Protein 8U1A (pdb70)

Structure (mmCIF, N/CA/C/O backbone):
data_8U1A
#
_entry.id   8U1A
#
_cell.length_a   54.192
_cell.length_b   80.443
_cell.length_c   72.631
_cell.angle_alpha   90.000
_cell.angle_beta   94.261
_cell.angle_gamma   90.000
#
_symmetry.space_group_name_H-M   'P 1 21 1'
#
loop_
_atom_site.group_PDB
_atom_site.id
_atom_site.type_symbol
_atom_site.label_atom_id
_atom_site.label_alt_id
_atom_site.label_comp_id
_atom_site.label_asym_id
_atom_site.label_entity_id
_atom_site.label_seq_id
_atom_site.pdbx_PDB_ins_code
_atom_site.Cartn_x
_atom_site.Cartn_y
_atom_site.Cartn_z
_atom_site.occupancy
_atom_site.B_iso_or_equiv
_atom_site.auth_seq_id
_atom_site.auth_comp_id
_atom_site.auth_asym_id
_atom_site.auth_atom_id
_atom_site.pdbx_PDB_model_num
ATOM 1 N N . ARG A 1 3 ? 14.24517 1.16590 18.37569 1.000 191.75342 3 ARG A N 1
ATOM 2 C CA . ARG A 1 3 ? 13.45843 0.80210 17.20114 1.000 187.38757 3 ARG A CA 1
ATOM 3 C C . ARG A 1 3 ? 12.13309 0.15770 17.58468 1.000 196.11695 3 ARG A C 1
ATOM 4 O O . ARG A 1 3 ? 11.06756 0.63755 17.19398 1.000 212.20362 3 ARG A O 1
ATOM 12 N N . GLU A 1 4 ? 12.20876 -0.93893 18.34445 1.000 189.22618 4 GLU A N 1
ATOM 13 C CA . GLU A 1 4 ? 11.00863 -1.70955 18.65523 1.000 204.36813 4 GLU A CA 1
ATOM 14 C C . GLU A 1 4 ? 9.93689 -0.86314 19.33058 1.000 213.99362 4 GLU A C 1
ATOM 15 O O . GLU A 1 4 ? 8.74516 -1.10091 19.11083 1.000 232.37121 4 GLU A O 1
ATOM 21 N N . GLU A 1 5 ? 10.33368 0.12529 20.14331 1.000 212.19651 5 GLU A N 1
ATOM 22 C CA . GLU A 1 5 ? 9.35866 1.00490 20.78767 1.000 212.46784 5 GLU A CA 1
ATOM 23 C C . GLU A 1 5 ? 8.37416 1.55206 19.76772 1.000 199.46114 5 GLU A C 1
ATOM 24 O O . GLU A 1 5 ? 7.15958 1.55927 19.99553 1.000 199.62121 5 GLU A O 1
ATOM 30 N N . GLU A 1 6 ? 8.89045 2.02988 18.63652 1.000 193.76838 6 GLU A N 1
ATOM 31 C CA . GLU A 1 6 ? 8.02330 2.45584 17.54751 1.000 198.13831 6 GLU A CA 1
ATOM 32 C C . GLU A 1 6 ? 7.22418 1.27712 17.00928 1.000 193.33904 6 GLU A C 1
ATOM 33 O O . GLU A 1 6 ? 5.99517 1.33940 16.90574 1.000 197.18899 6 GLU A O 1
ATOM 39 N N . LEU A 1 7 ? 7.90390 0.17452 16.68951 1.000 186.06585 7 LEU A N 1
ATOM 40 C CA . LEU A 1 7 ? 7.21954 -0.94596 16.05620 1.000 172.95017 7 LEU A CA 1
ATOM 41 C C . LEU A 1 7 ? 6.45266 -1.82319 17.04725 1.000 178.73517 7 LEU A C 1
ATOM 42 O O . LEU A 1 7 ? 5.71397 -2.71341 16.61215 1.000 188.70160 7 LEU A O 1
ATOM 47 N N . LYS A 1 8 ? 6.60289 -1.60215 18.35649 1.000 197.66645 8 LYS A N 1
ATOM 48 C CA . LYS A 1 8 ? 5.76184 -2.26509 19.35008 1.000 183.95870 8 LYS A CA 1
ATOM 49 C C . LYS A 1 8 ? 4.45268 -1.51760 19.56544 1.000 191.07148 8 LYS A C 1
ATOM 50 O O . LYS A 1 8 ? 3.38227 -2.13148 19.57705 1.000 183.02654 8 LYS A O 1
ATOM 56 N N . ARG A 1 9 ? 4.52285 -0.19498 19.74291 1.000 192.65418 9 ARG A N 1
ATOM 57 C CA . ARG A 1 9 ? 3.31386 0.61397 19.85273 1.000 185.20119 9 ARG A CA 1
ATOM 58 C C . ARG A 1 9 ? 2.53121 0.66969 18.54413 1.000 178.34604 9 ARG A C 1
ATOM 59 O O . ARG A 1 9 ? 1.39203 1.15418 18.54002 1.000 179.20552 9 ARG A O 1
ATOM 67 N N . LEU A 1 10 ? 3.10742 0.18055 17.44464 1.000 168.34879 10 LEU A N 1
ATOM 68 C CA . LEU A 1 10 ? 2.34369 -0.10848 16.23538 1.000 164.26961 10 LEU A CA 1
ATOM 69 C C . LEU A 1 10 ? 1.77680 -1.52887 16.28868 1.000 166.99350 10 LEU A C 1
ATOM 70 O O . LEU A 1 10 ? 0.56244 -1.72712 16.15984 1.000 163.18575 10 LEU A O 1
ATOM 75 N N . LYS A 1 11 ? 2.64081 -2.52301 16.52009 1.000 166.27655 11 LYS A N 1
ATOM 76 C CA . LYS A 1 11 ? 2.19671 -3.91103 16.58696 1.000 147.12342 11 LYS A CA 1
ATOM 77 C C . LYS A 1 11 ? 1.51672 -4.22207 17.91517 1.000 146.18457 11 LYS A C 1
ATOM 78 O O . LYS A 1 11 ? 1.45802 -5.38379 18.33470 1.000 151.12930 11 LYS A O 1
ATOM 84 N N . LYS A 1 12 ? 1.03500 -3.18552 18.59651 1.000 147.15049 12 LYS A N 1
ATOM 85 C CA . LYS A 1 12 ? 0.03419 -3.33052 19.64401 1.000 143.13116 12 LYS A CA 1
ATOM 86 C C . LYS A 1 12 ? -1.33938 -2.87567 19.18992 1.000 155.89231 12 LYS A C 1
ATOM 87 O O . LYS A 1 12 ? -2.34106 -3.49275 19.55733 1.000 158.02024 12 LYS A O 1
ATOM 93 N N . GLU A 1 13 ? -1.40379 -1.81203 18.38370 1.000 158.74640 13 GLU A N 1
ATOM 94 C CA . GLU A 1 13 ? -2.67547 -1.40813 17.79542 1.000 151.95287 13 GLU A CA 1
ATOM 95 C C . GLU A 1 13 ? -3.23407 -2.49573 16.88942 1.000 150.82455 13 GLU A C 1
ATOM 96 O O . GLU A 1 13 ? -4.45536 -2.59567 16.71778 1.000 144.51409 13 GLU A O 1
ATOM 102 N N . GLN A 1 14 ? -2.35665 -3.31116 16.29716 1.000 141.09616 14 GLN A N 1
ATOM 103 C CA . GLN A 1 14 ? -2.80868 -4.44431 15.49706 1.000 140.26116 14 GLN A CA 1
ATOM 104 C C . GLN A 1 14 ? -3.69492 -5.36485 16.32278 1.000 146.67475 14 GLN A C 1
ATOM 105 O O . GLN A 1 14 ? -4.76984 -5.78375 15.87780 1.000 151.55062 14 GLN A O 1
ATOM 111 N N . GLU A 1 15 ? -3.25374 -5.68620 17.53962 1.000 151.12431 15 GLU A N 1
ATOM 112 C CA . GLU A 1 15 ? -4.08452 -6.46439 18.45003 1.000 156.49246 15 GLU A CA 1
ATOM 113 C C . GLU A 1 15 ? -5.35207 -5.69671 18.79867 1.000 163.84424 15 GLU A C 1
ATOM 114 O O . GLU A 1 15 ? -6.46409 -6.20682 18.63320 1.000 168.75410 15 GLU A O 1
ATOM 120 N N . LYS A 1 16 ? -5.20116 -4.44082 19.23322 1.000 158.91477 16 LYS A N 1
ATOM 121 C CA . LYS A 1 16 ? -6.31771 -3.58625 19.63500 1.000 145.64274 16 LYS A CA 1
ATOM 122 C C . LYS A 1 16 ? -7.43344 -3.54860 18.59590 1.000 145.02376 16 LYS A C 1
ATOM 123 O O . LYS A 1 16 ? -8.57225 -3.19029 18.91148 1.000 128.42801 16 LYS A O 1
ATOM 129 N N . ILE A 1 17 ? -7.11365 -3.90683 17.35697 1.000 153.77059 17 ILE A N 1
ATOM 130 C CA . ILE A 1 17 ? -8.11192 -4.02180 16.30081 1.000 141.46986 17 ILE A CA 1
ATOM 131 C C . ILE A 1 17 ? -8.64903 -5.44120 16.20074 1.000 140.63182 17 ILE A C 1
ATOM 132 O O . ILE A 1 17 ? -9.85332 -5.64361 16.01917 1.000 143.09580 17 ILE A O 1
ATOM 137 N N . ARG A 1 18 ? -7.76003 -6.43386 16.32494 1.000 147.04278 18 ARG A N 1
ATOM 138 C CA . ARG A 1 18 ? -8.07403 -7.82741 16.01782 1.000 143.13333 18 ARG A CA 1
ATOM 139 C C . ARG A 1 18 ? -9.28461 -8.33298 16.79423 1.000 156.09922 18 ARG A C 1
ATOM 140 O O . ARG A 1 18 ? -10.10481 -9.08202 16.25226 1.000 148.40687 18 ARG A O 1
ATOM 148 N N . GLU A 1 19 ? -9.40884 -7.93296 18.06149 1.000 154.65268 19 GLU A N 1
ATOM 149 C CA . GLU A 1 19 ? -10.55598 -8.36493 18.85328 1.000 163.32850 19 GLU A CA 1
ATOM 150 C C . GLU A 1 19 ? -11.82084 -7.61040 18.46682 1.000 158.90442 19 GLU A C 1
ATOM 151 O O . GLU A 1 19 ? -12.91325 -8.18726 18.46866 1.000 165.14857 19 GLU A O 1
ATOM 157 N N . GLU A 1 20 ? -11.70082 -6.32268 18.13572 1.000 146.60247 20 GLU A N 1
ATOM 158 C CA . GLU A 1 20 ? -12.86007 -5.60002 17.62482 1.000 148.23186 20 GLU A CA 1
ATOM 159 C C . GLU A 1 20 ? -13.38107 -6.24479 16.34646 1.000 158.81080 20 GLU A C 1
ATOM 160 O O . GLU A 1 20 ? -14.56247 -6.10179 16.01684 1.000 164.10903 20 GLU A O 1
ATOM 166 N N . ILE A 1 21 ? -12.51616 -6.96097 15.62135 1.000 157.08771 21 ILE A N 1
ATOM 167 C CA . ILE A 1 21 ? -12.95646 -7.75299 14.47239 1.000 134.48158 21 ILE A CA 1
ATOM 168 C C . ILE A 1 21 ? -13.64706 -9.02697 14.94524 1.000 132.61339 21 ILE A C 1
ATOM 169 O O . ILE A 1 21 ? -14.79880 -9.30747 14.58249 1.000 137.19597 21 ILE A O 1
ATOM 174 N N . GLU A 1 22 ? -12.94118 -9.81727 15.76594 1.000 138.72818 22 GLU A N 1
ATOM 175 C CA . GLU A 1 22 ? -13.44550 -11.10364 16.23156 1.000 154.41531 22 GLU A CA 1
ATOM 176 C C . GLU A 1 22 ? -14.67488 -10.96104 17.11790 1.000 157.38272 22 GLU A C 1
ATOM 177 O O . GLU A 1 22 ? -15.37004 -11.95516 17.35091 1.000 155.56313 22 GLU A O 1
ATOM 183 N N . GLU A 1 23 ? -14.95056 -9.76489 17.63639 1.000 160.93971 23 GLU A N 1
ATOM 184 C CA . GLU A 1 23 ? -16.21566 -9.54482 18.32624 1.000 164.71467 23 GLU A CA 1
ATOM 185 C C . GLU A 1 23 ? -17.32841 -9.25602 17.33044 1.000 164.01572 23 GLU A C 1
ATOM 186 O O . GLU A 1 23 ? -18.44186 -9.77503 17.46367 1.000 172.99209 23 GLU A O 1
ATOM 192 N N . VAL A 1 24 ? -17.04428 -8.41499 16.33261 1.000 152.86069 24 VAL A N 1
ATOM 193 C CA . VAL A 1 24 ? -17.95369 -8.26773 15.20238 1.000 148.12435 24 VAL A CA 1
ATOM 194 C C . VAL A 1 24 ? -18.15252 -9.61726 14.54534 1.000 152.69936 24 VAL A C 1
ATOM 195 O O . VAL A 1 24 ? -19.24034 -9.92249 14.03913 1.000 156.91110 24 VAL A O 1
ATOM 199 N N . LYS A 1 25 ? -17.11750 -10.45817 14.57518 1.000 156.99280 25 LYS A N 1
ATOM 200 C CA . LYS A 1 25 ? -17.17619 -11.79239 14.00307 1.000 164.83924 25 LYS A CA 1
ATOM 201 C C . LYS A 1 25 ? -18.09854 -12.69599 14.80878 1.000 152.91886 25 LYS A C 1
ATOM 202 O O . LYS A 1 25 ? -19.08236 -13.20350 14.28002 1.000 143.49850 25 LYS A O 1
ATOM 208 N N . LYS A 1 26 ? -17.79708 -12.90357 16.08937 1.000 145.76314 26 LYS A N 1
ATOM 209 C CA . LYS A 1 26 ? -18.64851 -13.73311 16.93349 1.000 159.30152 26 LYS A CA 1
ATOM 210 C C . LYS A 1 26 ? -20.08112 -13.23555 16.91611 1.000 164.15199 26 LYS A C 1
ATOM 211 O O . LYS A 1 26 ? -21.01271 -14.03325 17.05227 1.000 161.68431 26 LYS A O 1
ATOM 217 N N . GLU A 1 27 ? -20.27856 -11.92020 16.75716 1.000 159.59919 27 GLU A N 1
ATOM 218 C CA . GLU A 1 27 ? -21.63104 -11.39664 16.63362 1.000 160.54697 27 GLU A CA 1
ATOM 219 C C . GLU A 1 27 ? -22.23143 -11.70336 15.26545 1.000 166.82740 27 GLU A C 1
ATOM 220 O O . GLU A 1 27 ? -23.45135 -11.85773 15.15406 1.000 177.76219 27 GLU A O 1
ATOM 226 N N . ILE A 1 28 ? -21.40374 -11.80813 14.22152 1.000 171.67692 28 ILE A N 1
ATOM 227 C CA . ILE A 1 28 ? -21.93427 -12.05713 12.87959 1.000 176.55609 28 ILE A CA 1
ATOM 228 C C . ILE A 1 28 ? -22.66550 -13.39188 12.83330 1.000 178.36227 28 ILE A C 1
ATOM 229 O O . ILE A 1 28 ? -23.83836 -13.46256 12.44149 1.000 180.03099 28 ILE A O 1
ATOM 234 N N . GLU A 1 29 ? -21.98984 -14.47742 13.22966 1.000 164.06264 29 GLU A N 1
ATOM 235 C CA . GLU A 1 29 ? -22.65606 -15.77319 13.21562 1.000 161.32249 29 GLU A CA 1
ATOM 236 C C . GLU A 1 29 ? -23.70350 -15.86941 14.31531 1.000 164.85489 29 GLU A C 1
ATOM 237 O O . GLU A 1 29 ? -24.62735 -16.67932 14.21294 1.000 166.68298 29 GLU A O 1
ATOM 243 N N . GLU A 1 30 ? -23.57253 -15.05540 15.36279 1.000 164.44743 30 GLU A N 1
ATOM 244 C CA . GLU A 1 30 ? -24.62789 -14.92497 16.36049 1.000 186.17502 30 GLU A CA 1
ATOM 245 C C . GLU A 1 30 ? -25.90510 -14.39362 15.72735 1.000 187.73053 30 GLU A C 1
ATOM 246 O O . GLU A 1 30 ? -26.98041 -14.97967 15.88981 1.000 186.08927 30 GLU A O 1
ATOM 252 N N . SER A 1 31 ? -25.80709 -13.27746 14.99904 1.000 199.64503 31 SER A N 1
ATOM 253 C CA . SER A 1 31 ? -26.96728 -12.76177 14.28005 1.000 205.70205 31 SER A CA 1
ATOM 254 C C . SER A 1 31 ? -27.42986 -13.74536 13.21338 1.000 199.24955 31 SER A C 1
ATOM 255 O O . SER A 1 31 ? -28.63173 -13.86554 12.94546 1.000 230.60121 31 SER A O 1
ATOM 258 N N . LYS A 1 32 ? -26.49097 -14.46848 12.60915 1.000 183.27757 32 LYS A N 1
ATOM 259 C CA . LYS A 1 32 ? -26.80439 -15.42727 11.55703 1.000 178.56316 32 LYS A CA 1
ATOM 260 C C . LYS A 1 32 ? -27.36302 -16.72111 12.14602 1.000 180.38768 32 LYS A C 1
ATOM 261 O O . LYS A 1 32 ? -28.56917 -16.83466 12.39570 1.000 170.96611 32 LYS A O 1
ATOM 267 N N . SER A 1 37 ? -34.31856 -13.19090 6.93162 1.000 195.83847 37 SER A N 1
ATOM 268 C CA . SER A 1 37 ? -34.57423 -13.20682 5.49334 1.000 202.96457 37 SER A CA 1
ATOM 269 C C . SER A 1 37 ? -33.28649 -13.36269 4.69033 1.000 193.66281 37 SER A C 1
ATOM 270 O O . SER A 1 37 ? -32.21573 -13.59589 5.25765 1.000 182.11045 37 SER A O 1
ATOM 273 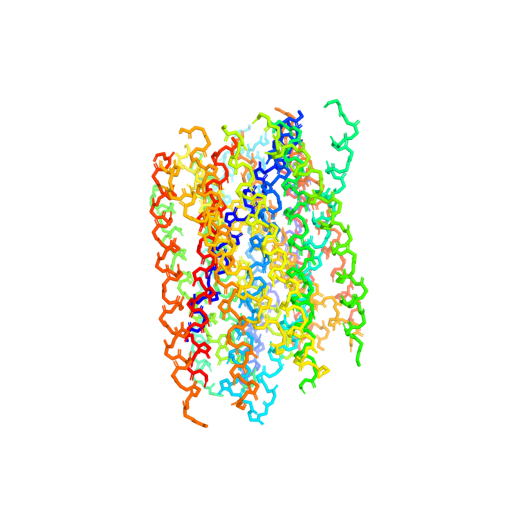N N . GLU A 1 38 ? -33.39877 -13.23134 3.36529 1.000 208.96886 38 GLU A N 1
ATOM 274 C CA . GLU A 1 38 ? -32.22779 -13.37017 2.50417 1.000 198.14454 38 GLU A CA 1
ATOM 275 C C . GLU A 1 38 ? -31.33543 -12.13714 2.58663 1.000 176.91699 38 GLU A C 1
ATOM 276 O O . GLU A 1 38 ? -30.11047 -12.25020 2.71983 1.000 167.96790 38 GLU A O 1
ATOM 282 N N . SER A 1 39 ? -31.93458 -10.94355 2.50523 1.000 178.65015 39 SER A N 1
ATOM 283 C CA . SER A 1 39 ? -31.14914 -9.71282 2.52300 1.000 164.05502 39 SER A CA 1
ATOM 284 C C . SER A 1 39 ? -30.30923 -9.61401 3.78524 1.000 145.20144 39 SER A C 1
ATOM 285 O O . SER A 1 39 ? -29.13268 -9.23411 3.73506 1.000 137.50439 39 SER A O 1
ATOM 288 N N . GLN A 1 40 ? -30.90361 -9.96105 4.92844 1.000 152.63208 40 GLN A N 1
ATOM 289 C CA . GLN A 1 40 ? -30.16421 -9.93978 6.18393 1.000 154.34372 40 GLN A CA 1
ATOM 290 C C . GLN A 1 40 ? -28.94765 -10.85811 6.10755 1.000 152.43471 40 GLN A C 1
ATOM 291 O O . GLN A 1 40 ? -27.80984 -10.43377 6.34477 1.000 145.56405 40 GLN A O 1
ATOM 297 N N . LYS A 1 41 ? -29.17502 -12.12385 5.74018 1.000 153.16301 41 LYS A N 1
ATOM 298 C CA . LYS A 1 41 ? -28.07792 -13.07416 5.59767 1.000 145.64366 41 LYS A CA 1
ATOM 299 C C . LYS A 1 41 ? -27.15215 -12.71796 4.43643 1.000 141.24613 41 LYS A C 1
ATOM 300 O O . LYS A 1 41 ? -26.05383 -13.27978 4.34567 1.000 140.96437 41 LYS A O 1
ATOM 306 N N . ASN A 1 42 ? -27.56840 -11.81093 3.54438 1.000 139.22630 42 ASN A N 1
ATOM 307 C CA . ASN A 1 42 ? -26.66471 -11.28694 2.52509 1.000 120.97389 42 ASN A CA 1
ATOM 308 C C . ASN A 1 42 ? -25.81453 -10.14359 3.06262 1.000 121.33118 42 ASN A C 1
ATOM 309 O O . ASN A 1 42 ? -24.60506 -10.10275 2.81494 1.000 112.19624 42 ASN A O 1
ATOM 314 N N . PHE A 1 43 ? -26.43416 -9.20864 3.78679 1.000 121.15353 43 PHE A N 1
ATOM 315 C CA . PHE A 1 43 ? -25.67300 -8.16244 4.45899 1.000 126.45067 43 PHE A CA 1
ATOM 316 C C . PHE A 1 43 ? -24.67837 -8.75898 5.43790 1.000 136.11970 43 PHE A C 1
ATOM 317 O O . PHE A 1 43 ? -23.57619 -8.22478 5.60963 1.000 118.97236 43 PHE A O 1
ATOM 325 N N . ILE A 1 44 ? -25.04239 -9.86473 6.09295 1.000 128.72661 44 ILE A N 1
ATOM 326 C CA . ILE A 1 44 ? -24.12293 -10.52750 7.00642 1.000 117.85162 44 ILE A CA 1
ATOM 327 C C . ILE A 1 44 ? -22.85487 -10.94490 6.26518 1.000 107.83464 44 ILE A C 1
ATOM 328 O O . ILE A 1 44 ? -21.74610 -10.79676 6.77649 1.000 113.09453 44 ILE A O 1
ATOM 333 N N . LEU A 1 45 ? -23.02254 -11.43038 5.03227 1.000 110.89715 45 LEU A N 1
ATOM 334 C CA . LEU A 1 45 ? -21.87066 -11.84638 4.23099 1.000 93.68877 45 LEU A CA 1
ATOM 335 C C . LEU A 1 45 ? -20.89974 -10.69360 4.02589 1.000 104.42435 45 LEU A C 1
ATOM 336 O O . LEU A 1 45 ? -19.68356 -10.84348 4.21198 1.000 90.93572 45 LEU A O 1
ATOM 341 N N . SER A 1 46 ? -21.42633 -9.52757 3.64210 1.000 130.61709 46 SER A N 1
ATOM 342 C CA . SER A 1 46 ? -20.58254 -8.36563 3.40485 1.000 92.53294 46 SER A CA 1
ATOM 343 C C . SER A 1 46 ? -19.84682 -7.94040 4.66412 1.000 98.01362 46 SER A C 1
ATOM 344 O O . SER A 1 46 ? -18.74061 -7.40084 4.57686 1.000 92.39096 46 SER A O 1
ATOM 347 N N . LEU A 1 47 ? -20.44395 -8.15689 5.83675 1.000 94.70357 47 LEU A N 1
ATOM 348 C CA . LEU A 1 47 ? -19.74033 -7.86748 7.08028 1.000 82.66324 47 LEU A CA 1
ATOM 349 C C . LEU A 1 47 ? -18.54640 -8.79989 7.24966 1.000 84.49900 47 LEU A C 1
ATOM 350 O O . LEU A 1 47 ? -17.44198 -8.35784 7.58564 1.000 85.78559 47 LEU A O 1
ATOM 355 N N . GLN A 1 48 ? -18.74706 -10.09699 6.99759 1.000 104.58679 48 GLN A N 1
ATOM 356 C CA . GLN A 1 48 ? -17.64192 -11.04773 7.07492 1.000 107.48131 48 GLN A CA 1
ATOM 357 C C . GLN A 1 48 ? -16.58065 -10.73000 6.03093 1.000 96.33306 48 GLN A C 1
ATOM 358 O O . GLN A 1 48 ? -15.37995 -10.75805 6.32190 1.000 85.07117 48 GLN A O 1
ATOM 364 N N . LEU A 1 49 ? -17.00850 -10.44435 4.79823 1.000 78.34199 49 LEU A N 1
ATOM 365 C CA . LEU A 1 49 ? -16.05877 -10.04681 3.76302 1.000 76.91139 49 LEU A CA 1
ATOM 366 C C . LEU A 1 49 ? -15.28372 -8.81253 4.19211 1.000 111.83928 49 LEU A C 1
ATOM 367 O O . LEU A 1 49 ? -14.06069 -8.73556 4.01699 1.000 101.93548 49 LEU A O 1
ATOM 372 N N . PHE A 1 50 ? -15.98346 -7.83400 4.76840 1.000 95.74815 50 PHE A N 1
ATOM 373 C CA . PHE A 1 50 ? -15.30911 -6.66002 5.30146 1.000 75.18759 50 PHE A CA 1
ATOM 374 C C . PHE A 1 50 ? -14.41133 -7.04057 6.46896 1.000 91.15783 50 PHE A C 1
ATOM 375 O O . PHE A 1 50 ? -13.30736 -6.50276 6.62440 1.000 91.64643 50 PHE A O 1
ATOM 383 N N . ILE A 1 51 ? -14.88322 -7.96370 7.30763 1.000 87.59543 51 ILE A N 1
ATOM 384 C CA . ILE A 1 51 ? -14.07727 -8.46619 8.41583 1.000 85.32017 51 ILE A CA 1
ATOM 385 C C . ILE A 1 51 ? -12.79397 -9.09938 7.88901 1.000 95.02146 51 ILE A C 1
ATOM 386 O O . ILE A 1 51 ? -11.69034 -8.76982 8.33597 1.000 86.08334 51 ILE A O 1
ATOM 391 N N . SER A 1 52 ? -12.92260 -9.97924 6.89493 1.000 90.95540 52 SER A N 1
ATOM 392 C CA . SER A 1 52 ? -11.74021 -10.60578 6.31390 1.000 77.75982 52 SER A CA 1
ATOM 393 C C . SER A 1 52 ? -10.81891 -9.56730 5.69796 1.000 107.99498 52 SER A C 1
ATOM 394 O O . SER A 1 52 ? -9.58960 -9.68512 5.77892 1.000 89.00904 52 SER A O 1
ATOM 397 N N . MET A 1 53 ? -11.39983 -8.54544 5.07312 1.000 107.71223 53 MET A N 1
ATOM 398 C CA . MET A 1 53 ? -10.61101 -7.44747 4.53647 1.000 80.10654 53 MET A CA 1
ATOM 399 C C . MET A 1 53 ? -9.77384 -6.79401 5.62737 1.000 90.53167 53 MET A C 1
ATOM 400 O O . MET A 1 53 ? -8.58913 -6.50479 5.42525 1.000 71.66991 53 MET A O 1
ATOM 405 N N . LEU A 1 54 ? -10.37378 -6.56866 6.80103 1.000 76.97294 54 LEU A N 1
ATOM 406 C CA . LEU A 1 54 ? -9.62635 -5.97723 7.90753 1.000 80.22167 54 LEU A CA 1
ATOM 407 C C . LEU A 1 54 ? -8.48605 -6.88868 8.34451 1.000 109.92298 54 LEU A C 1
ATOM 408 O O . LEU A 1 54 ? -7.33838 -6.44503 8.48622 1.000 103.04144 54 LEU A O 1
ATOM 413 N N . ARG A 1 55 ? -8.78286 -8.17506 8.55587 1.000 97.03047 55 ARG A N 1
ATOM 414 C CA . ARG A 1 55 ? -7.75534 -9.10744 9.00597 1.00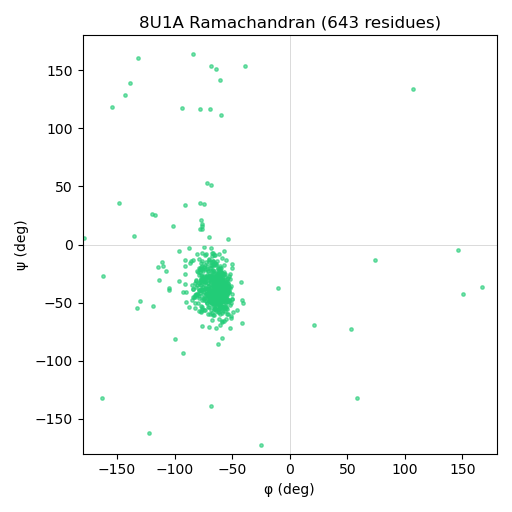0 92.61174 55 ARG A CA 1
ATOM 415 C C . ARG A 1 55 ? -6.64803 -9.24770 7.97381 1.000 77.70519 55 ARG A C 1
ATOM 416 O O . ARG A 1 55 ? -5.50389 -9.56707 8.31804 1.000 77.75500 55 ARG A O 1
ATOM 424 N N . LEU A 1 56 ? -6.96845 -9.00106 6.70683 1.000 76.58791 56 LEU A N 1
ATOM 425 C CA . LEU A 1 56 ? -5.94064 -8.98523 5.67774 1.000 79.97109 56 LEU A CA 1
ATOM 426 C C . LEU A 1 56 ? -5.05254 -7.76003 5.82246 1.000 114.99471 56 LEU A C 1
ATOM 427 O O . LEU A 1 56 ? -3.85539 -7.81278 5.52415 1.000 114.20027 56 LEU A O 1
ATOM 432 N N . LYS A 1 57 ? -5.62411 -6.64566 6.27878 1.000 115.40480 57 LYS A N 1
ATOM 433 C CA . LYS A 1 57 ? -4.84278 -5.42875 6.45452 1.000 92.10905 57 LYS A CA 1
ATOM 434 C C . LYS A 1 57 ? -3.86085 -5.57564 7.60763 1.000 109.99572 57 LYS A C 1
ATOM 435 O O . LYS A 1 57 ? -2.68256 -5.23377 7.47443 1.000 92.89157 57 LYS A O 1
ATOM 441 N N . LEU A 1 58 ? -4.33421 -6.09052 8.74664 1.000 110.80571 58 LEU A N 1
ATOM 442 C CA . LEU A 1 58 ? -3.46670 -6.24935 9.91245 1.000 115.95822 58 LEU A CA 1
ATOM 443 C C . LEU A 1 58 ? -2.29972 -7.16772 9.59242 1.000 127.70072 58 LEU A C 1
ATOM 444 O O . LEU A 1 58 ? -1.14948 -6.88903 9.95601 1.000 139.60348 58 LEU A O 1
ATOM 449 N N . LEU A 1 59 ? -2.58457 -8.28070 8.91741 1.000 104.14242 59 LEU A N 1
ATOM 450 C CA . LEU A 1 59 ? -1.52785 -9.15381 8.42616 1.000 103.83888 59 LEU A CA 1
ATOM 451 C C . LEU A 1 59 ? -0.60685 -8.40039 7.47920 1.000 105.29542 59 LEU A C 1
ATOM 452 O O . LEU A 1 59 ? 0.62415 -8.50221 7.56510 1.000 95.27177 59 LEU A O 1
ATOM 457 N N . TRP A 1 60 ? -1.19964 -7.64301 6.55542 1.000 107.78828 60 TRP A N 1
ATOM 458 C CA . TRP A 1 60 ? -0.41775 -6.85950 5.60865 1.000 92.27349 60 TRP A CA 1
ATOM 459 C C . TRP A 1 60 ? 0.48911 -5.87927 6.34222 1.000 92.44149 60 TRP A C 1
ATOM 460 O O . TRP A 1 60 ? 1.66189 -5.71318 5.98537 1.000 104.16641 60 TRP A O 1
ATOM 471 N N . SER A 1 61 ? -0.02903 -5.24820 7.40054 1.000 103.15665 61 SER A N 1
ATOM 472 C CA . SER A 1 61 ? 0.81319 -4.37191 8.20889 1.000 111.49533 61 SER A CA 1
ATOM 473 C C . SER A 1 61 ? 1.83369 -5.17076 9.01281 1.000 97.86982 61 SER A C 1
ATOM 474 O O . SER A 1 61 ? 2.98960 -4.75106 9.14862 1.000 90.04233 61 SER A O 1
ATOM 477 N N . ARG A 1 62 ? 1.42725 -6.32691 9.54405 1.000 131.42554 62 ARG A N 1
ATOM 478 C CA . ARG A 1 62 ? 2.35004 -7.17568 10.29377 1.000 125.39202 62 ARG A CA 1
ATOM 479 C C . ARG A 1 62 ? 3.49403 -7.65202 9.40941 1.000 107.79133 62 ARG A C 1
ATOM 480 O O . ARG A 1 62 ? 4.66277 -7.63728 9.81734 1.000 100.16475 62 ARG A O 1
ATOM 488 N N . ALA A 1 63 ? 3.17079 -8.07345 8.18426 1.000 99.55808 63 ALA A N 1
ATOM 489 C CA . ALA A 1 63 ? 4.20549 -8.49944 7.25129 1.000 109.83033 63 ALA A CA 1
ATOM 490 C C . ALA A 1 63 ? 5.12620 -7.34725 6.87593 1.000 117.40639 63 ALA A C 1
ATOM 491 O O . ALA A 1 63 ? 6.28094 -7.57275 6.49763 1.000 123.24706 63 ALA A O 1
ATOM 493 N N . LEU A 1 64 ? 4.64171 -6.11094 6.97470 1.000 95.73738 64 LEU A N 1
ATOM 494 C CA . LEU A 1 64 ? 5.48056 -4.95704 6.68531 1.000 94.52877 64 LEU A CA 1
ATOM 495 C C . LEU A 1 64 ? 6.52468 -4.75670 7.76865 1.000 109.73007 64 LEU A C 1
ATOM 496 O O . LEU A 1 64 ? 7.72476 -4.78723 7.48383 1.000 125.71819 64 LEU A O 1
ATOM 501 N N . ALA A 1 65 ? 6.07564 -4.55514 9.00828 1.000 104.69939 65 ALA A N 1
ATOM 502 C CA . ALA A 1 65 ? 6.97785 -4.26345 10.11565 1.000 105.08569 65 ALA A CA 1
ATOM 503 C C . ALA A 1 65 ? 8.09954 -5.29294 10.18294 1.000 118.18968 65 ALA A C 1
ATOM 504 O O . ALA A 1 65 ? 9.23566 -4.95880 10.52726 1.000 130.47866 65 ALA A O 1
ATOM 506 N N . LEU A 1 66 ? 7.78654 -6.54695 9.85695 1.000 134.19875 66 LEU A N 1
ATOM 507 C CA . LEU A 1 66 ? 8.82093 -7.55588 9.66355 1.000 128.12801 66 LEU A CA 1
ATOM 508 C C . LEU A 1 66 ? 9.89502 -7.05864 8.71389 1.000 132.32849 66 LEU A C 1
ATOM 509 O O . LEU A 1 66 ? 11.07037 -6.94217 9.08423 1.000 151.18973 66 LEU A O 1
ATOM 514 N N . GLN A 1 67 ? 9.49286 -6.76296 7.47231 1.000 140.47536 67 GLN A N 1
ATOM 515 C CA . GLN A 1 67 ? 10.41561 -6.26976 6.46108 1.000 133.51181 67 GLN A CA 1
ATOM 516 C C . GLN A 1 67 ? 11.22770 -5.07835 6.95484 1.000 143.55989 67 GLN A C 1
ATOM 517 O O . GLN A 1 67 ? 12.34381 -4.85821 6.47296 1.000 153.79666 67 GLN A O 1
ATOM 523 N N . LEU A 1 68 ? 10.71180 -4.32100 7.92567 1.000 129.69541 68 LEU A N 1
ATOM 524 C CA . LEU A 1 68 ? 11.45063 -3.16854 8.43130 1.000 140.15369 68 LEU A CA 1
ATOM 525 C C . LEU A 1 68 ? 12.57986 -3.58792 9.37087 1.000 134.14390 68 LEU A C 1
ATOM 526 O O . LEU A 1 68 ? 13.75046 -3.26995 9.12274 1.000 147.35395 68 LEU A O 1
ATOM 531 N N . GLN A 1 69 ? 12.24760 -4.30190 10.45793 1.000 132.44149 69 GLN A N 1
ATOM 532 C CA . GLN A 1 69 ? 13.28031 -4.75357 11.39061 1.000 136.87208 69 GLN A CA 1
ATOM 533 C C . GLN A 1 69 ? 14.35986 -5.53943 10.65954 1.000 155.83589 69 GLN A C 1
ATOM 534 O O . GLN A 1 69 ? 15.54497 -5.46143 11.00327 1.000 157.83816 69 GLN A O 1
ATOM 540 N N . ARG A 1 70 ? 13.95389 -6.30741 9.64521 1.000 177.45625 70 ARG A N 1
ATOM 541 C CA . ARG A 1 70 ? 14.86584 -6.98027 8.72905 1.000 179.46359 70 ARG A CA 1
ATOM 542 C C . ARG A 1 70 ? 15.96841 -6.04571 8.24893 1.000 190.89186 70 ARG A C 1
ATOM 543 O O . ARG A 1 70 ? 17.15948 -6.34149 8.39279 1.000 177.29449 70 ARG A O 1
ATOM 551 N N . GLU A 1 71 ? 15.58091 -4.91063 7.66018 1.000 193.87244 71 GLU A N 1
ATOM 552 C CA . GLU A 1 71 ? 16.56527 -3.90625 7.28270 1.000 179.99644 71 GLU A CA 1
ATOM 553 C C . GLU A 1 71 ? 17.17880 -3.23262 8.50477 1.000 172.67916 71 GLU A C 1
ATOM 554 O O . GLU A 1 71 ? 18.31015 -2.74278 8.42398 1.000 176.12312 71 GLU A O 1
ATOM 560 N N . ARG A 1 72 ? 16.46394 -3.19872 9.62835 1.000 180.23639 72 ARG A N 1
ATOM 561 C CA . ARG A 1 72 ? 16.97945 -2.59590 10.85773 1.000 176.44236 72 ARG A CA 1
ATOM 562 C C . ARG A 1 72 ? 17.97129 -3.52479 11.55174 1.000 171.95061 72 ARG A C 1
ATOM 563 O O . ARG A 1 72 ? 19.17788 -3.27275 11.56230 1.000 163.04118 72 ARG A O 1
ATOM 571 N N . THR A 1 76 ? 21.81900 -8.34857 14.20699 1.000 219.64110 76 THR A N 1
ATOM 572 C CA . THR A 1 76 ? 21.29321 -9.11160 15.33780 1.000 223.99600 76 THR A CA 1
ATOM 573 C C . THR A 1 76 ? 20.92085 -10.51650 14.88506 1.000 247.35692 76 THR A C 1
ATOM 574 O O . THR A 1 76 ? 20.29051 -10.68642 13.84375 1.000 253.02328 76 THR A O 1
ATOM 578 N N . ASP A 1 77 ? 21.32338 -11.52792 15.65921 1.000 250.17503 77 ASP A N 1
ATOM 579 C CA . ASP A 1 77 ? 20.90938 -12.88874 15.33600 1.000 245.18758 77 ASP A CA 1
ATOM 580 C C . ASP A 1 77 ? 19.39699 -13.02366 15.40988 1.000 251.10086 77 ASP A C 1
ATOM 581 O O . ASP A 1 77 ? 18.78751 -13.73319 14.60065 1.000 265.28121 77 ASP A O 1
ATOM 586 N N . GLU A 1 78 ? 18.77083 -12.32322 16.35563 1.000 248.49195 78 GLU A N 1
ATOM 587 C CA . GLU A 1 78 ? 17.34662 -12.48283 16.59347 1.000 239.33775 78 GLU A CA 1
ATOM 588 C C . GLU A 1 78 ? 16.48464 -11.79757 15.54364 1.000 239.95911 78 GLU A C 1
ATOM 589 O O . GLU A 1 78 ? 15.28724 -12.07272 15.49212 1.000 231.12045 78 GLU A O 1
ATOM 595 N N . VAL A 1 79 ? 17.04863 -10.90958 14.71499 1.000 251.57604 79 VAL A N 1
ATOM 596 C CA . VAL A 1 79 ? 16.31964 -10.38954 13.55845 1.000 251.27245 79 VAL A CA 1
ATOM 597 C C . VAL A 1 79 ? 16.25105 -11.44346 12.47097 1.000 269.80121 79 VAL A C 1
ATOM 598 O O . VAL A 1 79 ? 15.61512 -11.22821 11.42568 1.000 315.56121 79 VAL A O 1
ATOM 602 N N . ASP A 1 80 ? 16.87461 -12.60751 12.69424 1.000 256.00402 80 ASP A N 1
ATOM 603 C CA . ASP A 1 80 ? 16.69869 -13.75568 11.80901 1.000 241.47361 80 ASP A CA 1
ATOM 604 C C . ASP A 1 80 ? 15.97423 -14.92827 12.46121 1.000 227.33233 80 ASP A C 1
ATOM 605 O O . ASP A 1 80 ? 15.29531 -15.68708 11.77014 1.000 224.29498 80 ASP A O 1
ATOM 610 N N . ARG A 1 81 ? 16.11383 -15.10751 13.77164 1.000 238.70819 81 ARG A N 1
ATOM 611 C CA . ARG A 1 81 ? 15.31152 -16.10783 14.47023 1.000 206.58250 81 ARG A CA 1
ATOM 612 C C . ARG A 1 81 ? 13.85754 -15.67785 14.53373 1.000 188.79872 81 ARG A C 1
ATOM 613 O O . ARG A 1 81 ? 12.95178 -16.51391 14.43487 1.000 174.04082 81 ARG A O 1
ATOM 621 N N . ARG A 1 82 ? 13.61865 -14.37292 14.68336 1.000 198.86981 82 ARG A N 1
ATOM 622 C CA . ARG A 1 82 ? 12.25712 -13.86593 14.69359 1.000 195.17965 82 ARG A CA 1
ATOM 623 C C . ARG A 1 82 ? 11.59325 -14.02156 13.33097 1.000 179.30106 82 ARG A C 1
ATOM 624 O O . ARG A 1 82 ? 10.36348 -13.97007 13.24425 1.000 176.44663 82 ARG A O 1
ATOM 632 N N . ARG A 1 83 ? 12.37712 -14.22782 12.26888 1.000 185.87206 83 ARG A N 1
ATOM 633 C CA . ARG A 1 83 ? 11.84774 -14.39322 10.91840 1.000 193.32342 83 ARG A CA 1
ATOM 634 C C . ARG A 1 83 ? 10.91926 -15.59640 10.85050 1.000 184.91035 83 ARG A C 1
ATOM 635 O O . ARG A 1 83 ? 9.70587 -15.43996 10.67709 1.000 184.31755 83 ARG A O 1
ATOM 643 N N . GLU A 1 84 ? 11.50064 -16.79661 10.97674 1.000 166.90733 84 GLU A N 1
ATOM 644 C CA . GLU A 1 84 ? 10.73821 -18.04199 11.02190 1.000 157.67170 84 GLU A CA 1
ATOM 645 C C . GLU A 1 84 ? 9.47286 -17.90025 11.85114 1.000 148.23400 84 GLU A C 1
ATOM 646 O O . GLU A 1 84 ? 8.37525 -18.24957 11.39995 1.000 145.69648 84 GLU A O 1
ATOM 652 N N . GLN A 1 85 ? 9.61821 -17.36524 13.06406 1.000 147.23677 85 GLN A N 1
ATOM 653 C CA . GLN A 1 85 ? 8.51918 -17.24631 14.00857 1.000 161.46170 85 GLN A CA 1
ATOM 654 C C . GLN A 1 85 ? 7.28801 -16.59110 13.3900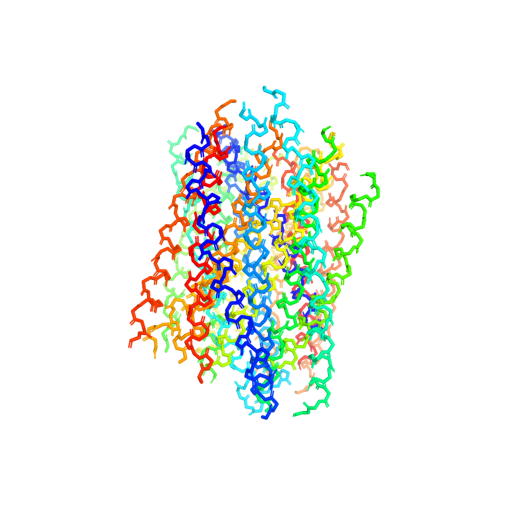6 1.000 167.56578 85 GLN A C 1
ATOM 655 O O . GLN A 1 85 ? 6.23929 -17.23294 13.26719 1.000 156.16669 85 GLN A O 1
ATOM 661 N N . GLU A 1 86 ? 7.40285 -15.32888 12.97053 1.000 164.17098 86 GLU A N 1
ATOM 662 C CA . GLU A 1 86 ? 6.21554 -14.61165 12.51505 1.000 153.35997 86 GLU A CA 1
ATOM 663 C C . GLU A 1 86 ? 5.73969 -15.09960 11.14917 1.000 137.78760 86 GLU A C 1
ATOM 664 O O . GLU A 1 86 ? 4.52885 -15.19289 10.91294 1.000 147.68074 86 GLU A O 1
ATOM 670 N N . LEU A 1 87 ? 6.67042 -15.40903 10.23868 1.000 131.88715 87 LEU A N 1
ATOM 671 C CA . LEU A 1 87 ? 6.29305 -15.80869 8.88402 1.000 126.26738 87 LEU A CA 1
ATOM 672 C C . LEU A 1 87 ? 5.34467 -16.99460 8.90498 1.000 140.05665 87 LEU A C 1
ATOM 673 O O . LEU A 1 87 ? 4.36572 -17.03611 8.15275 1.000 129.31301 87 LEU A O 1
ATOM 678 N N . LYS A 1 88 ? 5.62513 -17.97905 9.75723 1.000 147.53336 88 LYS A N 1
ATOM 679 C CA . LYS A 1 88 ? 4.67292 -19.06572 9.93839 1.000 137.11933 88 LYS A CA 1
ATOM 680 C C . LYS A 1 88 ? 3.36410 -18.54658 10.52334 1.000 138.13692 88 LYS A C 1
ATOM 681 O O . LYS A 1 88 ? 2.28388 -18.83957 9.99902 1.000 149.04838 88 LYS A O 1
ATOM 687 N N . ARG A 1 89 ? 3.44613 -17.73624 11.58863 1.000 151.05070 89 ARG A N 1
ATOM 688 C CA . ARG A 1 89 ? 2.24041 -17.19570 12.22007 1.000 151.36696 89 ARG A CA 1
ATOM 689 C C . ARG A 1 89 ? 1.37736 -16.43742 11.21581 1.000 141.51988 89 ARG A C 1
ATOM 690 O O . ARG A 1 89 ? 0.14215 -16.45422 11.30547 1.000 132.60945 89 ARG A O 1
ATOM 698 N N . LEU A 1 90 ? 2.01230 -15.75495 10.25935 1.000 134.94098 90 LEU A N 1
ATOM 699 C CA . LEU A 1 90 ? 1.26629 -15.08196 9.20395 1.000 119.32666 90 LEU A CA 1
ATOM 700 C C . LEU A 1 90 ? 0.70266 -16.08613 8.20939 1.000 112.89853 90 LEU A C 1
ATOM 701 O O . LEU A 1 90 ? -0.46159 -15.99996 7.81749 1.000 113.83406 90 LEU A O 1
ATOM 706 N N . LYS A 1 91 ? 1.52136 -17.04600 7.78466 1.000 121.36185 91 LYS A N 1
ATOM 707 C CA . LYS A 1 91 ? 1.07844 -18.02028 6.79443 1.000 123.23341 91 LYS A CA 1
ATOM 708 C C . LYS A 1 91 ? -0.10014 -18.82312 7.31308 1.000 130.68398 91 LYS A C 1
ATOM 709 O O . LYS A 1 91 ? -1.00559 -19.16407 6.54702 1.000 121.11311 91 LYS A O 1
ATOM 715 N N . LYS A 1 92 ? -0.11992 -19.11584 8.61556 1.000 151.08876 92 LYS A N 1
ATOM 716 C CA . LYS A 1 92 ? -1.29748 -19.73553 9.20907 1.000 146.04437 92 LYS A CA 1
ATOM 717 C C . LYS A 1 92 ? -2.51690 -18.84766 9.00064 1.000 137.47276 92 LYS A C 1
ATOM 718 O O . LYS A 1 92 ? -3.50544 -19.24956 8.37421 1.000 127.25269 92 LYS A O 1
ATOM 724 N N . GLU A 1 93 ? -2.43897 -17.61206 9.50320 1.000 140.69957 93 GLU A N 1
ATOM 725 C CA . GLU A 1 93 ? -3.55472 -16.68278 9.38090 1.000 135.18395 93 GLU A CA 1
ATOM 726 C C . GLU A 1 93 ? -3.87964 -16.39950 7.92212 1.000 120.95462 93 GLU A C 1
ATOM 727 O O . GLU A 1 93 ? -5.03816 -16.13970 7.57555 1.000 127.87499 93 GLU A O 1
ATOM 733 N N . LEU A 1 94 ? -2.86910 -16.45539 7.05243 1.000 113.84280 94 LEU A N 1
ATOM 734 C CA . LEU A 1 94 ? -3.10177 -16.22575 5.63142 1.000 114.66618 94 LEU A CA 1
ATOM 735 C C . LEU A 1 94 ? -4.07163 -17.25239 5.06550 1.000 144.00754 94 LEU A C 1
ATOM 736 O O . LEU A 1 94 ? -5.00990 -16.90336 4.33873 1.000 157.24577 94 LEU A O 1
ATOM 741 N N . GLU A 1 95 ? -3.87685 -18.52681 5.40429 1.000 138.99081 95 GLU A N 1
ATOM 742 C CA . GLU A 1 95 ? -4.69304 -19.55448 4.77253 1.000 120.03729 95 GLU A CA 1
ATOM 743 C C . GLU A 1 95 ? -6.04628 -19.67988 5.45809 1.000 124.86709 95 GLU A C 1
ATOM 744 O O . GLU A 1 95 ? -7.05440 -19.96891 4.80990 1.000 132.26374 95 GLU A O 1
ATOM 750 N N . LYS A 1 96 ? -6.09095 -19.45904 6.76914 1.000 128.41050 96 LYS A N 1
ATOM 751 C CA . LYS A 1 96 ? -7.36937 -19.36378 7.46248 1.000 130.38642 96 LYS A CA 1
ATOM 752 C C . LYS A 1 96 ? -8.26562 -18.33391 6.80759 1.000 145.78167 96 LYS A C 1
ATOM 753 O O . LYS A 1 96 ? -9.48827 -18.50482 6.77047 1.000 147.33261 96 LYS A O 1
ATOM 759 N N . LEU A 1 97 ? -7.67164 -17.26890 6.27325 1.000 156.10474 97 LEU A N 1
ATOM 760 C CA . LEU A 1 97 ? -8.44457 -16.26642 5.55614 1.000 159.50432 97 LEU A CA 1
ATOM 761 C C . LEU A 1 97 ? -9.05421 -16.85611 4.29105 1.000 171.79895 97 LEU A C 1
ATOM 762 O O . LEU A 1 97 ? -10.27501 -16.80577 4.09367 1.000 179.66341 97 LEU A O 1
ATOM 767 N N . ARG A 1 98 ? -8.21037 -17.43233 3.42520 1.000 178.14664 98 ARG A N 1
ATOM 768 C CA . ARG A 1 98 ? -8.67888 -17.97643 2.15453 1.000 182.92899 98 ARG A CA 1
ATOM 769 C C . ARG A 1 98 ? -9.70119 -19.08558 2.34774 1.000 159.76572 98 ARG A C 1
ATOM 770 O O . ARG A 1 98 ? -10.48306 -19.35834 1.43034 1.000 160.66727 98 ARG A O 1
ATOM 778 N N . GLU A 1 99 ? -9.71707 -19.72408 3.51662 1.000 153.67477 99 GLU A N 1
ATOM 779 C CA . GLU A 1 99 ? -10.77531 -20.66358 3.85684 1.000 156.99763 99 GLU A CA 1
ATOM 780 C C . GLU A 1 99 ? -12.12319 -19.95359 3.81696 1.000 150.88763 99 GLU A C 1
ATOM 781 O O . GLU A 1 99 ? -12.84169 -20.04541 2.81592 1.000 150.54119 99 GLU A O 1
ATOM 787 N N . GLU A 1 100 ? -12.44450 -19.21545 4.88694 1.000 151.30945 100 GLU A N 1
ATOM 788 C CA . GLU A 1 100 ? -13.72973 -18.54720 5.08481 1.000 149.68774 100 GLU A CA 1
ATOM 789 C C . GLU A 1 100 ? -14.25158 -17.87846 3.81855 1.000 149.84013 100 GLU A C 1
ATOM 790 O O . GLU A 1 100 ? -15.46596 -17.82365 3.59813 1.000 155.85559 100 GLU A O 1
ATOM 796 N N . THR A 1 101 ? -13.34518 -17.38161 2.97451 1.000 159.50883 101 THR A N 1
ATOM 797 C CA . THR A 1 101 ? -13.76865 -16.70696 1.75238 1.000 167.78067 101 THR A CA 1
ATOM 798 C C . THR A 1 101 ? -14.49291 -17.66647 0.81700 1.000 149.21411 101 THR A C 1
ATOM 799 O O . THR A 1 101 ? -15.55262 -17.33625 0.27023 1.000 137.13568 101 THR A O 1
ATOM 803 N N . GLU A 1 102 ? -13.94432 -18.87012 0.63230 1.000 137.93772 102 GLU A N 1
ATOM 804 C CA . GLU A 1 102 ? -14.58028 -19.82335 -0.26938 1.000 136.54607 102 GLU A CA 1
ATOM 805 C C . GLU A 1 102 ? -15.97911 -20.19227 0.20124 1.000 135.04677 102 GLU A C 1
ATOM 806 O O . GLU A 1 102 ? -16.86439 -20.44340 -0.62473 1.000 133.97198 102 GLU A O 1
ATOM 812 N N . GLU A 1 103 ? -16.20109 -20.22118 1.51595 1.000 137.66959 103 GLU A N 1
ATOM 813 C CA . GLU A 1 103 ? -17.53523 -20.51276 2.02762 1.000 132.79609 103 GLU A CA 1
ATOM 814 C C . GLU A 1 103 ? -18.50166 -19.38186 1.70622 1.000 135.10963 103 GLU A C 1
ATOM 815 O O . GLU A 1 103 ? -19.61173 -19.62464 1.21798 1.000 131.12550 103 GLU A O 1
ATOM 821 N N . VAL A 1 104 ? -18.09116 -18.13565 1.95597 1.000 152.32099 104 VAL A N 1
ATOM 822 C CA . VAL A 1 104 ? -18.92810 -16.98979 1.61595 1.000 134.27168 104 VAL A CA 1
ATOM 823 C C . VAL A 1 104 ? -19.17902 -16.94886 0.11243 1.000 126.55996 104 VAL A C 1
ATOM 824 O O . VAL A 1 104 ? -20.28897 -16.63727 -0.34029 1.000 123.81752 104 VAL A O 1
ATOM 828 N N . LYS A 1 105 ? -18.14229 -17.25916 -0.67856 1.000 122.20456 105 LYS A N 1
ATOM 829 C CA . LYS A 1 105 ? -18.25519 -17.29804 -2.13177 1.000 119.75997 105 LYS A CA 1
ATOM 830 C C . LYS A 1 105 ? -19.38678 -18.22882 -2.55124 1.000 127.81348 105 LYS A C 1
ATOM 831 O O . LYS A 1 105 ? -20.17461 -17.90227 -3.44444 1.000 126.18577 105 LYS A O 1
ATOM 837 N N . LYS A 1 106 ? -19.47986 -19.38690 -1.89393 1.000 143.53667 106 LYS A N 1
ATOM 838 C CA . LYS A 1 106 ? -20.55198 -20.33465 -2.18213 1.000 136.67245 106 LYS A CA 1
ATOM 839 C C . LYS A 1 106 ? -21.90601 -19.79235 -1.73202 1.000 132.33502 106 LYS A C 1
ATOM 840 O O . LYS A 1 106 ? -22.86604 -19.78979 -2.50813 1.000 129.30406 106 LYS A O 1
ATOM 846 N N . GLU A 1 107 ? -21.99990 -19.31516 -0.48379 1.000 128.89406 107 GLU A N 1
ATOM 847 C CA . GLU A 1 107 ? -23.27664 -18.83876 0.05001 1.000 138.62698 107 GLU A CA 1
ATOM 848 C C . GLU A 1 107 ? -23.87894 -17.73752 -0.81594 1.000 132.81788 107 GLU A C 1
ATOM 849 O O . GLU A 1 107 ? -25.10415 -17.56857 -0.84464 1.000 120.08920 107 GLU A O 1
ATOM 855 N N . ILE A 1 108 ? -23.02686 -16.98156 -1.51501 1.000 134.85188 108 ILE A N 1
ATOM 856 C CA . ILE A 1 108 ? -23.45469 -15.98330 -2.49253 1.000 145.38155 108 ILE A CA 1
ATOM 857 C C . ILE A 1 108 ? -23.86527 -16.65467 -3.79539 1.000 142.71723 108 ILE A C 1
ATOM 858 O O . ILE A 1 108 ? -24.85218 -16.26809 -4.43151 1.000 132.87850 108 ILE A O 1
ATOM 863 N N . GLU A 1 109 ? -23.09274 -17.66033 -4.22187 1.000 140.40517 109 GLU A N 1
ATOM 864 C CA . GLU A 1 109 ? -23.45393 -18.44914 -5.39533 1.000 126.44276 109 GLU A CA 1
ATOM 865 C C . GLU A 1 109 ? -24.79556 -19.13570 -5.19743 1.000 123.64282 109 GLU A C 1
ATOM 866 O O . GLU A 1 109 ? -25.50160 -19.41601 -6.17041 1.000 126.90043 109 GLU A O 1
ATOM 872 N N . GLU A 1 110 ? -25.16842 -19.40197 -3.94541 1.000 122.73912 110 GLU A N 1
ATOM 873 C CA . GLU A 1 110 ? -26.49661 -19.93015 -3.66618 1.000 139.24347 110 GLU A CA 1
ATOM 874 C C . GLU A 1 110 ? -27.54403 -18.82761 -3.72237 1.000 147.29520 110 GLU A C 1
ATOM 875 O O . GLU A 1 110 ? -28.64955 -19.03792 -4.23268 1.000 137.81126 110 GLU A O 1
ATOM 881 N N . SER A 1 111 ? -27.20810 -17.63795 -3.22366 1.000 154.58433 111 SER A N 1
ATOM 882 C CA . SER A 1 111 ? -28.19922 -16.57326 -3.15349 1.000 144.14400 111 SER A CA 1
ATOM 883 C C . SER A 1 111 ? -28.46270 -15.96179 -4.52336 1.000 136.65691 111 SER A C 1
ATOM 884 O O . SER A 1 111 ? -29.56426 -15.47820 -4.77953 1.000 136.38472 111 SER A O 1
ATOM 887 N N . LYS A 1 112 ? -27.46974 -15.96204 -5.41354 1.000 139.89401 112 LYS A N 1
ATOM 888 C CA . LYS A 1 112 ? -27.67516 -15.43032 -6.75833 1.000 136.77384 112 LYS A CA 1
ATOM 889 C C . LYS A 1 112 ? -28.79051 -16.17060 -7.46576 1.000 141.84471 112 LYS A C 1
ATOM 890 O O . LYS A 1 112 ? -29.54493 -15.57216 -8.24575 1.000 135.18914 112 LYS A O 1
ATOM 896 N N . LYS A 1 113 ? -28.90531 -17.47956 -7.20631 1.000 145.96185 113 LYS A N 1
ATOM 897 C CA . LYS A 1 113 ? -29.91158 -18.27780 -7.88104 1.000 153.77169 113 LYS A CA 1
ATOM 898 C C . LYS A 1 113 ? -31.31703 -18.00115 -7.36446 1.000 143.61334 113 LYS A C 1
ATOM 899 O O . LYS A 1 113 ? -32.29008 -18.36539 -8.03159 1.000 165.88480 113 LYS A O 1
ATOM 905 N N . ARG A 1 114 ? -31.44750 -17.38554 -6.19235 1.000 149.01577 114 ARG A N 1
ATOM 906 C CA . ARG A 1 114 ? -32.75617 -16.94234 -5.71797 1.000 156.89750 114 ARG A CA 1
ATOM 907 C C . ARG A 1 114 ? -32.96716 -15.50189 -6.11655 1.000 175.12952 114 ARG A C 1
ATOM 908 O O . ARG A 1 114 ? -32.20909 -14.61754 -5.68711 1.000 172.14788 114 ARG A O 1
ATOM 916 N N . PRO A 1 115 ? -33.97986 -15.18468 -6.95931 1.000 175.23287 115 PRO A N 1
ATOM 917 C CA . PRO A 1 115 ? -34.28009 -13.79781 -7.32728 1.000 172.27741 115 PRO A CA 1
ATOM 918 C C . PRO A 1 115 ? -34.73119 -12.94246 -6.14379 1.000 163.92020 115 PRO A C 1
ATOM 919 O O . PRO A 1 115 ? -34.84491 -13.44759 -5.02583 1.000 182.77796 115 PRO A O 1
ATOM 923 N N . GLU A 1 118 ? -34.85364 -8.05747 -4.21308 1.000 136.24661 118 GLU A N 1
ATOM 924 C CA . GLU A 1 118 ? -34.15402 -8.35990 -5.46161 1.000 145.28648 118 GLU A CA 1
ATOM 925 C C . GLU A 1 118 ? -33.49015 -7.11506 -6.04824 1.000 155.94099 118 GLU A C 1
ATOM 926 O O . GLU A 1 118 ? -32.95237 -7.14445 -7.15439 1.000 156.58122 118 GLU A O 1
ATOM 932 N N . SER A 1 119 ? -33.54356 -6.01390 -5.29756 1.000 163.91185 119 SER A N 1
ATOM 933 C CA . SER A 1 119 ? -32.53531 -4.98054 -5.47293 1.000 143.48025 119 SER A CA 1
ATOM 934 C C . SER A 1 119 ? -31.20336 -5.43708 -4.90638 1.000 144.67864 119 SER A C 1
ATOM 935 O O . SER A 1 119 ? -30.18712 -4.75430 -5.09227 1.000 126.87503 119 SER A O 1
ATOM 938 N N . LEU A 1 120 ? -31.20535 -6.58337 -4.22019 1.000 122.16652 120 LEU A N 1
ATOM 939 C CA . LEU A 1 120 ? -30.03152 -7.12371 -3.56122 1.000 106.94217 120 LEU A CA 1
ATOM 940 C C . LEU A 1 120 ? -28.99104 -7.62052 -4.54748 1.000 112.22404 120 LEU A C 1
ATOM 941 O O . LEU A 1 120 ? -27.84938 -7.86186 -4.14043 1.000 129.32857 120 LEU A O 1
ATOM 946 N N . LYS A 1 121 ? -29.36343 -7.80018 -5.81878 1.000 107.94808 121 LYS A N 1
ATOM 947 C CA . LYS A 1 121 ? -28.38342 -8.14490 -6.83715 1.000 111.32451 121 LYS A CA 1
ATOM 948 C C . LYS A 1 121 ? -27.32804 -7.06277 -6.96914 1.000 130.48632 121 LYS A C 1
ATOM 949 O O . LYS A 1 121 ? -26.23019 -7.33820 -7.45746 1.000 132.11032 121 LYS A O 1
ATOM 955 N N . ASN A 1 122 ? -27.64195 -5.83396 -6.55863 1.000 141.92739 122 ASN A N 1
ATOM 956 C CA . ASN A 1 122 ? -26.61517 -4.83506 -6.29700 1.000 124.72735 122 ASN A CA 1
ATOM 957 C C . ASN A 1 122 ? -25.70384 -5.35281 -5.19779 1.000 103.61372 122 ASN A C 1
ATOM 958 O O . ASN A 1 122 ? -24.49889 -5.52371 -5.40418 1.000 93.63972 122 ASN A O 1
ATOM 963 N N . ILE A 1 123 ? -26.29472 -5.61654 -4.02662 1.000 99.39675 123 ILE A N 1
ATOM 964 C CA . ILE A 1 123 ? -25.52488 -5.98757 -2.83812 1.000 102.69634 123 ILE A CA 1
ATOM 965 C C . ILE A 1 123 ? -24.77606 -7.28560 -3.08124 1.000 128.14427 123 ILE A C 1
ATOM 966 O O . ILE A 1 123 ? -23.69468 -7.52122 -2.52415 1.000 122.80886 123 ILE A O 1
ATOM 971 N N . ILE A 1 124 ? -25.34608 -8.15263 -3.91579 1.000 127.03173 124 ILE A N 1
ATOM 972 C CA . ILE A 1 124 ? -24.66368 -9.37509 -4.31316 1.000 104.86272 124 ILE A CA 1
ATOM 973 C C . ILE A 1 124 ? -23.46078 -9.05010 -5.18485 1.000 126.93379 124 ILE A C 1
ATOM 974 O O . ILE A 1 124 ? -22.35149 -9.54914 -4.95496 1.000 99.30800 124 ILE A O 1
ATOM 979 N N . LEU A 1 125 ? -23.66590 -8.20381 -6.19948 1.000 124.57677 125 LEU A N 1
ATOM 980 C CA . LEU A 1 125 ? -22.60689 -7.89957 -7.15395 1.000 110.84730 125 LEU A CA 1
ATOM 981 C C . LEU A 1 125 ? -21.39095 -7.30525 -6.46098 1.000 110.79552 125 LEU A C 1
ATOM 982 O O . LEU A 1 125 ? -20.24952 -7.62580 -6.81049 1.000 107.12986 125 LEU A O 1
ATOM 987 N N . ILE A 1 126 ? -21.61716 -6.44826 -5.46445 1.000 102.23830 126 ILE A N 1
ATOM 988 C CA . ILE A 1 126 ? -20.50433 -5.88186 -4.71407 1.000 109.10373 126 ILE A CA 1
ATOM 989 C C . ILE A 1 126 ? -19.77789 -6.97298 -3.93470 1.000 114.67162 126 ILE A C 1
ATOM 990 O O . ILE A 1 126 ? -18.54217 -6.97582 -3.85389 1.000 80.49150 126 ILE A O 1
ATOM 995 N N . ASN A 1 127 ? -20.52619 -7.92652 -3.36711 1.000 111.37112 127 ASN A N 1
ATOM 996 C CA . ASN A 1 127 ? -19.89126 -9.03587 -2.66103 1.000 99.13053 127 ASN A CA 1
ATOM 997 C C . ASN A 1 127 ? -19.01873 -9.85792 -3.60144 1.000 94.57657 127 ASN A C 1
ATOM 998 O O . ASN A 1 127 ? -17.93730 -10.32404 -3.21338 1.000 72.93474 127 ASN A O 1
ATOM 1003 N N . GLN A 1 128 ? -19.47501 -10.05039 -4.84337 1.000 56.03922 128 GLN A N 1
ATOM 1004 C CA . GLN A 1 128 ? -18.66478 -10.77376 -5.81628 1.000 94.29424 128 GLN A CA 1
ATOM 1005 C C . GLN A 1 128 ? -17.33611 -10.06305 -6.03714 1.000 79.06783 128 GLN A C 1
ATOM 1006 O O . GLN A 1 128 ? -16.28082 -10.70221 -6.12956 1.000 102.26767 128 GLN A O 1
ATOM 1012 N N . LEU A 1 129 ? -17.36995 -8.73087 -6.08768 1.000 83.13000 129 LEU A N 1
ATOM 1013 C CA . LEU A 1 129 ? -16.14736 -7.95735 -6.26540 1.000 121.89795 129 LEU A CA 1
ATOM 1014 C C . LEU A 1 129 ? -15.23406 -8.09381 -5.05319 1.000 115.78662 129 LEU A C 1
ATOM 1015 O O . LEU A 1 129 ? -14.04285 -8.39384 -5.19510 1.000 109.95630 129 LEU A O 1
ATOM 1020 N N . LEU A 1 130 ? -15.78625 -7.90212 -3.84883 1.000 96.63470 130 LEU A N 1
ATOM 1021 C CA . LEU A 1 130 ? -14.98558 -7.96593 -2.62770 1.000 114.94142 130 LEU A CA 1
ATOM 1022 C C . LEU A 1 130 ? -14.19064 -9.26148 -2.55501 1.000 120.07504 130 LEU A C 1
ATOM 1023 O O . LEU A 1 130 ? -13.02593 -9.26796 -2.14163 1.000 112.65393 130 LEU A O 1
ATOM 1028 N N . ILE A 1 131 ? -14.81278 -10.37518 -2.95121 1.000 138.70339 131 ILE A N 1
ATOM 1029 C CA . ILE A 1 131 ? -14.11003 -11.65739 -2.96966 1.000 91.90917 131 ILE A CA 1
ATOM 1030 C C . ILE A 1 131 ? -12.88666 -11.57060 -3.86905 1.000 89.24936 131 ILE A C 1
ATOM 1031 O O . ILE A 1 131 ? -11.76087 -11.86713 -3.45393 1.000 93.09608 131 ILE A O 1
ATOM 1036 N N . LEU A 1 132 ? -13.09435 -11.14811 -5.11701 1.000 117.48664 132 LEU A N 1
ATOM 1037 C CA . LEU A 1 132 ? -11.97610 -11.03173 -6.04574 1.000 93.16800 132 LEU A CA 1
ATOM 1038 C C . LEU A 1 132 ? -10.94300 -10.03703 -5.53821 1.000 90.00263 132 LEU A C 1
ATOM 1039 O O . LEU A 1 132 ? -9.74023 -10.20819 -5.77348 1.000 139.36879 132 LEU A O 1
ATOM 1044 N N . VAL A 1 133 ? -11.39075 -8.97839 -4.85422 1.000 96.96112 133 VAL A N 1
ATOM 1045 C CA . VAL A 1 133 ? -10.45505 -8.06392 -4.20024 1.000 115.28722 133 VAL A CA 1
ATOM 1046 C C . VAL A 1 133 ? -9.62002 -8.83068 -3.18258 1.000 96.22875 133 VAL A C 1
ATOM 1047 O O . VAL A 1 133 ? -8.38487 -8.78498 -3.19442 1.000 106.95329 133 VAL A O 1
ATOM 1051 N N . ILE A 1 134 ? -10.30111 -9.56276 -2.29837 1.000 115.75843 134 ILE A N 1
ATOM 1052 C CA . ILE A 1 134 ? -9.60514 -10.38433 -1.31302 1.000 95.90738 134 ILE A CA 1
ATOM 1053 C C . ILE A 1 134 ? -8.70496 -11.39746 -2.01127 1.000 114.81743 134 ILE A C 1
ATOM 1054 O O . ILE A 1 134 ? -7.54797 -11.59758 -1.62221 1.000 121.86222 134 ILE A O 1
ATOM 1059 N N . ARG A 1 135 ? -9.21319 -12.01683 -3.07845 1.000 91.50481 135 ARG A N 1
ATOM 1060 C CA . ARG A 1 135 ? -8.45333 -13.05547 -3.76509 1.000 94.79850 135 ARG A CA 1
ATOM 1061 C C . ARG A 1 135 ? -7.14017 -12.51692 -4.31243 1.000 85.00161 135 ARG A C 1
ATOM 1062 O O . ARG A 1 135 ? -6.09855 -13.18328 -4.23255 1.000 95.29920 135 ARG A O 1
ATOM 1070 N N . SER A 1 136 ? -7.17413 -11.30500 -4.86704 1.000 103.55166 136 SER A N 1
ATOM 1071 C CA . SER A 1 136 ? -5.98099 -10.68969 -5.42818 1.000 90.80475 136 SER A CA 1
ATOM 1072 C C . SER A 1 136 ? -5.03941 -10.19310 -4.34154 1.000 78.75349 136 SER A C 1
ATOM 1073 O O . SER A 1 136 ? -3.81599 -10.22726 -4.51941 1.000 79.22200 136 SER A O 1
ATOM 1076 N N . GLU A 1 137 ? -5.58786 -9.72252 -3.21702 1.000 79.52314 137 GLU A N 1
ATOM 1077 C CA . GLU A 1 137 ? -4.73351 -9.26802 -2.12440 1.000 83.81535 137 GLU A CA 1
ATOM 1078 C C . GLU A 1 137 ? -3.92327 -10.42268 -1.54476 1.000 100.92493 137 GLU A C 1
ATOM 1079 O O . GLU A 1 137 ? -2.78051 -10.23090 -1.11126 1.000 88.21429 137 GLU A O 1
ATOM 1085 N N . TYR A 1 138 ? -4.49733 -11.63054 -1.54227 1.000 134.22229 138 TYR A N 1
ATOM 1086 C CA . TYR A 1 138 ? -3.83959 -12.80022 -0.96359 1.000 123.45408 138 TYR A CA 1
ATOM 1087 C C . TYR A 1 138 ? -2.48733 -13.04676 -1.60893 1.000 100.28227 138 TYR A C 1
ATOM 1088 O O . TYR A 1 138 ? -1.45704 -13.15040 -0.92723 1.000 100.21774 138 TYR A O 1
ATOM 1097 N N . LEU A 1 139 ? -2.48827 -13.14192 -2.94156 1.000 106.76055 139 LEU A N 1
ATOM 1098 C CA . LEU A 1 139 ? -1.27887 -13.46038 -3.68166 1.000 85.13452 139 LEU A CA 1
ATOM 1099 C C . LEU A 1 139 ? -0.20250 -12.40534 -3.49173 1.000 91.96767 139 LEU A C 1
ATOM 1100 O O . LEU A 1 139 ? 0.97424 -12.68219 -3.73879 1.000 109.20516 139 LEU A O 1
ATOM 1105 N N . ILE A 1 140 ? -0.57664 -11.19545 -3.08391 1.000 108.75218 140 ILE A N 1
ATOM 1106 C CA . ILE A 1 140 ? 0.42206 -10.15896 -2.86758 1.000 110.50868 140 ILE A CA 1
ATOM 1107 C C . ILE A 1 140 ? 1.08061 -10.34063 -1.51020 1.000 83.83830 140 ILE A C 1
ATOM 1108 O O . ILE A 1 140 ? 2.30184 -10.20294 -1.37794 1.000 88.37193 140 ILE A O 1
ATOM 1113 N N . ILE A 1 141 ? 0.28777 -10.65118 -0.48238 1.000 89.31997 141 ILE A N 1
ATOM 1114 C CA . ILE A 1 141 ? 0.86120 -10.89639 0.83512 1.000 70.55857 141 ILE A CA 1
ATOM 1115 C C . ILE A 1 141 ? 1.82987 -12.07082 0.77093 1.000 108.60758 141 ILE A C 1
ATOM 1116 O O . ILE A 1 141 ? 2.92668 -12.02181 1.33968 1.000 83.84719 141 ILE A O 1
ATOM 1121 N N . ARG A 1 142 ? 1.44757 -13.13153 0.05553 1.000 113.56932 142 ARG A N 1
ATOM 1122 C CA . ARG A 1 142 ? 2.32909 -14.28622 -0.09006 1.000 78.17675 142 ARG A CA 1
ATOM 1123 C C . ARG A 1 142 ? 3.58877 -13.91092 -0.85912 1.000 99.83536 142 ARG A C 1
ATOM 1124 O O . ARG A 1 142 ? 4.69937 -14.31475 -0.49415 1.000 100.86456 142 ARG A O 1
ATOM 1132 N N . ASN A 1 143 ? 3.43247 -13.12442 -1.92758 1.000 122.30418 143 ASN A N 1
ATOM 1133 C CA . ASN A 1 143 ? 4.58814 -12.59088 -2.64000 1.000 114.05191 143 ASN A CA 1
ATOM 1134 C C . ASN A 1 143 ? 5.52826 -11.84202 -1.70572 1.000 116.99590 143 ASN A C 1
ATOM 1135 O O . ASN A 1 143 ? 6.73663 -11.80458 -1.94004 1.000 112.31923 143 ASN A O 1
ATOM 1140 N N . LEU A 1 144 ? 4.99891 -11.25137 -0.64135 1.000 100.41798 144 LEU A N 1
ATOM 1141 C CA . LEU A 1 144 ? 5.83976 -10.56293 0.32841 1.000 112.86940 144 LEU A CA 1
ATOM 1142 C C . LEU A 1 144 ? 6.43794 -11.54434 1.32948 1.000 108.93982 144 LEU A C 1
ATOM 1143 O O . LEU A 1 144 ? 7.65337 -11.55239 1.55299 1.000 113.14810 144 LEU A O 1
ATOM 1148 N N . ILE A 1 145 ? 5.59274 -12.38870 1.92557 1.000 117.39093 145 ILE A N 1
ATOM 1149 C CA . ILE A 1 145 ? 6.04979 -13.31653 2.95662 1.000 105.90774 145 ILE A CA 1
ATOM 1150 C C . ILE A 1 145 ? 7.02196 -14.32936 2.37075 1.000 106.40719 145 ILE A C 1
ATOM 1151 O O . ILE A 1 145 ? 8.05381 -14.65101 2.97400 1.000 115.68036 145 ILE A O 1
ATOM 1156 N N . SER A 1 146 ? 6.69928 -14.86246 1.19064 1.000 111.91168 146 SER A N 1
ATOM 1157 C CA . SER A 1 146 ? 7.60063 -15.80981 0.55141 1.000 124.54870 146 SER A CA 1
ATOM 1158 C C . SER A 1 146 ? 8.90837 -15.13994 0.16950 1.000 138.53690 146 SER A C 1
ATOM 1159 O O . SER A 1 146 ? 9.96548 -15.78230 0.19457 1.000 152.19787 146 SER A O 1
ATOM 1162 N N . GLN A 1 147 ? 8.85775 -13.84930 -0.17302 1.000 131.45659 147 GLN A N 1
ATOM 1163 C CA . GLN A 1 147 ? 10.08471 -13.09259 -0.36853 1.000 136.20947 147 GLN A CA 1
ATOM 1164 C C . GLN A 1 147 ? 10.85862 -12.91935 0.93048 1.000 139.32310 147 GLN A C 1
ATOM 1165 O O . GLN A 1 147 ? 12.06975 -12.68720 0.88931 1.000 160.61319 147 GLN A O 1
ATOM 1171 N N . LEU A 1 148 ? 10.19660 -13.02724 2.08143 1.000 133.09476 148 LEU A N 1
ATOM 1172 C CA . LEU A 1 148 ? 10.92628 -12.92514 3.33767 1.000 144.39781 148 LEU A CA 1
ATOM 1173 C C . LEU A 1 148 ? 11.54491 -14.26215 3.72895 1.000 156.90995 148 LEU A C 1
ATOM 1174 O O . LEU A 1 148 ? 12.67145 -14.29846 4.23588 1.000 166.14825 148 LEU A O 1
ATOM 1179 N N . GLN A 1 149 ? 10.83639 -15.37153 3.49296 1.000 157.92134 149 GLN A N 1
ATOM 1180 C CA . GLN A 1 149 ? 11.40864 -16.67387 3.82136 1.000 152.55224 149 GLN A CA 1
ATOM 1181 C C . GLN A 1 149 ? 12.44509 -17.10474 2.79161 1.000 164.90430 149 GLN A C 1
ATOM 1182 O O . GLN A 1 149 ? 13.27526 -17.97878 3.07839 1.000 180.58005 149 GLN A O 1
ATOM 1188 N N . ALA A 1 150 ? 12.42240 -16.49403 1.60277 1.000 165.31680 150 ALA A N 1
ATOM 1189 C CA . ALA A 1 150 ? 13.45471 -16.69940 0.59462 1.000 167.96722 150 ALA A CA 1
ATOM 1190 C C . ALA A 1 150 ? 14.71771 -15.93761 0.97641 1.000 177.32243 150 ALA A C 1
ATOM 1191 O O . ALA A 1 150 ? 15.62514 -15.76733 0.15595 1.000 188.93409 150 ALA A O 1
ATOM 1193 N N . GLN A 1 151 ? 14.77059 -15.46980 2.21964 1.000 178.47692 151 GLN A N 1
ATOM 1194 C CA . GLN A 1 151 ? 15.93856 -14.80730 2.77945 1.000 180.22662 151 GLN A CA 1
ATOM 1195 C C . GLN A 1 151 ? 16.43956 -15.59215 3.99190 1.000 189.82091 151 GLN A C 1
ATOM 1196 O O . GLN A 1 151 ? 17.17395 -16.57972 3.84862 1.000 208.53003 151 GLN A O 1
ATOM 1202 N N . LEU A 1 159 ? 9.76880 -22.11705 -5.31576 1.000 196.18566 159 LEU A N 1
ATOM 1203 C CA . LEU A 1 159 ? 10.24125 -20.73873 -5.25558 1.000 180.63769 159 LEU A CA 1
ATOM 1204 C C . LEU A 1 159 ? 10.14724 -20.08624 -6.62654 1.000 179.31121 159 LEU A C 1
ATOM 1205 O O . LEU A 1 159 ? 9.83076 -18.90198 -6.73534 1.000 155.75858 159 LEU A O 1
ATOM 1210 N N . LYS A 1 160 ? 10.42461 -20.86379 -7.67686 1.000 184.05712 160 LYS A N 1
ATOM 1211 C CA . LYS A 1 160 ? 10.08546 -20.40318 -9.01928 1.000 179.77225 160 LYS A CA 1
ATOM 1212 C C . LYS A 1 160 ? 8.59197 -20.56147 -9.28656 1.000 172.64224 160 LYS A C 1
ATOM 1213 O O . LYS A 1 160 ? 7.98384 -19.72909 -9.96811 1.000 166.48831 160 LYS A O 1
ATOM 1219 N N . GLN A 1 161 ? 7.98031 -21.61439 -8.74660 1.000 187.30052 161 GLN A N 1
ATOM 1220 C CA . GLN A 1 161 ? 6.54519 -21.81919 -8.90695 1.000 175.20338 161 GLN A CA 1
ATOM 1221 C C . GLN A 1 161 ? 5.71241 -20.92359 -8.00131 1.000 149.24058 161 GLN A C 1
ATOM 1222 O O . GLN A 1 161 ? 4.51846 -20.74100 -8.26669 1.000 133.64346 161 GLN A O 1
ATOM 1228 N N . GLU A 1 162 ? 6.29898 -20.37987 -6.93251 1.000 159.06060 162 GLU A N 1
ATOM 1229 C CA . GLU A 1 162 ? 5.54281 -19.48037 -6.06849 1.000 167.49011 162 GLU A CA 1
ATOM 1230 C C . GLU A 1 162 ? 5.21724 -18.18714 -6.79651 1.000 170.01568 162 GLU A C 1
ATOM 1231 O O . GLU A 1 162 ? 4.14890 -17.59394 -6.59283 1.000 171.01857 162 GLU A O 1
ATOM 1237 N N . GLN A 1 163 ? 6.14012 -17.73676 -7.64698 1.000 153.38198 163 GLN A N 1
ATOM 1238 C CA . GLN A 1 163 ? 5.82808 -16.69819 -8.61655 1.000 134.07808 163 GLN A CA 1
ATOM 1239 C C . GLN A 1 163 ? 4.66396 -17.11050 -9.50885 1.000 135.52208 163 GLN A C 1
ATOM 1240 O O . GLN A 1 163 ? 3.78361 -16.29778 -9.81195 1.000 132.99435 163 GLN A O 1
ATOM 1246 N N . LYS A 1 164 ? 4.62483 -18.37801 -9.92005 1.000 149.92444 164 LYS A N 1
ATOM 1247 C CA . LYS A 1 164 ? 3.70994 -18.74508 -10.99255 1.000 151.64973 164 LYS A CA 1
ATOM 1248 C C . LYS A 1 164 ? 2.28834 -18.96642 -10.48477 1.000 147.69190 164 LYS A C 1
ATOM 1249 O O . LYS A 1 164 ? 1.33488 -18.50160 -11.11847 1.000 164.88079 164 LYS A O 1
ATOM 1255 N N . ARG A 1 165 ? 2.11754 -19.64839 -9.34692 1.000 125.21049 165 ARG A N 1
ATOM 1256 C CA . ARG A 1 165 ? 0.77876 -19.77545 -8.77696 1.000 127.46325 165 ARG A CA 1
ATOM 1257 C C . ARG A 1 165 ? 0.16052 -18.40746 -8.52014 1.000 147.45198 165 ARG A C 1
ATOM 1258 O O . ARG A 1 165 ? -1.03456 -18.20216 -8.76058 1.000 140.57546 165 ARG A O 1
ATOM 1266 N N . SER A 1 166 ? 0.95910 -17.45946 -8.02743 1.000 144.83306 166 SER A N 1
ATOM 1267 C CA . SER A 1 166 ? 0.48788 -16.08330 -7.92503 1.000 135.76060 166 SER A CA 1
ATOM 1268 C C . SER 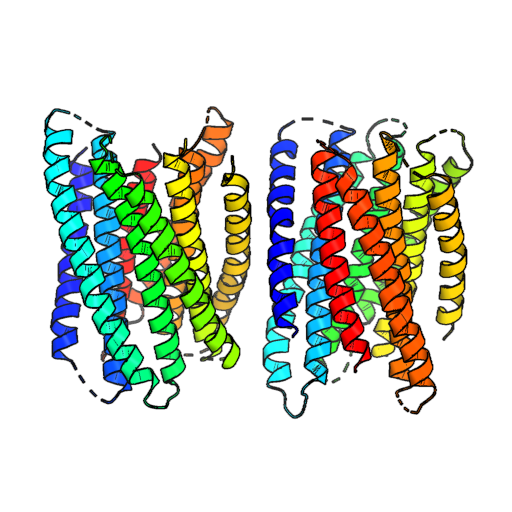A 1 166 ? 0.10561 -15.54613 -9.29906 1.000 136.02230 166 SER A C 1
ATOM 1269 O O . SER A 1 166 ? -0.93583 -14.89909 -9.46050 1.000 151.16807 166 SER A O 1
ATOM 1272 N N . LYS A 1 167 ? 0.93307 -15.82392 -10.31134 1.000 137.96149 167 LYS A N 1
ATOM 1273 C CA . LYS A 1 167 ? 0.58712 -15.42831 -11.67167 1.000 129.02451 167 LYS A CA 1
ATOM 1274 C C . LYS A 1 167 ? -0.53967 -16.28534 -12.22694 1.000 140.49402 167 LYS A C 1
ATOM 1275 O O . LYS A 1 167 ? -1.30071 -15.82970 -13.09108 1.000 147.39707 167 LYS A O 1
ATOM 1281 N N . LYS A 1 168 ? -0.66394 -17.52388 -11.74462 1.000 164.46861 168 LYS A N 1
ATOM 1282 C CA . LYS A 1 168 ? -1.74703 -18.38253 -12.20703 1.000 152.42087 168 LYS A CA 1
ATOM 1283 C C . LYS A 1 168 ? -3.07482 -18.00912 -11.56209 1.000 151.77535 168 LYS A C 1
ATOM 1284 O O . LYS A 1 168 ? -4.06594 -17.78852 -12.26312 1.000 147.00061 168 LYS A O 1
ATOM 1290 N N . GLU A 1 169 ? -3.11944 -17.92892 -10.23299 1.000 150.40911 169 GLU A N 1
ATOM 1291 C CA . GLU A 1 169 ? -4.35099 -17.51426 -9.56396 1.000 142.32578 169 GLU A CA 1
ATOM 1292 C C . GLU A 1 169 ? -4.70132 -16.06039 -9.85624 1.000 140.90048 169 GLU A C 1
ATOM 1293 O O . GLU A 1 169 ? -5.76336 -15.59420 -9.43230 1.000 151.18448 169 GLU A O 1
ATOM 1299 N N . GLN A 1 170 ? -3.81808 -15.32486 -10.53262 1.000 135.64903 170 GLN A N 1
ATOM 1300 C CA . GLN A 1 170 ? -4.11615 -13.95812 -10.93341 1.000 146.34777 170 GLN A CA 1
ATOM 1301 C C . GLN A 1 170 ? -5.09416 -13.95827 -12.09437 1.000 148.02897 170 GLN A C 1
ATOM 1302 O O . GLN A 1 170 ? -6.17792 -13.37754 -12.00425 1.000 148.97030 170 GLN A O 1
ATOM 1308 N N . GLU A 1 171 ? -4.73076 -14.63962 -13.18427 1.000 157.56044 171 GLU A N 1
ATOM 1309 C CA . GLU A 1 171 ? -5.59641 -14.73579 -14.35254 1.000 165.11547 171 GLU A CA 1
ATOM 1310 C C . GLU A 1 171 ? -6.90220 -15.45051 -14.02938 1.000 150.60362 171 GLU A C 1
ATOM 1311 O O . GLU A 1 171 ? -7.91302 -15.22835 -14.70388 1.000 148.80609 171 GLU A O 1
ATOM 1317 N N . LYS A 1 172 ? -6.90300 -16.30155 -13.00607 1.000 156.30912 172 LYS A N 1
ATOM 1318 C CA . LYS A 1 172 ? -8.15367 -16.87632 -12.52898 1.000 156.64214 172 LYS A CA 1
ATOM 1319 C C . LYS A 1 172 ? -9.07384 -15.79378 -11.97937 1.000 135.08308 172 LYS A C 1
ATOM 1320 O O . LYS A 1 172 ? -10.27876 -15.79750 -12.25364 1.000 141.55971 172 LYS A O 1
ATOM 1326 N N . ILE A 1 173 ? -8.52733 -14.85096 -11.20930 1.000 139.71146 173 ILE A N 1
ATOM 1327 C CA . ILE A 1 173 ? -9.34034 -13.72798 -10.75590 1.000 145.62249 173 ILE A CA 1
ATOM 1328 C C . ILE A 1 173 ? -9.70219 -12.83043 -11.93382 1.000 144.98422 173 ILE A C 1
ATOM 1329 O O . ILE A 1 173 ? -10.81288 -12.28872 -12.00191 1.000 139.61818 173 ILE A O 1
ATOM 1334 N N . ARG A 1 174 ? -8.77645 -12.67400 -12.88576 1.000 134.55935 174 ARG A N 1
ATOM 1335 C CA . ARG A 1 174 ? -8.95873 -11.75019 -14.00011 1.000 128.21467 174 ARG A CA 1
ATOM 1336 C C . ARG A 1 174 ? -10.24768 -12.03835 -14.75961 1.000 128.26485 174 ARG A C 1
ATOM 1337 O O . ARG A 1 174 ? -11.09652 -11.15552 -14.92526 1.000 126.24168 174 ARG A O 1
ATOM 1345 N N . GLU A 1 175 ? -10.42110 -13.28502 -15.19816 1.000 144.75294 175 GLU A N 1
ATOM 1346 C CA . GLU A 1 175 ? -11.63286 -13.64252 -15.92546 1.000 131.82659 175 GLU A CA 1
ATOM 1347 C C . GLU A 1 175 ? -12.88126 -13.44796 -15.07366 1.000 127.58781 175 GLU A C 1
ATOM 1348 O O . GLU A 1 175 ? -13.92116 -13.02028 -15.58466 1.000 138.93839 175 GLU A O 1
ATOM 1354 N N . GLU A 1 176 ? -12.79274 -13.72783 -13.77458 1.000 134.26269 176 GLU A N 1
ATOM 1355 C CA . GLU A 1 176 ? -13.94555 -13.54941 -12.90115 1.000 137.33641 176 GLU A CA 1
ATOM 1356 C C . GLU A 1 176 ? -14.23730 -12.07702 -12.67645 1.000 129.87484 176 GLU A C 1
ATOM 1357 O O . GLU A 1 176 ? -15.37667 -11.70730 -12.40476 1.000 139.62123 176 GLU A O 1
ATOM 1363 N N . LEU A 1 177 ? -13.23041 -11.21708 -12.78571 1.000 127.15826 177 LEU A N 1
ATOM 1364 C CA . LEU A 1 177 ? -13.48630 -9.78338 -12.78549 1.000 137.16510 177 LEU A CA 1
ATOM 1365 C C . LEU A 1 177 ? -14.35008 -9.39694 -13.97726 1.000 137.65263 177 LEU A C 1
ATOM 1366 O O . LEU A 1 177 ? -15.42363 -8.80981 -13.81511 1.000 134.51488 177 LEU A O 1
ATOM 1371 N N . GLU A 1 178 ? -13.88815 -9.72865 -15.18676 1.000 137.15936 178 GLU A N 1
ATOM 1372 C CA . GLU A 1 178 ? -14.67329 -9.38582 -16.36835 1.000 141.94062 178 GLU A CA 1
ATOM 1373 C C . GLU A 1 178 ? -16.02834 -10.07564 -16.33676 1.000 170.90792 178 GLU A C 1
ATOM 1374 O O . GLU A 1 178 ? -17.04083 -9.48230 -16.72564 1.000 192.34345 178 GLU A O 1
ATOM 1380 N N . GLU A 1 179 ? -16.07098 -11.32057 -15.85736 1.000 167.83260 179 GLU A N 1
ATOM 1381 C CA . GLU A 1 179 ? -17.32690 -12.02620 -15.63606 1.000 164.49563 179 GLU A CA 1
ATOM 1382 C C . GLU A 1 179 ? -18.31416 -11.17409 -14.84866 1.000 154.42269 179 GLU A C 1
ATOM 1383 O O . GLU A 1 179 ? -19.42683 -10.89558 -15.30989 1.000 165.72468 179 GLU A O 1
ATOM 1389 N N . VAL A 1 180 ? -17.90666 -10.76082 -13.64556 1.000 153.44447 180 VAL A N 1
ATOM 1390 C CA . VAL A 1 180 ? -18.72987 -9.88075 -12.82302 1.000 154.42075 180 VAL A CA 1
ATOM 1391 C C . VAL A 1 180 ? -18.85620 -8.50562 -13.46892 1.000 154.46063 180 VAL A C 1
ATOM 1392 O O . VAL A 1 180 ? -19.88276 -7.83250 -13.31420 1.000 145.35975 180 VAL A O 1
ATOM 1396 N N . LYS A 1 181 ? -17.83177 -8.06710 -14.20895 1.000 165.31202 181 LYS A N 1
ATOM 1397 C CA . LYS A 1 181 ? -17.90407 -6.76434 -14.86781 1.000 148.46603 181 LYS A CA 1
ATOM 1398 C C . LYS A 1 181 ? -18.97426 -6.75460 -15.95098 1.000 157.76085 181 LYS A C 1
ATOM 1399 O O . LYS A 1 181 ? -19.65498 -5.74098 -16.14728 1.000 156.04541 181 LYS A O 1
ATOM 1405 N N . LYS A 1 182 ? -19.13552 -7.87038 -16.66716 1.000 182.02798 182 LYS A N 1
ATOM 1406 C CA . LYS A 1 182 ? -20.24676 -8.00011 -17.60321 1.000 171.43230 182 LYS A CA 1
ATOM 1407 C C . LYS A 1 182 ? -21.57098 -7.72185 -16.90527 1.000 154.64947 182 LYS A C 1
ATOM 1408 O O . LYS A 1 182 ? -22.30635 -6.79608 -17.26830 1.000 151.30864 182 LYS A O 1
ATOM 1414 N N . GLU A 1 183 ? -21.87671 -8.51134 -15.87457 1.000 158.32032 183 GLU A N 1
ATOM 1415 C CA . GLU A 1 183 ? -23.17070 -8.40781 -15.21961 1.000 152.13084 183 GLU A CA 1
ATOM 1416 C C . GLU A 1 183 ? -23.36310 -7.06976 -14.51239 1.000 146.24289 183 GLU A C 1
ATOM 1417 O O . GLU A 1 183 ? -24.47977 -6.77386 -14.08204 1.000 148.05250 183 GLU A O 1
ATOM 1423 N N . ILE A 1 184 ? -22.32388 -6.24097 -14.39992 1.000 138.53546 184 ILE A N 1
ATOM 1424 C CA . ILE A 1 184 ? -22.50794 -4.86916 -13.93134 1.000 155.65759 184 ILE A CA 1
ATOM 1425 C C . ILE A 1 184 ? -23.16415 -4.02249 -15.01912 1.000 159.95711 184 ILE A C 1
ATOM 1426 O O . ILE A 1 184 ? -24.21540 -3.41651 -14.80881 1.000 160.01566 184 ILE A O 1
ATOM 1431 N N . GLU A 1 185 ? -22.53715 -3.97764 -16.19683 1.000 159.41510 185 GLU A N 1
ATOM 1432 C CA . GLU A 1 185 ? -23.10051 -3.19141 -17.29398 1.000 151.34237 185 GLU A CA 1
ATOM 1433 C C . GLU A 1 185 ? -24.43382 -3.76804 -17.76476 1.000 161.52977 185 GLU A C 1
ATOM 1434 O O . GLU A 1 185 ? -25.32390 -3.02408 -18.20579 1.000 154.85051 185 GLU A O 1
ATOM 1440 N N . GLU A 1 186 ? -24.60476 -5.08910 -17.64427 1.000 183.83077 186 GLU A N 1
ATOM 1441 C CA . GLU A 1 186 ? -25.82499 -5.76871 -18.07063 1.000 179.52876 186 GLU A CA 1
ATOM 1442 C C . GLU A 1 186 ? -26.95954 -5.53937 -17.07725 1.000 180.54258 186 GLU A C 1
ATOM 1443 O O . GLU A 1 186 ? -27.94691 -6.28246 -17.06483 1.000 178.15557 186 GLU A O 1
ATOM 1449 N N . SER A 1 187 ? -26.81293 -4.52049 -16.23219 1.000 178.30200 187 SER A N 1
ATOM 1450 C CA . SER A 1 187 ? -27.86975 -4.05817 -15.34338 1.000 188.38735 187 SER A CA 1
ATOM 1451 C C . SER A 1 187 ? -27.99052 -2.55216 -15.51138 1.000 166.18398 187 SER A C 1
ATOM 1452 O O . SER A 1 187 ? -29.09059 -2.01225 -15.67915 1.000 162.66121 187 SER A O 1
ATOM 1455 N N . LYS A 1 188 ? -26.84361 -1.88067 -15.45937 1.000 155.31018 188 LYS A N 1
ATOM 1456 C CA . LYS A 1 188 ? -26.73134 -0.45863 -15.73957 1.000 163.53034 188 LYS A CA 1
ATOM 1457 C C . LYS A 1 188 ? -27.16469 -0.14428 -17.16658 1.000 159.73756 188 LYS A C 1
ATOM 1458 O O . LYS A 1 188 ? -28.35583 -0.03299 -17.45420 1.000 161.24021 188 LYS A O 1
ATOM 1464 N N . SER A 1 195 ? -29.10444 6.67638 -5.99314 1.000 101.42618 195 SER A N 1
ATOM 1465 C CA . SER A 1 195 ? -28.89410 5.47865 -5.18192 1.000 121.16737 195 SER A CA 1
ATOM 1466 C C . SER A 1 195 ? -28.11536 4.43062 -5.96494 1.000 112.03621 195 SER A C 1
ATOM 1467 O O . SER A 1 195 ? -26.95219 4.14377 -5.64938 1.000 106.31902 195 SER A O 1
ATOM 1470 N N . ALA A 1 196 ? -28.75993 3.86399 -6.99141 1.000 98.42405 196 ALA A N 1
ATOM 1471 C CA . ALA A 1 196 ? -28.06740 2.92175 -7.86556 1.000 104.63253 196 ALA A CA 1
ATOM 1472 C C . ALA A 1 196 ? -26.83255 3.55179 -8.49023 1.000 95.12045 196 ALA A C 1
ATOM 1473 O O . ALA A 1 196 ? -25.87950 2.84335 -8.85025 1.000 80.47845 196 ALA A O 1
ATOM 1475 N N . LYS A 1 197 ? -26.83655 4.88192 -8.61934 1.000 101.58533 197 LYS A N 1
ATOM 1476 C CA . LYS A 1 197 ? -25.68690 5.59523 -9.15134 1.000 96.25052 197 LYS A CA 1
ATOM 1477 C C . LYS A 1 197 ? -24.45643 5.37136 -8.28112 1.000 97.18093 197 LYS A C 1
ATOM 1478 O O . LYS A 1 197 ? -23.32595 5.34277 -8.78762 1.000 87.16139 197 LYS A O 1
ATOM 1484 N N . ASN A 1 198 ? -24.66215 5.18215 -6.97231 1.000 106.70876 198 ASN A N 1
ATOM 1485 C CA . ASN A 1 198 ? -23.58525 5.02676 -6.00131 1.000 131.70686 198 ASN A CA 1
ATOM 1486 C C . ASN A 1 198 ? -23.03741 3.60826 -5.97141 1.000 135.44228 198 ASN A C 1
ATOM 1487 O O . ASN A 1 198 ? -21.83489 3.41191 -5.77056 1.000 113.49120 198 ASN A O 1
ATOM 1492 N N . PHE A 1 199 ? -23.90728 2.60745 -6.14595 1.000 113.35409 199 PHE A N 1
ATOM 1493 C CA . PHE A 1 199 ? -23.43777 1.22759 -6.23932 1.000 104.53402 199 PHE A CA 1
ATOM 1494 C C . PHE A 1 199 ? -22.42173 1.07982 -7.35015 1.000 108.30256 199 PHE A C 1
ATOM 1495 O O . PHE A 1 199 ? -21.46100 0.31469 -7.22150 1.000 104.49602 199 PHE A O 1
ATOM 1503 N N . ILE A 1 200 ? -22.60662 1.81181 -8.44377 1.000 80.42736 200 ILE A N 1
ATOM 1504 C CA . ILE A 1 200 ? -21.66955 1.69409 -9.55135 1.000 75.95364 200 ILE A CA 1
ATOM 1505 C C . ILE A 1 200 ? -20.40525 2.49442 -9.26161 1.000 93.18570 200 ILE A C 1
ATOM 1506 O O . ILE A 1 200 ? -19.29521 2.05489 -9.57906 1.000 84.69819 200 ILE A O 1
ATOM 1511 N N . LEU A 1 201 ? -20.54871 3.67882 -8.65860 1.000 89.16601 201 LEU A N 1
ATOM 1512 C CA . LEU A 1 201 ? -19.39172 4.38107 -8.10805 1.000 99.52242 201 LEU A CA 1
ATOM 1513 C C . LEU A 1 201 ? -18.56642 3.46454 -7.22289 1.000 102.42360 201 LEU A C 1
ATOM 1514 O O . LEU A 1 201 ? -17.33561 3.42058 -7.32457 1.000 102.61535 201 LEU A O 1
ATOM 1519 N N . MET A 1 202 ? -19.23546 2.73695 -6.33051 1.000 106.26076 202 MET A N 1
ATOM 1520 C CA . MET A 1 202 ? -18.53311 1.80517 -5.45954 1.000 118.98087 202 MET A CA 1
ATOM 1521 C C . MET A 1 202 ? -18.02489 0.60048 -6.24298 1.000 105.37242 202 MET A C 1
ATOM 1522 O O . MET A 1 202 ? -16.89054 0.14904 -6.03947 1.000 92.76379 202 MET A O 1
ATOM 1527 N N . ALA A 1 203 ? -18.84420 0.07535 -7.15784 1.000 83.11700 203 ALA A N 1
ATOM 1528 C CA . ALA A 1 203 ? -18.42327 -1.07891 -7.94487 1.000 62.26793 203 ALA A CA 1
ATOM 1529 C C . ALA A 1 203 ? -17.22408 -0.73604 -8.81699 1.000 79.03690 203 ALA A C 1
ATOM 1530 O O . ALA A 1 203 ? -16.25592 -1.50110 -8.89277 1.000 84.99837 203 ALA A O 1
ATOM 1532 N N . GLN A 1 204 ? -17.26958 0.41877 -9.48590 1.000 97.33371 204 GLN A N 1
ATOM 1533 C CA . GLN A 1 204 ? -16.13762 0.81960 -10.31623 1.000 74.72977 204 GLN A CA 1
ATOM 1534 C C . GLN A 1 204 ? -14.90715 1.10632 -9.46480 1.000 91.38513 204 GLN A C 1
ATOM 1535 O O . GLN A 1 204 ? -13.77118 0.85739 -9.89131 1.000 89.01074 204 GLN A O 1
ATOM 1541 N N . SER A 1 205 ? -15.11577 1.61689 -8.24982 1.000 104.52206 205 SER A N 1
ATOM 1542 C CA . SER A 1 205 ? -13.99314 1.86791 -7.35774 1.000 114.87089 205 SER A CA 1
ATOM 1543 C C . SER A 1 205 ? -13.28211 0.57482 -6.99166 1.000 114.28423 205 SER A C 1
ATOM 1544 O O . SER A 1 205 ? -12.07535 0.58654 -6.71774 1.000 107.31883 205 SER A O 1
ATOM 1547 N N . LEU A 1 206 ? -14.00495 -0.54625 -7.00494 1.000 107.43306 206 LEU A N 1
ATOM 1548 C CA . LEU A 1 206 ? -13.43816 -1.84528 -6.66961 1.000 92.49295 206 LEU A CA 1
ATOM 1549 C C . LEU A 1 206 ? -12.75779 -2.50081 -7.86122 1.000 156.93759 206 LEU A C 1
ATOM 1550 O O . LEU A 1 206 ? -11.66598 -3.06305 -7.72529 1.000 68.35903 206 LEU A O 1
ATOM 1555 N N . ILE A 1 207 ? -13.41439 -2.46444 -9.01798 1.000 90.62317 207 ILE A N 1
ATOM 1556 C CA . ILE A 1 207 ? -12.86701 -3.00198 -10.25513 1.000 84.52352 207 ILE A CA 1
ATOM 1557 C C . ILE A 1 207 ? -11.49004 -2.40057 -10.46769 1.000 91.56730 207 ILE A C 1
ATOM 1558 O O . ILE A 1 207 ? -10.51631 -3.11508 -10.73742 1.000 95.54368 207 ILE A O 1
ATOM 1563 N N . SER A 1 208 ? -11.41027 -1.07528 -10.34188 1.000 106.52734 208 SER A N 1
ATOM 1564 C CA . SER A 1 208 ? -10.13722 -0.38758 -10.49194 1.000 96.99085 208 SER A CA 1
ATOM 1565 C C . SER A 1 208 ? -9.13214 -0.91068 -9.48104 1.000 97.64267 208 SER A C 1
ATOM 1566 O O . SER A 1 208 ? -7.98719 -1.22775 -9.82276 1.000 89.13054 208 SER A O 1
ATOM 1569 N N . LEU A 1 209 ? -9.56331 -1.02271 -8.22357 1.000 103.26031 209 LEU A N 1
ATOM 1570 C CA . LEU A 1 209 ? -8.68877 -1.54211 -7.18160 1.000 87.30071 209 LEU A CA 1
ATOM 1571 C C . LEU A 1 209 ? -8.20588 -2.94693 -7.51378 1.000 85.42312 209 LEU A C 1
ATOM 1572 O O . LEU A 1 209 ? -7.05592 -3.30149 -7.22704 1.000 107.25681 209 LEU A O 1
ATOM 1577 N N . ILE A 1 210 ? -9.07741 -3.76341 -8.11170 1.000 94.06006 210 ILE A N 1
ATOM 1578 C CA . ILE A 1 210 ? -8.67610 -5.09715 -8.54957 1.000 90.55678 210 ILE A CA 1
ATOM 1579 C C . ILE A 1 210 ? -7.64290 -4.99394 -9.66339 1.000 101.78721 210 ILE A C 1
ATOM 1580 O O . ILE A 1 210 ? -6.59743 -5.66106 -9.63026 1.000 75.64017 210 ILE A O 1
ATOM 1585 N N . ARG A 1 211 ? -7.92449 -4.15112 -10.66867 1.000 101.57614 211 ARG A N 1
ATOM 1586 C CA . ARG A 1 211 ? -6.97936 -3.94351 -11.75723 1.000 79.68544 211 ARG A CA 1
ATOM 1587 C C . ARG A 1 211 ? -5.66881 -3.36853 -11.23605 1.000 94.25396 211 ARG A C 1
ATOM 1588 O O . ARG A 1 211 ? -4.61748 -3.53244 -11.86834 1.000 81.77108 211 ARG A O 1
ATOM 1596 N N . LEU A 1 212 ? -5.71485 -2.70770 -10.08248 1.000 88.01077 212 LEU A N 1
ATOM 1597 C CA . LEU A 1 212 ? -4.51227 -2.20571 -9.43944 1.000 94.35581 212 LEU A CA 1
ATOM 1598 C C . LEU A 1 212 ? -3.72354 -3.33722 -8.80562 1.000 82.83347 212 LEU A C 1
ATOM 1599 O O . LEU A 1 212 ? -2.50238 -3.42398 -8.97244 1.000 71.17682 212 LEU A O 1
ATOM 1604 N N . LEU A 1 213 ? -4.41759 -4.21621 -8.08077 1.000 104.68517 213 LEU A N 1
ATOM 1605 C CA . LEU A 1 213 ? -3.73933 -5.29736 -7.37937 1.000 113.07849 213 LEU A CA 1
ATOM 1606 C C . LEU A 1 213 ? -3.05344 -6.23986 -8.35870 1.000 102.63707 213 LEU A C 1
ATOM 1607 O O . LEU A 1 213 ? -1.97694 -6.77564 -8.06528 1.000 82.06442 213 LEU A O 1
ATOM 1612 N N . ALA A 1 214 ? -3.65343 -6.44200 -9.53543 1.000 75.51197 214 ALA A N 1
ATOM 1613 C CA . ALA A 1 214 ? -3.02973 -7.30454 -10.53243 1.000 72.89549 214 ALA A CA 1
ATOM 1614 C C . ALA A 1 214 ? -1.69727 -6.73152 -10.98886 1.000 93.56416 214 ALA A C 1
ATOM 1615 O O . ALA A 1 214 ? -0.76112 -7.48081 -11.29790 1.000 100.96808 214 ALA A O 1
ATOM 1617 N N . LEU A 1 215 ? -1.58782 -5.40126 -11.01558 1.000 110.32956 215 LEU A N 1
ATOM 1618 C CA . LEU A 1 215 ? -0.32659 -4.76335 -11.37328 1.000 101.78922 215 LEU A CA 1
ATOM 1619 C C . LEU A 1 215 ? 0.76394 -5.10899 -10.36708 1.000 76.96625 215 LEU A C 1
ATOM 1620 O O . LEU A 1 215 ? 1.86825 -5.51467 -10.74618 1.000 104.02326 215 LEU A O 1
ATOM 1625 N N . ILE A 1 216 ? 0.45427 -4.97055 -9.07566 1.000 92.95902 216 ILE A N 1
ATOM 1626 C CA . ILE A 1 216 ? 1.46275 -5.13665 -8.03259 1.000 99.27123 216 ILE A CA 1
ATOM 1627 C C . ILE A 1 216 ? 2.04456 -6.53604 -8.07455 1.000 114.69038 216 ILE A C 1
ATOM 1628 O O . ILE A 1 216 ? 3.25677 -6.72809 -7.90678 1.000 108.39748 216 ILE A O 1
ATOM 1633 N N . THR A 1 217 ? 1.19727 -7.54482 -8.28744 1.000 136.99044 217 THR A N 1
ATOM 1634 C CA . THR A 1 217 ? 1.69397 -8.90343 -8.45094 1.000 94.34621 217 THR A CA 1
ATOM 1635 C C . THR A 1 217 ? 2.65281 -8.98691 -9.63449 1.000 87.21742 217 THR A C 1
ATOM 1636 O O . THR A 1 217 ? 3.80737 -9.40404 -9.48769 1.000 105.90302 217 THR A O 1
ATOM 1640 N N . ARG A 1 218 ? 2.19521 -8.55859 -10.81624 1.000 93.11538 218 ARG A N 1
ATOM 1641 C CA . ARG A 1 218 ? 3.07258 -8.58260 -11.98298 1.000 103.55918 218 ARG A CA 1
ATOM 1642 C C . ARG A 1 218 ? 4.27713 -7.66915 -11.78377 1.000 121.12219 218 ARG A C 1
ATOM 1643 O O . ARG A 1 218 ? 5.35108 -7.91878 -12.33701 1.000 109.96790 218 ARG A O 1
ATOM 1651 N N . ALA A 1 219 ? 4.12683 -6.62477 -10.97224 1.000 105.49427 219 ALA A N 1
ATOM 1652 C CA . ALA A 1 219 ? 5.26934 -5.80333 -10.58985 1.000 104.40124 219 ALA A CA 1
ATOM 1653 C C . ALA A 1 219 ? 6.15405 -6.54395 -9.60703 1.000 119.45998 219 ALA A C 1
ATOM 1654 O O . ALA A 1 219 ? 7.38349 -6.50234 -9.71710 1.000 99.94648 219 ALA A O 1
ATOM 1656 N N . LEU A 1 220 ? 5.53899 -7.22204 -8.63545 1.000 124.46717 220 LEU A N 1
ATOM 1657 C CA . LEU A 1 220 ? 6.30745 -8.00865 -7.68160 1.000 110.39793 220 LEU A CA 1
ATOM 1658 C C . LEU A 1 220 ? 7.03719 -9.14013 -8.37999 1.000 131.11595 220 LEU A C 1
ATOM 1659 O O . LEU A 1 220 ? 8.21860 -9.38664 -8.10798 1.000 125.66725 220 LEU A O 1
ATOM 1664 N N . ASN A 1 221 ? 6.34833 -9.83873 -9.28555 1.000 124.56157 221 ASN A N 1
ATOM 1665 C CA . ASN A 1 221 ? 6.99245 -10.91531 -10.02098 1.000 121.44999 221 ASN A CA 1
ATOM 1666 C C . ASN A 1 221 ? 8.11207 -10.38391 -10.90115 1.000 117.93957 221 ASN A C 1
ATOM 1667 O O . ASN A 1 221 ? 9.09500 -11.09070 -11.15138 1.000 123.21506 221 ASN A O 1
ATOM 1672 N N . LEU A 1 222 ? 7.98618 -9.14205 -11.37595 1.000 132.99238 222 LEU A N 1
ATOM 1673 C CA . LEU A 1 222 ? 9.07199 -8.54507 -12.14379 1.000 129.20765 222 LEU A CA 1
ATOM 1674 C C . LEU A 1 222 ? 10.30359 -8.34946 -11.28186 1.000 138.02319 222 LEU A C 1
ATOM 1675 O O . LEU A 1 222 ? 11.42992 -8.37182 -11.78906 1.000 140.88300 222 LEU A O 1
ATOM 1680 N N . GLN A 1 223 ? 10.11033 -8.16431 -9.97860 1.000 131.88704 223 GLN A N 1
ATOM 1681 C CA . GLN A 1 223 ? 11.24898 -7.99737 -9.08891 1.000 117.92472 223 GLN A CA 1
ATOM 1682 C C . GLN A 1 223 ? 12.10886 -9.25202 -9.05690 1.000 155.41265 223 GLN A C 1
ATOM 1683 O O . GLN A 1 223 ? 13.34234 -9.16915 -9.07281 1.000 160.72406 223 GLN A O 1
ATOM 1689 N N . LEU A 1 224 ? 11.47937 -10.42651 -9.03083 1.000 159.43187 224 LEU A N 1
ATOM 1690 C CA . LEU A 1 224 ? 12.26144 -11.65247 -8.93977 1.000 127.99008 224 LEU A CA 1
ATOM 1691 C C . LEU A 1 224 ? 13.03247 -11.92289 -10.22533 1.000 131.54110 224 LEU A C 1
ATOM 1692 O O . LEU A 1 224 ? 14.09740 -12.54983 -10.18349 1.000 133.90882 224 LEU A O 1
ATOM 1697 N N . GLN A 1 225 ? 12.52623 -11.44845 -11.36828 1.000 146.96180 225 GLN A N 1
ATOM 1698 C CA . GLN A 1 225 ? 13.21616 -11.68404 -12.63330 1.000 175.84898 225 GLN A CA 1
ATOM 1699 C C . GLN A 1 225 ? 14.53671 -10.92702 -12.70321 1.000 158.87354 225 GLN A C 1
ATOM 1700 O O . GLN A 1 225 ? 15.46879 -11.36958 -13.38598 1.000 171.02541 225 GLN A O 1
ATOM 1706 N N . ALA A 1 226 ? 14.63977 -9.79991 -12.00551 1.000 146.41508 226 ALA A N 1
ATOM 1707 C CA . ALA A 1 226 ? 15.86020 -9.00162 -12.01071 1.000 159.27753 226 ALA A CA 1
ATOM 1708 C C . ALA A 1 226 ? 17.00583 -9.72039 -11.30150 1.000 169.76571 226 ALA A C 1
ATOM 1709 O O . ALA A 1 226 ? 16.80229 -10.73868 -10.63920 1.000 161.55703 226 ALA A O 1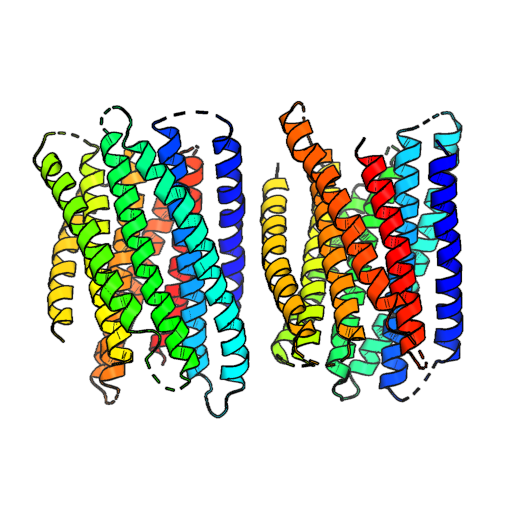
ATOM 1711 N N . GLN A 1 237 ? 12.47553 -3.93539 -17.18448 1.000 135.52279 237 GLN A N 1
ATOM 1712 C CA . GLN A 1 237 ? 12.29981 -3.01339 -18.30563 1.000 145.90046 237 GLN A CA 1
ATOM 1713 C C . GLN A 1 237 ? 10.92273 -3.17787 -18.95268 1.000 160.27447 237 GLN A C 1
ATOM 1714 O O . GLN A 1 237 ? 10.55973 -2.43120 -19.86111 1.000 139.04782 237 GLN A O 1
ATOM 1720 N N . GLU A 1 238 ? 10.16242 -4.16829 -18.47995 1.000 158.09382 238 GLU A N 1
ATOM 1721 C CA . GLU A 1 238 ? 8.75121 -4.26679 -18.83025 1.000 155.01847 238 GLU A CA 1
ATOM 1722 C C . GLU A 1 238 ? 7.90242 -3.30288 -18.00803 1.000 154.27498 238 GLU A C 1
ATOM 1723 O O . GLU A 1 238 ? 6.79524 -2.94468 -18.43069 1.000 150.11858 238 GLU A O 1
ATOM 1729 N N . LEU A 1 239 ? 8.42207 -2.84114 -16.86601 1.000 161.59589 239 LEU A N 1
ATOM 1730 C CA . LEU A 1 239 ? 7.68088 -2.01098 -15.91878 1.000 153.80917 239 LEU A CA 1
ATOM 1731 C C . LEU A 1 239 ? 7.09712 -0.75655 -16.55968 1.000 142.98841 239 LEU A C 1
ATOM 1732 O O . LEU A 1 239 ? 6.25404 -0.08578 -15.95474 1.000 138.13786 239 LEU A O 1
ATOM 1737 N N . LYS A 1 240 ? 7.53892 -0.42793 -17.77718 1.000 136.52570 240 LYS A N 1
ATOM 1738 C CA . LYS A 1 240 ? 6.90026 0.65003 -18.52446 1.000 140.75082 240 LYS A CA 1
ATOM 1739 C C . LYS A 1 240 ? 5.43132 0.35072 -18.78025 1.000 139.36786 240 LYS A C 1
ATOM 1740 O O . LYS A 1 240 ? 4.59942 1.26605 -18.76450 1.000 159.03542 240 LYS A O 1
ATOM 1746 N N . ARG A 1 241 ? 5.09443 -0.91905 -19.02407 1.000 119.21076 241 ARG A N 1
ATOM 1747 C CA . ARG A 1 241 ? 3.69368 -1.28431 -19.19221 1.000 125.99572 241 ARG A CA 1
ATOM 1748 C C . ARG A 1 241 ? 2.90569 -1.06599 -17.90702 1.000 130.08306 241 ARG A C 1
ATOM 1749 O O . ARG A 1 241 ? 1.69814 -0.80169 -17.95858 1.000 113.96194 241 ARG A O 1
ATOM 1757 N N . LEU A 1 242 ? 3.57097 -1.16469 -16.75289 1.000 122.80320 242 LEU A N 1
ATOM 1758 C CA . LEU A 1 242 ? 2.90852 -0.90802 -15.47810 1.000 125.79515 242 LEU A CA 1
ATOM 1759 C C . LEU A 1 242 ? 2.59373 0.57282 -15.32672 1.000 110.95256 242 LEU A C 1
ATOM 1760 O O . LEU A 1 242 ? 1.44930 0.95840 -15.06678 1.000 94.50580 242 LEU A O 1
ATOM 1765 N N . LYS A 1 243 ? 3.61019 1.42441 -15.48443 1.000 104.93911 243 LYS A N 1
ATOM 1766 C CA . LYS A 1 243 ? 3.42419 2.86643 -15.36450 1.000 117.28606 243 LYS A CA 1
ATOM 1767 C C . LYS A 1 243 ? 2.25297 3.34955 -16.20645 1.000 119.94433 243 LYS A C 1
ATOM 1768 O O . LYS A 1 243 ? 1.44426 4.16723 -15.74386 1.000 113.97932 243 LYS A O 1
ATOM 1774 N N . LYS A 1 244 ? 2.14176 2.83646 -17.44047 1.000 119.37078 244 LYS A N 1
ATOM 1775 C CA . LYS A 1 244 ? 0.98320 3.11823 -18.27508 1.000 120.80490 244 LYS A CA 1
ATOM 1776 C C . LYS A 1 244 ? -0.30137 2.82482 -17.50928 1.000 143.11589 244 LYS A C 1
ATOM 1777 O O . LYS A 1 244 ? -1.01700 3.74655 -17.09684 1.000 134.64071 244 LYS A O 1
ATOM 1783 N N . GLU A 1 245 ? -0.58063 1.53383 -17.30424 1.000 135.53725 245 GLU A N 1
ATOM 1784 C CA . GLU A 1 245 ? -1.84568 1.11198 -16.71119 1.000 124.10407 245 GLU A CA 1
ATOM 1785 C C . GLU A 1 245 ? -2.06921 1.74166 -15.34393 1.000 114.20884 245 GLU A C 1
ATOM 1786 O O . GLU A 1 245 ? -3.21689 1.97969 -14.95250 1.000 115.11349 245 GLU A O 1
ATOM 1792 N N . VAL A 1 246 ? -0.99488 2.01141 -14.60047 1.000 92.20345 246 VAL A N 1
ATOM 1793 C CA . VAL A 1 246 ? -1.13923 2.71692 -13.33015 1.000 107.22434 246 VAL A CA 1
ATOM 1794 C C . VAL A 1 246 ? -1.70746 4.11049 -13.56431 1.000 117.89604 246 VAL A C 1
ATOM 1795 O O . VAL A 1 246 ? -2.69122 4.51455 -12.93258 1.000 124.85341 246 VAL A O 1
ATOM 1799 N N . GLU A 1 247 ? -1.10642 4.86109 -14.49004 1.000 121.19730 247 GLU A N 1
ATOM 1800 C CA . GLU A 1 247 ? -1.62818 6.18803 -14.79955 1.000 125.72241 247 GLU A CA 1
ATOM 1801 C C . GLU A 1 247 ? -3.02881 6.10771 -15.39292 1.000 120.86140 247 GLU A C 1
ATOM 1802 O O . GLU A 1 247 ? -3.84124 7.01880 -15.19624 1.000 133.94842 247 GLU A O 1
ATOM 1808 N N . LYS A 1 248 ? -3.33235 5.02965 -16.12355 1.000 119.65731 248 LYS A N 1
ATOM 1809 C CA . LYS A 1 248 ? -4.70489 4.81236 -16.57264 1.000 122.63839 248 LYS A CA 1
ATOM 1810 C C . LYS A 1 248 ? -5.65687 4.79390 -15.38992 1.000 120.46414 248 LYS A C 1
ATOM 1811 O O . LYS A 1 248 ? -6.65645 5.52151 -15.36189 1.000 134.49719 248 LYS A O 1
ATOM 1817 N N . ILE A 1 249 ? -5.35729 3.95539 -14.39717 1.000 116.56121 249 ILE A N 1
ATOM 1818 C CA . ILE A 1 249 ? -6.25717 3.81080 -13.26226 1.000 130.72672 249 ILE A CA 1
ATOM 1819 C C . ILE A 1 249 ? -6.22366 5.04416 -12.37249 1.000 126.50802 249 ILE A C 1
ATOM 1820 O O . ILE A 1 249 ? -7.16210 5.26931 -11.59934 1.000 121.11690 249 ILE A O 1
ATOM 1825 N N . ARG A 1 250 ? -5.18238 5.86914 -12.48379 1.000 130.80040 250 ARG A N 1
ATOM 1826 C CA . ARG A 1 250 ? -5.19583 7.16335 -11.81343 1.000 128.81084 250 ARG A CA 1
ATOM 1827 C C . ARG A 1 250 ? -6.38569 7.99379 -12.26791 1.000 136.23815 250 ARG A C 1
ATOM 1828 O O . ARG A 1 250 ? -7.21525 8.41632 -11.45553 1.000 126.81027 250 ARG A O 1
ATOM 1836 N N . GLU A 1 251 ? -6.49393 8.23015 -13.57710 1.000 123.21293 251 GLU A N 1
ATOM 1837 C CA . GLU A 1 251 ? -7.50865 9.14167 -14.09437 1.000 120.84142 251 GLU A CA 1
ATOM 1838 C C . GLU A 1 251 ? -8.91443 8.61595 -13.81698 1.000 131.20015 251 GLU A C 1
ATOM 1839 O O . GLU A 1 251 ? -9.73496 9.29667 -13.18506 1.000 126.98836 251 GLU A O 1
ATOM 1845 N N . GLU A 1 252 ? -9.20937 7.39911 -14.30107 1.000 139.72815 252 GLU A N 1
ATOM 1846 C CA . GLU A 1 252 ? -10.54260 6.82170 -14.14279 1.000 128.40218 252 GLU A CA 1
ATOM 1847 C C . GLU A 1 252 ? -10.98907 6.78209 -12.68569 1.000 128.07665 252 GLU A C 1
ATOM 1848 O O . GLU A 1 252 ? -12.19046 6.88546 -12.40134 1.000 127.66335 252 GLU A O 1
ATOM 1854 N N . GLN A 1 253 ? -10.04644 6.61682 -11.75157 1.000 116.83450 253 GLN A N 1
ATOM 1855 C CA . GLN A 1 253 ? -10.40214 6.68584 -10.33943 1.000 122.52462 253 GLN A CA 1
ATOM 1856 C C . GLN A 1 253 ? -10.82283 8.09830 -9.95757 1.000 131.62921 253 GLN A C 1
ATOM 1857 O O . GLN A 1 253 ? -11.79365 8.28559 -9.21278 1.000 113.94112 253 GLN A O 1
ATOM 1863 N N . GLU A 1 254 ? -10.10519 9.10567 -10.46676 1.000 139.20963 254 GLU A N 1
ATOM 1864 C CA . GLU A 1 254 ? -10.47910 10.49323 -10.23123 1.000 134.64951 254 GLU A CA 1
ATOM 1865 C C . GLU A 1 254 ? -11.76748 10.87771 -10.94961 1.000 129.16436 254 GLU A C 1
ATOM 1866 O O . GLU A 1 254 ? -12.39352 11.87556 -10.57233 1.000 148.76731 254 GLU A O 1
ATOM 1872 N N . GLU A 1 255 ? -12.16898 10.12404 -11.97918 1.000 114.58555 255 GLU A N 1
ATOM 1873 C CA . GLU A 1 255 ? -13.51296 10.28500 -12.52720 1.000 114.10129 255 GLU A CA 1
ATOM 1874 C C . GLU A 1 255 ? -14.56774 9.88578 -11.49911 1.000 132.38514 255 GLU A C 1
ATOM 1875 O O . GLU A 1 255 ? -15.54346 10.61339 -11.27798 1.000 118.14388 255 GLU A O 1
ATOM 1881 N N . VAL A 1 256 ? -14.38384 8.72833 -10.85836 1.000 128.03983 256 VAL A N 1
ATOM 1882 C CA . VAL A 1 256 ? -15.31282 8.28958 -9.82118 1.000 115.42212 256 VAL A CA 1
ATOM 1883 C C . VAL A 1 256 ? -15.12053 9.11057 -8.55275 1.000 121.59700 256 VAL A C 1
ATOM 1884 O O . VAL A 1 256 ? -16.09187 9.45208 -7.86586 1.000 117.40423 256 VAL A O 1
ATOM 1888 N N . ASN A 1 257 ? -13.86749 9.44960 -8.23144 1.000 118.47279 257 ASN A N 1
ATOM 1889 C CA . ASN A 1 257 ? -13.58105 10.28165 -7.06651 1.000 131.83146 257 ASN A CA 1
ATOM 1890 C C . ASN A 1 257 ? -14.35253 11.59216 -7.10634 1.000 146.74940 257 ASN A C 1
ATOM 1891 O O . ASN A 1 257 ? -14.87891 12.04287 -6.08279 1.000 142.58461 257 ASN A O 1
ATOM 1896 N N . LYS A 1 258 ? -14.42712 12.22380 -8.27942 1.000 140.34893 258 LYS A N 1
ATOM 1897 C CA . LYS A 1 258 ? -15.11923 13.50405 -8.36875 1.000 152.42379 258 LYS A CA 1
ATOM 1898 C C . LYS A 1 258 ? -16.62950 13.30971 -8.38680 1.000 150.77517 258 LYS A C 1
ATOM 1899 O O . LYS A 1 258 ? -17.37612 14.13736 -7.84784 1.000 155.43632 258 LYS A O 1
ATOM 1905 N N . GLU A 1 259 ? -17.09526 12.22209 -9.00722 1.000 150.24797 259 GLU A N 1
ATOM 1906 C CA . GLU A 1 259 ? -18.52013 11.90566 -8.98560 1.000 125.57754 259 GLU A CA 1
ATOM 1907 C C . GLU A 1 259 ? -19.01859 11.70378 -7.55639 1.000 120.05590 259 GLU A C 1
ATOM 1908 O O . GLU A 1 259 ? -20.11630 12.15126 -7.20341 1.000 130.77606 259 GLU A O 1
ATOM 1914 N N . ILE A 1 260 ? -18.21977 11.03697 -6.71803 1.000 114.08628 260 ILE A N 1
ATOM 1915 C CA . ILE A 1 260 ? -18.57015 10.84836 -5.31027 1.000 120.24863 260 ILE A CA 1
ATOM 1916 C C . ILE A 1 260 ? -18.73773 12.18803 -4.59929 1.000 137.49409 260 ILE A C 1
ATOM 1917 O O . ILE A 1 260 ? -19.62517 12.35091 -3.75330 1.000 130.16139 260 ILE A O 1
ATOM 1922 N N . GLU A 1 261 ? -17.88930 13.16593 -4.93424 1.000 151.96802 261 GLU A N 1
ATOM 1923 C CA . GLU A 1 261 ? -17.87367 14.43085 -4.20144 1.000 147.90069 261 GLU A CA 1
ATOM 1924 C C . GLU A 1 261 ? -19.21626 15.14721 -4.28469 1.000 136.07404 261 GLU A C 1
ATOM 1925 O O . GLU A 1 261 ? -19.68374 15.72218 -3.29362 1.000 151.44843 261 GLU A O 1
ATOM 1931 N N . GLU A 1 262 ? -19.85117 15.13417 -5.45349 1.000 137.12182 262 GLU A N 1
ATOM 1932 C CA . GLU A 1 262 ? -21.10118 15.86154 -5.60002 1.000 139.29773 262 GLU A CA 1
ATOM 1933 C C . GLU A 1 262 ? -22.31771 15.04763 -5.16191 1.000 133.36843 262 GLU A C 1
ATOM 1934 O O . GLU A 1 262 ? -23.38941 15.62879 -4.95300 1.000 145.27021 262 GLU A O 1
ATOM 1940 N N . SER A 1 263 ? -22.17789 13.72866 -4.99028 1.000 155.13038 263 SER A N 1
ATOM 1941 C CA . SER A 1 263 ? -23.25740 12.94168 -4.40398 1.000 149.65169 263 SER A CA 1
ATOM 1942 C C . SER A 1 263 ? -23.44320 13.24236 -2.92041 1.000 117.72059 263 SER A C 1
ATOM 1943 O O . SER A 1 263 ? -24.46255 12.84806 -2.34310 1.000 115.47749 263 SER A O 1
ATOM 1946 N N . LYS A 1 264 ? -22.48296 13.92670 -2.29291 1.000 122.27691 264 LYS A N 1
ATOM 1947 C CA . LYS A 1 264 ? -22.64341 14.35548 -0.90785 1.000 131.41864 264 LYS A CA 1
ATOM 1948 C C . LYS A 1 264 ? -23.47182 15.63029 -0.81580 1.000 142.37935 264 LYS A C 1
ATOM 1949 O O . LYS A 1 264 ? -24.18792 15.84150 0.16634 1.000 132.18909 264 LYS A O 1
ATOM 1955 N N . LYS A 1 265 ? -23.38183 16.49229 -1.82818 1.000 151.85707 265 LYS A N 1
ATOM 1956 C CA . LYS A 1 265 ? -24.02991 17.79546 -1.76137 1.000 128.83481 265 LYS A CA 1
ATOM 1957 C C . LYS A 1 265 ? -25.52261 17.69610 -2.05097 1.000 128.85143 265 LYS A C 1
ATOM 1958 O O . LYS A 1 265 ? -26.29072 18.54338 -1.58611 1.000 148.73745 265 LYS A O 1
ATOM 1964 N N . ARG A 1 266 ? -25.94766 16.68803 -2.80880 1.000 115.09577 266 ARG A N 1
ATOM 1965 C CA . ARG A 1 266 ? -27.35939 16.46714 -3.04532 1.000 98.78872 266 ARG A CA 1
ATOM 1966 C C . ARG A 1 266 ? -28.00787 15.83869 -1.81328 1.000 92.00083 266 ARG A C 1
ATOM 1967 O O . ARG A 1 266 ? -29.21797 15.57857 -1.78959 1.000 85.53185 266 ARG A O 1
ATOM 1975 N N . LEU A 1 272 ? -28.30366 6.83278 3.65836 1.000 115.75689 272 LEU A N 1
ATOM 1976 C CA . LEU A 1 272 ? -27.51154 6.40162 2.51087 1.000 100.91022 272 LEU A CA 1
ATOM 1977 C C . LEU A 1 272 ? -26.10763 6.97784 2.62798 1.000 122.25771 272 LEU A C 1
ATOM 1978 O O . LEU A 1 272 ? -25.18655 6.56039 1.92350 1.000 117.64334 272 LEU A O 1
ATOM 1983 N N . LYS A 1 273 ? -25.95888 7.93788 3.54254 1.000 130.03519 273 LYS A N 1
ATOM 1984 C CA . LYS A 1 273 ? -24.67920 8.58611 3.80645 1.000 124.01435 273 LYS A CA 1
ATOM 1985 C C . LYS A 1 273 ? -23.60603 7.55434 4.13164 1.000 138.69430 273 LYS A C 1
ATOM 1986 O O . LYS A 1 273 ? -22.44418 7.70543 3.73648 1.000 120.97113 273 LYS A O 1
ATOM 1992 N N . ASN A 1 274 ? -23.99243 6.50143 4.85428 1.000 143.48133 274 ASN A N 1
ATOM 1993 C CA . ASN A 1 274 ? -23.05199 5.43578 5.17905 1.000 118.53362 274 ASN A CA 1
ATOM 1994 C C . ASN A 1 274 ? -22.47471 4.81871 3.91475 1.000 122.39137 274 ASN A C 1
ATOM 1995 O O . ASN A 1 274 ? -21.26841 4.55235 3.82990 1.000 114.44921 274 ASN A O 1
ATOM 2000 N N . PHE A 1 275 ? -23.33093 4.59847 2.91192 1.000 115.23128 275 PHE A N 1
ATOM 2001 C CA . PHE A 1 275 ? -22.88027 4.01303 1.65470 1.000 120.50786 275 PHE A CA 1
ATOM 2002 C C . PHE A 1 275 ? -21.80834 4.87705 1.00051 1.000 123.32017 275 PHE A C 1
ATOM 2003 O O . PHE A 1 275 ? -20.86525 4.35614 0.38945 1.000 112.40451 275 PHE A O 1
ATOM 2011 N N . ILE A 1 276 ? -21.91175 6.19915 1.16921 1.000 121.49911 276 ILE A N 1
ATOM 2012 C CA . ILE A 1 276 ? -21.02638 7.11763 0.45745 1.000 108.29249 276 ILE A CA 1
ATOM 2013 C C . ILE A 1 276 ? -19.64230 7.13435 1.09891 1.000 103.36174 276 ILE A C 1
ATOM 2014 O O . ILE A 1 276 ? -18.61159 7.07040 0.41204 1.000 106.44405 276 ILE A O 1
ATOM 2019 N N . LEU A 1 277 ? -19.59200 7.26322 2.42410 1.000 96.69469 277 LEU A N 1
ATOM 2020 C CA . LEU A 1 277 ? -18.30754 7.25567 3.11492 1.000 110.00402 277 LEU A CA 1
ATOM 2021 C C . LEU A 1 277 ? -17.58830 5.93273 2.90494 1.000 125.01980 277 LEU A C 1
ATOM 2022 O O . LEU A 1 277 ? -16.35568 5.89316 2.78916 1.000 100.72038 277 LEU A O 1
ATOM 2027 N N . LEU A 1 278 ? -18.34942 4.83784 2.84429 1.000 124.51627 278 LEU A N 1
ATOM 2028 C CA . LEU A 1 278 ? -17.74942 3.54231 2.56215 1.000 105.95188 278 LEU A CA 1
ATOM 2029 C C . LEU A 1 278 ? -17.17928 3.49523 1.15194 1.000 107.30835 278 LEU A C 1
ATOM 2030 O O . LEU A 1 278 ? -16.17275 2.81631 0.90754 1.000 89.12327 278 LEU A O 1
ATOM 2035 N N . ALA A 1 279 ? -17.80499 4.20635 0.21197 1.000 80.20297 279 ALA A N 1
ATOM 2036 C CA . ALA A 1 279 ? -17.20243 4.34210 -1.10461 1.000 78.48887 279 ALA A CA 1
ATOM 2037 C C . ALA A 1 279 ? -15.93842 5.18567 -1.04196 1.000 104.18907 279 ALA A C 1
ATOM 2038 O O . ALA A 1 279 ? -15.02378 4.99420 -1.85218 1.000 82.98885 279 ALA A O 1
ATOM 2040 N N . GLN A 1 280 ? -15.86381 6.11632 -0.09056 1.000 90.57929 280 GLN A N 1
ATOM 2041 C CA . GLN A 1 280 ? -14.62744 6.85493 0.10611 1.000 90.58232 280 GLN A CA 1
ATOM 2042 C C . GLN A 1 280 ? -13.57183 6.01861 0.80991 1.000 120.23333 280 GLN A C 1
ATOM 2043 O O . GLN A 1 280 ? -12.38093 6.32840 0.70781 1.000 103.83743 280 GLN A O 1
ATOM 2049 N N . LEU A 1 281 ? -13.97823 4.96500 1.52064 1.000 118.64074 281 LEU A N 1
ATOM 2050 C CA . LEU A 1 281 ? -13.00729 3.98888 2.00168 1.000 97.19814 281 LEU A CA 1
ATOM 2051 C C . LEU A 1 281 ? -12.28644 3.34177 0.82649 1.000 83.98096 281 LEU A C 1
ATOM 2052 O O . LEU A 1 281 ? -11.05408 3.23699 0.81115 1.000 94.45090 281 LEU A O 1
ATOM 2057 N N . ILE A 1 282 ? -13.05926 2.91766 -0.17643 1.000 101.79516 282 ILE A N 1
ATOM 2058 C CA . ILE A 1 282 ? -12.49780 2.17320 -1.30285 1.000 80.82058 282 ILE A CA 1
ATOM 2059 C C . ILE A 1 282 ? -11.55553 3.05597 -2.10025 1.000 119.12652 282 ILE A C 1
ATOM 2060 O O . ILE A 1 282 ? -10.48374 2.61610 -2.54806 1.000 80.21999 282 ILE A O 1
ATOM 2065 N N . SER A 1 283 ? -11.94259 4.31726 -2.30864 1.000 115.11587 283 SER A N 1
ATOM 2066 C CA . SER A 1 283 ? -11.12051 5.21361 -3.10697 1.000 89.71950 283 SER A CA 1
ATOM 2067 C C . SER A 1 283 ? -9.76683 5.45532 -2.45623 1.000 116.01670 283 SER A C 1
ATOM 2068 O O . SER A 1 283 ? -8.74891 5.55467 -3.15361 1.000 99.37360 283 SER A O 1
ATOM 2071 N N . SER A 1 284 ? -9.72705 5.53046 -1.12532 1.000 104.51403 284 SER A N 1
ATOM 2072 C CA . SER A 1 284 ? -8.44149 5.69829 -0.46140 1.000 109.25218 284 SER A CA 1
ATOM 2073 C C . SER A 1 284 ? -7.58624 4.44814 -0.61388 1.000 117.85210 284 SER A C 1
ATOM 2074 O O . SER A 1 284 ? -6.35497 4.53830 -0.69968 1.000 92.51806 284 SER A O 1
ATOM 2077 N N . MET A 1 285 ? -8.22138 3.27406 -0.66898 1.000 98.66479 285 MET A N 1
ATOM 2078 C CA . MET A 1 285 ? -7.47982 2.04558 -0.93692 1.000 97.60954 285 MET A CA 1
ATOM 2079 C C . MET A 1 285 ? -6.76412 2.12716 -2.27805 1.000 104.92742 285 MET A C 1
ATOM 2080 O O . MET A 1 285 ? -5.58013 1.78294 -2.39258 1.000 106.75528 285 MET A O 1
ATOM 2085 N N . VAL A 1 286 ? -7.47958 2.58264 -3.31033 1.000 70.66993 286 VAL A N 1
ATOM 2086 C CA . VAL A 1 286 ? -6.86934 2.75746 -4.62638 1.000 64.59778 286 VAL A CA 1
ATOM 2087 C C . VAL A 1 286 ? -5.72001 3.75195 -4.54339 1.000 106.47425 286 VAL A C 1
ATOM 2088 O O . VAL A 1 286 ? -4.69037 3.59658 -5.21286 1.000 91.18757 286 VAL A O 1
ATOM 2092 N N . ARG A 1 287 ? -5.87386 4.78853 -3.71788 1.000 96.23506 287 ARG A N 1
ATOM 2093 C CA . ARG A 1 287 ? -4.77841 5.72987 -3.51495 1.000 88.40096 287 ARG A CA 1
ATOM 2094 C C . ARG A 1 287 ? -3.62761 5.05920 -2.78184 1.000 83.31741 287 ARG A C 1
ATOM 2095 O O . ARG A 1 287 ? -2.47249 5.12222 -3.22023 1.000 73.84561 287 ARG A O 1
ATOM 2103 N N . LEU A 1 288 ? -3.93241 4.39456 -1.66391 1.000 76.02483 288 LEU A N 1
ATOM 2104 C CA . LEU A 1 288 ? -2.90686 3.66850 -0.92289 1.000 87.21521 288 LEU A CA 1
ATOM 2105 C C . LEU A 1 288 ? -2.17195 2.67730 -1.81390 1.000 84.98562 288 LEU A C 1
ATOM 2106 O O . LEU A 1 288 ? -0.93512 2.64462 -1.83005 1.000 68.68122 288 LEU A O 1
ATOM 2111 N N . TRP A 1 289 ? -2.91771 1.87354 -2.57999 1.000 89.46222 289 TRP A N 1
ATOM 2112 C CA . TRP A 1 289 ? -2.27871 0.87969 -3.43510 1.000 79.70007 289 TRP A CA 1
ATOM 2113 C C . TRP A 1 289 ? -1.53211 1.53805 -4.58189 1.000 88.40274 289 TRP A C 1
ATOM 2114 O O . TRP A 1 289 ? -0.53083 1.00106 -5.06581 1.000 72.30868 289 TRP A O 1
ATOM 2125 N N . GLU A 1 290 ? -2.01197 2.68905 -5.04861 1.000 108.47481 290 GLU A N 1
ATOM 2126 C CA . GLU A 1 290 ? -1.22672 3.44533 -6.01511 1.000 101.90466 290 GLU A CA 1
ATOM 2127 C C . GLU A 1 290 ? 0.13204 3.78916 -5.42956 1.000 120.35396 290 GLU A C 1
ATOM 2128 O O . GLU A 1 290 ? 1.16832 3.58643 -6.07789 1.000 111.12743 290 GLU A O 1
ATOM 2134 N N . LEU A 1 291 ? 0.15100 4.24587 -4.17308 1.000 105.09733 291 LEU A N 1
ATOM 2135 C CA . LEU A 1 291 ? 1.42403 4.52761 -3.52569 1.000 107.75975 291 LEU A CA 1
ATOM 2136 C C . LEU A 1 291 ? 2.25346 3.25730 -3.36656 1.000 111.37729 291 LEU A C 1
ATOM 2137 O O . LEU A 1 291 ? 3.47656 3.28923 -3.55205 1.000 77.56326 291 LEU A O 1
ATOM 2142 N N . ILE A 1 292 ? 1.61399 2.12466 -3.04119 1.000 98.79174 292 ILE A N 1
ATOM 2143 C CA . ILE A 1 292 ? 2.37414 0.88094 -2.89400 1.000 83.97846 292 ILE A CA 1
ATOM 2144 C C . ILE A 1 292 ? 3.09936 0.56450 -4.19190 1.000 91.50896 292 ILE A C 1
ATOM 2145 O O . ILE A 1 292 ? 4.28911 0.22284 -4.20201 1.000 80.13199 292 ILE A O 1
ATOM 2150 N N . ILE A 1 293 ? 2.38396 0.68767 -5.31079 1.000 77.02209 293 ILE A N 1
ATOM 2151 C CA . ILE A 1 293 ? 2.98220 0.44577 -6.61976 1.000 98.66573 293 ILE A CA 1
ATOM 2152 C C . ILE A 1 293 ? 4.06615 1.47752 -6.90683 1.000 116.94728 293 ILE A C 1
ATOM 2153 O O . ILE A 1 293 ? 5.15022 1.14997 -7.40744 1.000 87.55315 293 ILE A O 1
ATOM 2158 N N . ARG A 1 294 ? 3.78427 2.74623 -6.60619 1.000 105.76117 294 ARG A N 1
ATOM 2159 C CA . ARG A 1 294 ? 4.80065 3.77345 -6.79824 1.000 95.43169 294 ARG A CA 1
ATOM 2160 C C . ARG A 1 294 ? 6.02649 3.49128 -5.94105 1.000 87.61935 294 ARG A C 1
ATOM 2161 O O . ARG A 1 294 ? 7.16141 3.72608 -6.37210 1.000 116.73169 294 ARG A O 1
ATOM 2169 N N . ILE A 1 295 ? 5.82373 2.96717 -4.73004 1.000 89.20842 295 ILE A N 1
ATOM 2170 C CA . ILE A 1 295 ? 6.96415 2.54763 -3.92057 1.000 93.45179 295 ILE A CA 1
ATOM 2171 C C . ILE A 1 295 ? 7.71262 1.41300 -4.61074 1.000 105.14208 295 ILE A C 1
ATOM 2172 O O . ILE A 1 295 ? 8.94933 1.37490 -4.61134 1.000 97.88511 295 ILE A O 1
ATOM 2177 N N . LEU A 1 296 ? 6.97849 0.49275 -5.23806 1.000 104.37129 296 LEU A N 1
ATOM 2178 C CA . LEU A 1 296 ? 7.61840 -0.65914 -5.86659 1.000 106.64849 296 LEU A CA 1
ATOM 2179 C C . LEU A 1 296 ? 8.51510 -0.22690 -7.02096 1.000 129.30368 296 LEU A C 1
ATOM 2180 O O . LEU A 1 296 ? 9.70968 -0.54837 -7.05087 1.000 123.96099 296 LEU A O 1
ATOM 2185 N N . GLN A 1 297 ? 7.95162 0.51099 -7.98469 1.000 100.33982 297 GLN A N 1
ATOM 2186 C CA . GLN A 1 297 ? 8.72048 0.94517 -9.14781 1.000 100.65769 297 GLN A CA 1
ATOM 2187 C C . GLN A 1 297 ? 9.92363 1.79335 -8.76044 1.000 114.42520 297 GLN A C 1
ATOM 2188 O O . GLN A 1 297 ? 10.88145 1.88645 -9.53593 1.000 107.07019 297 GLN A O 1
ATOM 2194 N N . LEU A 1 298 ? 9.88830 2.42438 -7.58763 1.000 111.62998 298 LEU A N 1
ATOM 2195 C CA . LEU A 1 298 ? 11.05463 3.14479 -7.09916 1.000 115.19069 298 LEU A CA 1
ATOM 2196 C C . LEU A 1 298 ? 12.01528 2.20074 -6.38844 1.000 142.49876 298 LEU A C 1
ATOM 2197 O O . LEU A 1 298 ? 13.23756 2.33750 -6.51818 1.000 149.10711 298 LEU A O 1
ATOM 2202 N N . GLN A 1 299 ? 11.46941 1.23123 -5.64098 1.000 136.92429 299 GLN A N 1
ATOM 2203 C CA . GLN A 1 299 ? 12.27257 0.18720 -5.01424 1.000 120.43690 299 GLN A CA 1
ATOM 2204 C C . GLN A 1 299 ? 13.08992 -0.57489 -6.04481 1.000 116.10408 299 GLN A C 1
ATOM 2205 O O . GLN A 1 299 ? 14.10760 -1.18098 -5.69973 1.000 114.70121 299 GLN A O 1
ATOM 2211 N N . LEU A 1 300 ? 12.65816 -0.56448 -7.30335 1.000 121.67874 300 LEU A N 1
ATOM 2212 C CA . LEU A 1 300 ? 13.33835 -1.26216 -8.38615 1.000 106.58348 300 LEU A CA 1
ATOM 2213 C C . LEU A 1 300 ? 14.74245 -0.69527 -8.58953 1.000 136.67810 300 LEU A C 1
ATOM 2214 O O . LEU A 1 300 ? 15.71283 -1.20979 -8.02124 1.000 137.98037 300 LEU A O 1
ATOM 2219 N N . GLN A 1 301 ? 14.86386 0.37297 -9.37483 1.000 148.22858 301 GLN A N 1
ATOM 2220 C CA . GLN A 1 301 ? 16.16622 0.99920 -9.59901 1.000 120.78795 301 GLN A CA 1
ATOM 2221 C C . GLN A 1 301 ? 16.65650 1.66865 -8.31991 1.000 107.23759 301 GLN A C 1
ATOM 2222 O O . GLN A 1 301 ? 17.83652 1.58163 -7.97837 1.000 108.71292 301 GLN A O 1
ATOM 2228 N N . GLU A 1 308 ? 20.83751 10.10819 -8.53253 1.000 131.76535 308 GLU A N 1
ATOM 2229 C CA . GLU A 1 308 ? 20.67032 10.11094 -7.08143 1.000 159.70094 308 GLU A CA 1
ATOM 2230 C C . GLU A 1 308 ? 19.69696 11.21029 -6.64637 1.000 156.22124 308 GLU A C 1
ATOM 2231 O O . GLU A 1 308 ? 19.14963 11.16681 -5.54546 1.000 155.70669 308 GLU A O 1
ATOM 2237 N N . ASP A 1 309 ? 19.49137 12.19975 -7.51553 1.000 166.75663 309 ASP A N 1
ATOM 2238 C CA . ASP A 1 309 ? 18.42759 13.17950 -7.33133 1.000 178.82217 309 ASP A CA 1
ATOM 2239 C C . ASP A 1 309 ? 17.17091 12.81922 -8.10118 1.000 154.85649 309 ASP A C 1
ATOM 2240 O O . ASP A 1 309 ? 16.06920 13.15803 -7.66046 1.000 151.21942 309 ASP A O 1
ATOM 2245 N N . GLU A 1 310 ? 17.31773 12.16227 -9.25408 1.000 142.12819 310 GLU A N 1
ATOM 2246 C CA . GLU A 1 310 ? 16.18122 11.48875 -9.87172 1.000 143.28738 310 GLU A CA 1
ATOM 2247 C C . GLU A 1 310 ? 15.53748 10.52757 -8.88321 1.000 136.88236 310 GLU A C 1
ATOM 2248 O O . GLU A 1 310 ? 14.30607 10.39909 -8.83073 1.000 122.84065 310 GLU A O 1
ATOM 2254 N N . LEU A 1 311 ? 16.36293 9.86312 -8.07170 1.000 137.86491 311 LEU A N 1
ATOM 2255 C CA . LEU A 1 311 ? 15.87626 9.08701 -6.94143 1.000 145.58554 311 LEU A CA 1
ATOM 2256 C C . LEU A 1 311 ? 15.15355 10.00054 -5.95650 1.000 129.70217 311 LEU A C 1
ATOM 2257 O O . LEU A 1 311 ? 13.93983 9.86574 -5.75918 1.000 120.84751 311 LEU A O 1
ATOM 2262 N N . ARG A 1 312 ? 15.88445 10.94997 -5.35437 1.000 127.04012 312 ARG A N 1
ATOM 2263 C CA . ARG A 1 312 ? 15.29486 11.81612 -4.33801 1.000 116.56430 312 ARG A CA 1
ATOM 2264 C C . ARG A 1 312 ? 14.11497 12.61392 -4.87102 1.000 112.97202 312 ARG A C 1
ATOM 2265 O O . ARG A 1 312 ? 13.29870 13.09044 -4.07630 1.000 120.19504 312 ARG A O 1
ATOM 2273 N N . GLU A 1 313 ? 14.01240 12.77553 -6.19023 1.000 116.70320 313 GLU A N 1
ATOM 2274 C CA . GLU A 1 313 ? 12.88541 13.46604 -6.80372 1.000 121.05053 313 GLU A CA 1
ATOM 2275 C C . GLU A 1 313 ? 11.59475 12.69422 -6.55450 1.000 132.35216 313 GLU A C 1
ATOM 2276 O O . GLU A 1 313 ? 10.75645 13.11498 -5.74953 1.000 122.59149 313 GLU A O 1
ATOM 2282 N N . GLU A 1 314 ? 11.43618 11.54981 -7.22586 1.000 134.06616 314 GLU A N 1
ATOM 2283 C CA . GLU A 1 314 ? 10.23778 10.74373 -7.04531 1.000 129.45037 314 GLU A CA 1
ATOM 2284 C C . GLU A 1 314 ? 10.15291 10.15078 -5.64563 1.000 110.05366 314 GLU A C 1
ATOM 2285 O O . GLU A 1 314 ? 9.08371 9.67677 -5.25527 1.000 106.20285 314 GLU A O 1
ATOM 2291 N N . LEU A 1 315 ? 11.24837 10.16384 -4.88394 1.000 103.59217 315 LEU A N 1
ATOM 2292 C CA . LEU A 1 315 ? 11.24721 9.62028 -3.52945 1.000 100.89861 315 LEU A CA 1
ATOM 2293 C C . LEU A 1 315 ? 10.36641 10.46710 -2.61253 1.000 112.62047 315 LEU A C 1
ATOM 2294 O O . LEU A 1 315 ? 9.33725 9.99017 -2.11885 1.000 97.69586 315 LEU A O 1
ATOM 2299 N N . LYS A 1 316 ? 10.75198 11.72880 -2.38330 1.000 137.43931 316 LYS A N 1
ATOM 2300 C CA . LYS A 1 316 ? 9.96610 12.60158 -1.51691 1.000 127.02300 316 LYS A CA 1
ATOM 2301 C C . LYS A 1 316 ? 8.56864 12.86594 -2.05426 1.000 114.69642 316 LYS A C 1
ATOM 2302 O O . LYS A 1 316 ? 7.72730 13.37217 -1.30612 1.000 91.43254 316 LYS A O 1
ATOM 2308 N N . ARG A 1 317 ? 8.30610 12.55872 -3.32579 1.000 115.01194 317 ARG A N 1
ATOM 2309 C CA . ARG A 1 317 ? 6.93092 12.58391 -3.80480 1.000 111.15072 317 ARG A CA 1
ATOM 2310 C C . ARG A 1 317 ? 6.09148 11.55557 -3.06487 1.000 125.31357 317 ARG A C 1
ATOM 2311 O O . ARG A 1 317 ? 4.97314 11.85343 -2.63341 1.000 106.98813 317 ARG A O 1
ATOM 2319 N N . LEU A 1 318 ? 6.62610 10.34424 -2.89113 1.000 98.70273 318 LEU A N 1
ATOM 2320 C CA . LEU A 1 318 ? 5.92926 9.32014 -2.12118 1.000 95.09298 318 LEU A CA 1
ATOM 2321 C C . LEU A 1 318 ? 5.74530 9.75602 -0.67218 1.000 98.36005 318 LEU A C 1
ATOM 2322 O O . LEU A 1 318 ? 4.64202 9.66030 -0.12148 1.000 91.93695 318 LEU A O 1
ATOM 2327 N N . LYS A 1 319 ? 6.82115 10.23430 -0.03668 1.000 89.02303 319 LYS A N 1
ATOM 2328 C CA . LYS A 1 319 ? 6.71888 10.72565 1.33470 1.000 109.97225 319 LYS A CA 1
ATOM 2329 C C . LYS A 1 319 ? 5.73960 11.88357 1.42607 1.000 133.19178 319 LYS A C 1
ATOM 2330 O O . LYS A 1 319 ? 5.00670 12.01807 2.41306 1.000 128.74140 319 LYS A O 1
ATOM 2336 N N . LYS A 1 320 ? 5.73207 12.74717 0.41333 1.000 124.42792 320 LYS A N 1
ATOM 2337 C CA . LYS A 1 320 ? 4.69566 13.76503 0.33833 1.000 107.00408 320 LYS A CA 1
ATOM 2338 C C . LYS A 1 320 ? 3.34061 13.13762 0.05765 1.000 126.57286 320 LYS A C 1
ATOM 2339 O O . LYS A 1 320 ? 2.32575 13.55971 0.62103 1.000 119.96582 320 LYS A O 1
ATOM 2345 N N . GLU A 1 321 ? 3.29825 12.13269 -0.81625 1.000 126.90630 321 GLU A N 1
ATOM 2346 C CA . GLU A 1 321 ? 2.02358 11.48379 -1.09119 1.000 114.11097 321 GLU A CA 1
ATOM 2347 C C . GLU A 1 321 ? 1.51752 10.75395 0.14379 1.000 114.39866 321 GLU A C 1
ATOM 2348 O O . GLU A 1 321 ? 0.32460 10.81591 0.46303 1.000 98.46491 321 GLU A O 1
ATOM 2354 N N . THR A 1 322 ? 2.42070 10.08853 0.87106 1.000 99.25831 322 THR A N 1
ATOM 2355 C CA . THR A 1 322 ? 2.04021 9.39792 2.09916 1.000 96.65012 322 THR A CA 1
ATOM 2356 C C . THR A 1 322 ? 1.41505 10.36184 3.09778 1.000 123.08823 322 THR A C 1
ATOM 2357 O O . THR A 1 322 ? 0.46707 10.00790 3.80888 1.000 125.92584 322 THR A O 1
ATOM 2361 N N . GLU A 1 323 ? 1.93581 11.58835 3.16435 1.000 131.68713 323 GLU A N 1
ATOM 2362 C CA . GLU A 1 323 ? 1.37515 12.57348 4.08051 1.000 130.92055 323 GLU A CA 1
ATOM 2363 C C . GLU A 1 323 ? -0.04353 12.93976 3.67899 1.000 128.56344 323 GLU A C 1
ATOM 2364 O O . GLU A 1 323 ? -0.90297 13.17753 4.53737 1.000 136.70227 323 GLU A O 1
ATOM 2370 N N . LYS A 1 324 ? -0.31249 12.97295 2.37511 1.000 116.66610 324 LYS A N 1
ATOM 2371 C CA . LYS A 1 324 ? -1.65523 13.29874 1.91807 1.000 117.44295 324 LYS A CA 1
ATOM 2372 C C . LYS A 1 324 ? -2.65262 12.22620 2.33679 1.000 126.44743 324 LYS A C 1
ATOM 2373 O O . LYS A 1 324 ? -3.71005 12.53889 2.89396 1.000 127.78543 324 LYS A O 1
ATOM 2379 N N . ILE A 1 325 ? -2.30942 10.95320 2.12680 1.000 113.13602 325 ILE A N 1
ATOM 2380 C CA . ILE A 1 325 ? -3.25540 9.87396 2.39549 1.000 108.48718 325 ILE A CA 1
ATOM 2381 C C . ILE A 1 325 ? -3.57522 9.77334 3.87997 1.000 111.06297 325 ILE A C 1
ATOM 2382 O O . ILE A 1 325 ? -4.67557 9.34632 4.25337 1.000 108.89025 325 ILE A O 1
ATOM 2387 N N . ARG A 1 326 ? -2.63915 10.16339 4.74916 1.000 99.01250 326 ARG A N 1
ATOM 2388 C CA . ARG A 1 326 ? -2.86677 10.02872 6.18424 1.000 102.10307 326 ARG A CA 1
ATOM 2389 C C . ARG A 1 326 ? -4.04772 10.88232 6.63417 1.000 114.42593 326 ARG A C 1
ATOM 2390 O O . ARG A 1 326 ? -4.93065 10.41155 7.35748 1.000 120.40216 326 ARG A O 1
ATOM 2398 N N . GLU A 1 327 ? -4.07964 12.14332 6.20361 1.000 134.43802 327 GLU A N 1
ATOM 2399 C CA . GLU A 1 327 ? -5.16082 13.03635 6.60831 1.000 151.83644 327 GLU A CA 1
ATOM 2400 C C . GLU A 1 327 ? -6.46054 12.65489 5.91725 1.000 141.35770 327 GLU A C 1
ATOM 2401 O O . GLU A 1 327 ? -7.52760 12.64945 6.53620 1.000 142.13813 327 GLU A O 1
ATOM 2407 N N . GLU A 1 328 ? -6.39189 12.34106 4.62437 1.000 135.38792 328 GLU A N 1
ATOM 2408 C CA . GLU A 1 328 ? -7.57790 11.90140 3.89621 1.000 130.29047 328 GLU A CA 1
ATOM 2409 C C . GLU A 1 328 ? -8.24365 10.72962 4.59053 1.000 149.97974 328 GLU A C 1
ATOM 2410 O O . GLU A 1 328 ? -9.47585 10.63259 4.62394 1.000 159.86796 328 GLU A O 1
ATOM 2416 N N . THR A 1 329 ? -7.43804 9.83453 5.15824 1.000 143.64071 329 THR A N 1
ATOM 2417 C CA . THR A 1 329 ? -7.99415 8.73781 5.93567 1.000 132.14480 329 THR A CA 1
ATOM 2418 C C . THR A 1 329 ? -8.71335 9.26280 7.17422 1.000 126.60984 329 THR A C 1
ATOM 2419 O O . THR A 1 329 ? -9.87596 8.91795 7.42506 1.000 145.07807 329 THR A O 1
ATOM 2423 N N . GLU A 1 330 ? -8.04938 10.12767 7.94908 1.000 128.57604 330 GLU A N 1
ATOM 2424 C CA . GLU A 1 330 ? -8.68477 10.66789 9.14550 1.000 137.61695 330 GLU A CA 1
ATOM 2425 C C . GLU A 1 330 ? -9.81639 11.63555 8.82144 1.000 153.54656 330 GLU A C 1
ATOM 2426 O O . GLU A 1 330 ? -10.58434 11.99060 9.72327 1.000 159.27447 330 GLU A O 1
ATOM 2432 N N . GLU A 1 331 ? -9.93720 12.06948 7.56583 1.000 154.86713 331 GLU A N 1
ATOM 2433 C CA . GLU A 1 331 ? -11.11897 12.82037 7.15860 1.000 172.30541 331 GLU A CA 1
ATOM 2434 C C . GLU A 1 331 ? -12.34844 11.92644 7.14484 1.000 159.48329 331 GLU A C 1
ATOM 2435 O O . GLU A 1 331 ? -13.41459 12.30751 7.64483 1.000 165.48424 331 GLU A O 1
ATOM 2441 N N . VAL A 1 332 ? -12.21453 10.72898 6.57245 1.000 152.82133 332 VAL A N 1
ATOM 2442 C CA . VAL A 1 332 ? -13.29952 9.75945 6.62202 1.000 135.47184 332 VAL A CA 1
ATOM 2443 C C . VAL A 1 332 ? -13.55924 9.34067 8.06231 1.000 136.74312 332 VAL A C 1
ATOM 2444 O O . VAL A 1 332 ? -14.70063 9.06557 8.44527 1.000 130.40738 332 VAL A O 1
ATOM 2448 N N . LYS A 1 333 ? -12.50502 9.29694 8.88197 1.000 136.02421 333 LYS A N 1
ATOM 2449 C CA . LYS A 1 333 ? -12.65106 8.88571 10.27526 1.000 153.68634 333 LYS A CA 1
ATOM 2450 C C . LYS A 1 333 ? -13.64959 9.77050 11.00939 1.000 139.11222 333 LYS A C 1
ATOM 2451 O O . LYS A 1 333 ? -14.50050 9.27758 11.75888 1.000 135.82444 333 LYS A O 1
ATOM 2457 N N . LYS A 1 334 ? -13.57474 11.08434 10.78699 1.000 150.86088 334 LYS A N 1
ATOM 2458 C CA . LYS A 1 334 ? -14.44488 12.00406 11.51149 1.000 160.82968 334 LYS A CA 1
ATOM 2459 C C . LYS A 1 334 ? -15.90975 11.77964 11.15834 1.000 156.76422 334 LYS A C 1
ATOM 2460 O O . LYS A 1 334 ? -16.76114 11.67407 12.04811 1.000 151.16039 334 LYS A O 1
ATOM 2466 N N . GLU A 1 335 ? -16.22412 11.69535 9.86175 1.000 152.21524 335 GLU A N 1
ATOM 2467 C CA . GLU A 1 335 ? -17.62576 11.62752 9.45879 1.000 142.82935 335 GLU A CA 1
ATOM 2468 C C . GLU A 1 335 ? -18.28122 10.33388 9.91950 1.000 144.53931 335 GLU A C 1
ATOM 2469 O O . GLU A 1 335 ? -19.48564 10.31446 10.19948 1.000 137.34011 335 GLU A O 1
ATOM 2475 N N . ILE A 1 336 ? -17.51384 9.24710 10.00134 1.000 155.68218 336 ILE A N 1
ATOM 2476 C CA . ILE A 1 336 ? -18.02867 8.03179 10.62213 1.000 154.02784 336 ILE A CA 1
ATOM 2477 C C . ILE A 1 336 ? -18.25219 8.26245 12.11071 1.000 147.67090 336 ILE A C 1
ATOM 2478 O O . ILE A 1 336 ? -19.33780 7.99492 12.63957 1.000 130.49944 336 ILE A O 1
ATOM 2483 N N . GLU A 1 337 ? -17.23669 8.78976 12.80397 1.000 144.05576 337 GLU A N 1
ATOM 2484 C CA . GLU A 1 337 ? -17.37092 9.06472 14.23063 1.000 137.76857 337 GLU A CA 1
ATOM 2485 C C . GLU A 1 337 ? -18.46731 10.08642 14.50523 1.000 143.82588 337 GLU A C 1
ATOM 2486 O O . GLU A 1 337 ? -19.08065 10.06384 15.57650 1.000 134.12958 337 GLU A O 1
ATOM 2492 N N . GLU A 1 338 ? -18.72601 10.98659 13.55247 1.000 145.38833 338 GLU A N 1
ATOM 2493 C CA . GLU A 1 338 ? -19.79573 11.97090 13.70363 1.000 152.43198 338 GLU A CA 1
ATOM 2494 C C . GLU A 1 338 ? -21.16708 11.31364 13.58058 1.000 150.48252 338 GLU A C 1
ATOM 2495 O O . GLU A 1 338 ? -22.03563 11.49993 14.43943 1.000 139.05986 338 GLU A O 1
ATOM 2501 N N . SER A 1 339 ? -21.37605 10.52517 12.52203 1.000 148.26922 339 SER A N 1
ATOM 2502 C CA . SER A 1 339 ? -22.70976 10.05930 12.14757 1.000 154.75358 339 SER A CA 1
ATOM 2503 C C . SER A 1 339 ? -23.29943 9.07503 13.15477 1.000 151.04478 339 SER A C 1
ATOM 2504 O O . SER A 1 339 ? -23.78040 8.00251 12.77782 1.000 125.10841 339 SER A O 1
ATOM 2507 N N . LYS A 1 340 ? -23.28396 9.44619 14.43240 1.000 152.68571 340 LYS A N 1
ATOM 2508 C CA . LYS A 1 340 ? -23.92314 8.68660 15.50464 1.000 147.24409 340 LYS A CA 1
ATOM 2509 C C . LYS A 1 340 ? -24.62563 9.65040 16.46128 1.000 167.30393 340 LYS A C 1
ATOM 2510 O O . LYS A 1 340 ? -25.85581 9.65799 16.56770 1.000 175.73018 340 LYS A O 1
ATOM 2516 N N . LYS A 1 347 ? -29.85305 -3.02060 11.97756 1.000 167.06097 347 LYS A N 1
ATOM 2517 C CA . LYS A 1 347 ? -28.92501 -3.02254 13.10587 1.000 162.69849 347 LYS A CA 1
ATOM 2518 C C . LYS A 1 347 ? -27.50003 -3.30435 12.63434 1.000 161.91241 347 LYS A C 1
ATOM 2519 O O . LYS A 1 347 ? -26.55124 -3.24242 13.41928 1.000 144.58965 347 LYS A O 1
ATOM 2525 N N . GLU A 1 348 ? -27.35771 -3.61543 11.34308 1.000 169.50087 348 GLU A N 1
ATOM 2526 C CA . GLU A 1 348 ? -26.02999 -3.78432 10.76595 1.000 164.14767 348 GLU A CA 1
ATOM 2527 C C . GLU A 1 348 ? -25.26722 -2.46560 10.71589 1.000 156.23383 348 GLU A C 1
ATOM 2528 O O . GLU A 1 348 ? -24.04273 -2.47178 10.52478 1.000 152.43910 348 GLU A O 1
ATOM 2534 N N . ILE A 1 349 ? -25.97252 -1.34074 10.89513 1.000 150.82584 349 ILE A N 1
ATOM 2535 C CA . ILE A 1 349 ? -25.37299 -0.01868 10.71338 1.000 144.32146 349 ILE A CA 1
ATOM 2536 C C . ILE A 1 349 ? -24.19634 0.17519 11.66282 1.000 144.04845 349 ILE A C 1
ATOM 2537 O O . ILE A 1 349 ? -23.12305 0.64143 11.26399 1.000 121.32522 349 ILE A O 1
ATOM 2542 N N . ILE A 1 350 ? -24.38102 -0.16593 12.93991 1.000 154.06888 350 ILE A N 1
ATOM 2543 C CA . ILE A 1 350 ? -23.32551 0.05363 13.92679 1.000 142.27055 350 ILE A CA 1
ATOM 2544 C C . ILE A 1 350 ? -22.17995 -0.92673 13.70486 1.000 141.35628 350 ILE A C 1
ATOM 2545 O O . ILE A 1 350 ? -21.00192 -0.55908 13.78740 1.000 126.25576 350 ILE A O 1
ATOM 2550 N N . LEU A 1 351 ? -22.51408 -2.19398 13.43606 1.000 149.02457 351 LEU A N 1
ATOM 2551 C CA . LEU A 1 351 ? -21.51533 -3.16524 12.99776 1.000 149.86660 351 LEU A CA 1
ATOM 2552 C C . LEU A 1 351 ? -20.76772 -2.65811 11.77617 1.000 131.01022 351 LEU A C 1
ATOM 2553 O O . LEU A 1 351 ? -19.54886 -2.82940 11.65780 1.000 115.68910 351 LEU A O 1
ATOM 2558 N N . MET A 1 352 ? -21.49958 -2.05292 10.83950 1.000 120.41599 352 MET A N 1
ATOM 2559 C CA . MET A 1 352 ? -20.86945 -1.42901 9.68460 1.000 113.40011 352 MET A CA 1
ATOM 2560 C C . MET A 1 352 ? -19.91327 -0.32802 10.12310 1.000 108.92059 352 MET A C 1
ATOM 2561 O O . MET A 1 352 ? -18.78503 -0.23544 9.62828 1.000 105.29253 352 MET A O 1
ATOM 2566 N N . LEU A 1 353 ? -20.34953 0.50352 11.07239 1.000 119.81989 353 LEU A N 1
ATOM 2567 C CA . LEU A 1 353 ? -19.55404 1.65256 11.49768 1.000 128.33483 353 LEU A CA 1
ATOM 2568 C C . LEU A 1 353 ? -18.25548 1.21506 12.16625 1.000 126.91843 353 LEU A C 1
ATOM 2569 O O . LEU A 1 353 ? -17.16295 1.63280 11.75712 1.000 106.21408 353 LEU A O 1
ATOM 2574 N N . GLN A 1 354 ? -18.35404 0.37299 13.20431 1.000 120.42970 354 GLN A N 1
ATOM 2575 C CA . GLN A 1 354 ? -17.16056 -0.05183 13.93264 1.000 128.32335 354 GLN A CA 1
ATOM 2576 C C . GLN A 1 354 ? -16.16946 -0.73569 12.99788 1.000 137.09906 354 GLN A C 1
ATOM 2577 O O . GLN A 1 354 ? -14.95075 -0.61404 13.16683 1.000 141.82529 354 GLN A O 1
ATOM 2583 N N . LEU A 1 355 ? -16.68431 -1.45496 12.00011 1.000 121.52123 355 LEU A N 1
ATOM 2584 C CA . LEU A 1 355 ? -15.83446 -2.01687 10.95669 1.000 100.79981 355 LEU A CA 1
ATOM 2585 C C . LEU A 1 355 ? -15.14177 -0.91980 10.16690 1.000 124.71415 355 LEU A C 1
ATOM 2586 O O . LEU A 1 355 ? -13.92831 -0.97908 9.92783 1.000 132.07568 355 LEU A O 1
ATOM 2591 N N . GLU A 1 356 ? -15.90466 0.09125 9.74082 1.000 120.43740 356 GLU A N 1
ATOM 2592 C CA . GLU A 1 356 ? -15.33011 1.18656 8.97196 1.000 103.05738 356 GLU A CA 1
ATOM 2593 C C . GLU A 1 356 ? -14.32442 1.97796 9.80059 1.000 108.49902 356 GLU A C 1
ATOM 2594 O O . GLU A 1 356 ? -13.30651 2.43826 9.27566 1.000 118.88904 356 GLU A O 1
ATOM 2600 N N . ILE A 1 357 ? -14.60240 2.15087 11.09390 1.000 113.68230 357 ILE A N 1
ATOM 2601 C CA . ILE A 1 357 ? -13.65739 2.85972 11.95272 1.000 107.95787 357 ILE A CA 1
ATOM 2602 C C . ILE A 1 357 ? -12.37113 2.06527 12.08313 1.000 111.30800 357 ILE A C 1
ATOM 2603 O O . ILE A 1 357 ? -11.27069 2.59441 11.86132 1.000 110.65041 357 ILE A O 1
ATOM 2608 N N . ALA A 1 358 ? -12.47929 0.77850 12.43105 1.000 141.43955 358 ALA A N 1
ATOM 2609 C CA . ALA A 1 358 ? -11.30351 -0.06437 12.60988 1.000 120.07281 358 ALA A CA 1
ATOM 2610 C C . ALA A 1 358 ? -10.45821 -0.10337 11.34820 1.000 104.80797 358 ALA A C 1
ATOM 2611 O O . ALA A 1 358 ? -9.22633 -0.17658 11.41771 1.000 112.23118 358 ALA A O 1
ATOM 2613 N N . TRP A 1 359 ? -11.11105 -0.05017 10.18362 1.000 108.54756 359 TRP A N 1
ATOM 2614 C CA . TRP A 1 359 ? -10.37665 0.02157 8.92698 1.000 116.40960 359 TRP A CA 1
ATOM 2615 C C . TRP A 1 359 ? -9.57145 1.30758 8.83621 1.000 134.96841 359 TRP A C 1
ATOM 2616 O O . TRP A 1 359 ? -8.44461 1.30728 8.32823 1.000 138.60616 359 TRP A O 1
ATOM 2627 N N . ILE A 1 360 ? -10.14565 2.41924 9.29852 1.000 122.64728 360 ILE A N 1
ATOM 2628 C CA . ILE A 1 360 ? -9.41482 3.68323 9.30193 1.000 109.76009 360 ILE A CA 1
ATOM 2629 C C . ILE A 1 360 ? -8.16939 3.55542 10.16215 1.000 120.13234 360 ILE A C 1
ATOM 2630 O O . ILE A 1 360 ? -7.04990 3.84730 9.72130 1.000 102.66017 360 ILE A O 1
ATOM 2635 N N . ARG A 1 361 ? -8.34454 3.09678 11.40502 1.000 111.16158 361 ARG A N 1
ATOM 2636 C CA . ARG A 1 361 ? -7.21694 2.91114 12.30845 1.000 104.60892 361 ARG A CA 1
ATOM 2637 C C . ARG A 1 361 ? -6.21219 1.93463 11.72042 1.000 114.23442 361 ARG A C 1
ATOM 2638 O O . ARG A 1 361 ? -5.00012 2.16759 11.77136 1.000 115.66964 361 ARG A O 1
ATOM 2646 N N . SER A 1 362 ? -6.70586 0.83559 11.14339 1.000 103.53195 362 SER A N 1
ATOM 2647 C CA . SER A 1 362 ? -5.81001 -0.15338 10.55456 1.000 107.69445 362 SER A CA 1
ATOM 2648 C C . SER A 1 362 ? -5.02306 0.43694 9.39352 1.000 114.79781 362 SER A C 1
ATOM 2649 O O . SER A 1 362 ? -3.80987 0.23001 9.28350 1.000 97.36578 362 SER A O 1
ATOM 2652 N N . LEU A 1 363 ? -5.70025 1.16927 8.50835 1.000 109.35766 363 LEU A N 1
ATOM 2653 C CA . LEU A 1 363 ? -5.01225 1.73248 7.35285 1.000 93.32393 363 LEU A CA 1
ATOM 2654 C C . LEU A 1 363 ? -3.92322 2.70655 7.78293 1.000 122.60126 363 LEU A C 1
ATOM 2655 O O . LEU A 1 363 ? -2.81173 2.68367 7.24035 1.000 113.83959 363 LEU A O 1
ATOM 2660 N N . LEU A 1 364 ? -4.22080 3.55034 8.77867 1.000 123.51796 364 LEU A N 1
ATOM 2661 C CA . LEU A 1 364 ? -3.26714 4.55470 9.24762 1.000 111.65191 364 LEU A CA 1
ATOM 2662 C C . LEU A 1 364 ? -1.97744 3.92127 9.73950 1.000 121.91371 364 LEU A C 1
ATOM 2663 O O . LEU A 1 364 ? -0.89316 4.49975 9.58940 1.000 96.23405 364 LEU A O 1
ATOM 2668 N N . SER A 1 365 ? -2.08129 2.75347 10.37271 1.000 132.90401 365 SER A N 1
ATOM 2669 C CA . SER A 1 365 ? -0.88445 2.06161 10.82887 1.000 100.48215 365 SER A CA 1
ATOM 2670 C C . SER A 1 365 ? -0.02176 1.63396 9.64970 1.000 100.24858 365 SER A C 1
ATOM 2671 O O . SER A 1 365 ? 1.21321 1.64333 9.73715 1.000 82.29776 365 SER A O 1
ATOM 2674 N N . ILE A 1 366 ? -0.65438 1.26142 8.53354 1.000 96.70133 366 ILE A N 1
ATOM 2675 C CA . ILE A 1 366 ? 0.10754 0.93410 7.33489 1.000 108.26585 366 ILE A CA 1
ATOM 2676 C C . ILE A 1 366 ? 0.79601 2.18367 6.79813 1.000 102.78951 366 ILE A C 1
ATOM 2677 O O . ILE A 1 366 ? 1.96053 2.13696 6.38062 1.000 88.67989 366 ILE A O 1
ATOM 2682 N N . ILE A 1 367 ? 0.08214 3.31465 6.80143 1.000 96.00304 367 ILE A N 1
ATOM 2683 C CA . ILE A 1 367 ? 0.65577 4.56784 6.30459 1.000 108.31217 367 ILE A CA 1
ATOM 2684 C C . ILE A 1 367 ? 1.95401 4.87925 7.03486 1.000 110.30134 367 ILE A C 1
ATOM 2685 O O . ILE A 1 367 ? 2.96078 5.25004 6.41911 1.000 74.70970 367 ILE A O 1
ATOM 2690 N N . ARG A 1 368 ? 1.95638 4.69430 8.35807 1.000 87.94633 368 ARG A N 1
ATOM 2691 C CA . ARG A 1 368 ? 3.14924 4.97710 9.15275 1.000 89.27768 368 ARG A CA 1
ATOM 2692 C C . ARG A 1 368 ? 4.30901 4.07111 8.75284 1.000 110.74195 368 ARG A C 1
ATOM 2693 O O . ARG A 1 368 ? 5.40622 4.55186 8.44485 1.000 100.31031 368 ARG A O 1
ATOM 2701 N N . LEU A 1 369 ? 4.08397 2.75382 8.74620 1.000 101.23156 369 LEU A N 1
ATOM 2702 C CA . LEU A 1 369 ? 5.14242 1.83205 8.34250 1.000 106.96964 369 LEU A CA 1
ATOM 2703 C C . LEU A 1 369 ? 5.63707 2.14615 6.94290 1.000 87.42767 369 LEU A C 1
ATOM 2704 O O . LEU A 1 369 ? 6.83451 2.02702 6.65910 1.000 84.68387 369 LEU A O 1
ATOM 2709 N N . LEU A 1 370 ? 4.72877 2.54741 6.05342 1.000 81.36928 370 LEU A N 1
ATOM 2710 C CA . LEU A 1 370 ? 5.13654 2.96169 4.71802 1.000 85.67739 370 LEU A CA 1
ATOM 2711 C C . LEU A 1 370 ? 6.03602 4.18593 4.78485 1.000 104.71375 370 LEU A C 1
ATOM 2712 O O . LEU A 1 370 ? 7.08611 4.23763 4.13507 1.000 90.24098 370 LEU A O 1
ATOM 2717 N N . LYS A 1 371 ? 5.63625 5.18476 5.57258 1.000 88.63328 371 LYS A N 1
ATOM 2718 C CA . LYS A 1 371 ? 6.48277 6.35753 5.75246 1.000 79.48314 371 LYS A CA 1
ATOM 2719 C C . LYS A 1 371 ? 7.80949 5.97126 6.38840 1.000 94.32228 371 LYS A C 1
ATOM 2720 O O . LYS A 1 371 ? 8.87282 6.45767 5.98259 1.000 86.37930 371 LYS A O 1
ATOM 2726 N N . LEU A 1 372 ? 7.76206 5.09286 7.39564 1.000 107.20383 372 LEU A N 1
ATOM 2727 C CA . LEU A 1 372 ? 8.98632 4.61357 8.02626 1.000 102.55008 372 LEU A CA 1
ATOM 2728 C C . LEU A 1 372 ? 9.78370 3.72115 7.09127 1.000 112.35187 372 LEU A C 1
ATOM 2729 O O . LEU A 1 372 ? 11.01052 3.62266 7.21889 1.000 109.72047 372 LEU A O 1
ATOM 2734 N N . GLN A 1 373 ? 9.10785 3.05030 6.16038 1.000 108.43249 373 GLN A N 1
ATOM 2735 C CA . GLN A 1 373 ? 9.82753 2.25862 5.17299 1.000 103.89030 373 GLN A CA 1
ATOM 2736 C C . GLN A 1 373 ? 10.56152 3.15203 4.18308 1.000 109.43604 373 GLN A C 1
ATOM 2737 O O . GLN A 1 373 ? 11.62715 2.78257 3.67153 1.000 97.42013 373 GLN A O 1
ATOM 2743 N N . LEU A 1 374 ? 10.02593 4.34565 3.92814 1.000 117.24217 374 LEU A N 1
ATOM 2744 C CA . LEU A 1 374 ? 10.54072 5.20276 2.86776 1.000 112.38449 374 LEU A CA 1
ATOM 2745 C C . LEU A 1 374 ? 11.93685 5.74197 3.16486 1.000 119.80821 374 LEU A C 1
ATOM 2746 O O . LEU A 1 374 ? 12.52218 6.43628 2.32830 1.000 111.14427 374 LEU A O 1
ATOM 2751 N N . GLU A 1 375 ? 12.48454 5.43220 4.33572 1.000 114.54917 375 GLU A N 1
ATOM 2752 C CA . GLU A 1 375 ? 13.82969 5.87927 4.67458 1.000 96.89892 375 GLU A CA 1
ATOM 2753 C C . GLU A 1 375 ? 14.83888 4.76703 4.42836 1.000 109.75534 375 GLU A C 1
ATOM 2754 O O . GLU A 1 375 ? 15.09418 4.39863 3.27856 1.000 121.28280 375 GLU A O 1
ATOM 2760 N N . GLU B 1 6 ? -22.10648 -4.84481 -29.86805 1.000 137.75655 6 GLU B N 1
ATOM 2761 C CA . GLU B 1 6 ? -20.92367 -4.62553 -30.69207 1.000 140.22094 6 GLU B CA 1
ATOM 2762 C C . GLU B 1 6 ? -20.02306 -3.51289 -30.13519 1.000 156.30315 6 GLU B C 1
ATOM 2763 O O . GLU B 1 6 ? -18.80310 -3.67670 -30.06489 1.000 147.95149 6 GLU B O 1
ATOM 2769 N N . LEU B 1 7 ? -20.63545 -2.39230 -29.73421 1.000 178.69997 7 LEU B N 1
ATOM 2770 C CA . LEU B 1 7 ? -19.88584 -1.16683 -29.45342 1.000 169.98076 7 LEU B CA 1
ATOM 2771 C C . LEU B 1 7 ? -18.87311 -1.35302 -28.33449 1.000 163.26410 7 LEU B C 1
ATOM 2772 O O . LEU B 1 7 ? -17.80730 -0.72313 -28.33304 1.000 156.93030 7 LEU B O 1
ATOM 2777 N N . LYS B 1 8 ? -19.20913 -2.19101 -27.35178 1.000 144.68595 8 LYS B N 1
ATOM 2778 C CA . LYS B 1 8 ? -18.32728 -2.39544 -26.21144 1.000 148.81456 8 LYS B CA 1
ATOM 2779 C C . LYS B 1 8 ? -16.99687 -2.99432 -26.63977 1.000 154.64737 8 LYS B C 1
ATOM 2780 O O . LYS B 1 8 ? -16.00947 -2.89836 -25.89998 1.000 154.62451 8 LYS B O 1
ATOM 2786 N N . ARG B 1 9 ? -16.94927 -3.61998 -27.81801 1.000 149.15738 9 ARG B N 1
ATOM 2787 C CA . ARG B 1 9 ? -15.66355 -4.01732 -28.37534 1.000 145.68777 9 ARG B CA 1
ATOM 2788 C C . ARG B 1 9 ? -14.78081 -2.79989 -28.60863 1.000 161.02878 9 ARG B C 1
ATOM 2789 O O . ARG B 1 9 ? -13.59250 -2.80808 -28.26710 1.000 161.68698 9 ARG B O 1
ATOM 2797 N N . LEU B 1 10 ? -15.34603 -1.73985 -29.18897 1.000 152.94293 10 LEU B N 1
ATOM 2798 C CA . LEU B 1 10 ? -14.59172 -0.50282 -29.33982 1.000 120.39087 10 LEU B CA 1
ATOM 2799 C C . LEU B 1 10 ? -14.31371 0.14117 -27.99135 1.000 117.24404 10 LEU B C 1
ATOM 2800 O O . LEU B 1 10 ? -13.29939 0.83155 -27.83232 1.000 144.12802 10 LEU B O 1
ATOM 2805 N N . LYS B 1 11 ? -15.18425 -0.09565 -27.00482 1.000 119.94141 11 LYS B N 1
ATOM 2806 C CA . LYS B 1 11 ? -15.08406 0.56364 -25.70675 1.000 139.90976 11 LYS B CA 1
ATOM 2807 C C . LYS B 1 11 ? -14.00473 -0.08211 -24.84344 1.000 140.26364 11 LYS B C 1
ATOM 2808 O O . LYS B 1 11 ? -13.94923 0.14561 -23.62814 1.000 143.50295 11 LYS B O 1
ATOM 2814 N N . LYS B 1 12 ? -13.16342 -0.90477 -25.47007 1.000 136.38595 12 LYS B N 1
ATOM 2815 C CA . LYS B 1 12 ? -11.92482 -1.41306 -24.89615 1.000 142.83924 12 LYS B CA 1
ATOM 2816 C C . LYS B 1 12 ? -10.69750 -0.72841 -25.47011 1.000 143.86597 12 LYS B C 1
ATOM 2817 O O . LYS B 1 12 ? -9.74529 -0.45521 -24.73457 1.000 153.59834 12 LYS B O 1
ATOM 2823 N N . GLU B 1 13 ? -10.70498 -0.45430 -26.77995 1.000 143.70104 13 GLU B N 1
ATOM 2824 C CA . GLU B 1 13 ? -9.53959 0.13404 -27.43562 1.000 154.72868 13 GLU B CA 1
ATOM 2825 C C . GLU B 1 13 ? -9.25216 1.52771 -26.89654 1.000 140.28840 13 GLU B C 1
ATOM 2826 O O . GLU B 1 13 ? -8.09407 1.95612 -26.83477 1.000 138.28659 13 GLU B O 1
ATOM 2832 N N . GLN B 1 14 ? -10.30076 2.24755 -26.49772 1.000 125.18402 14 GLN B N 1
ATOM 2833 C CA . GLN B 1 14 ? -10.13067 3.57864 -25.93197 1.000 119.84138 14 GLN B CA 1
ATOM 2834 C C . GLN B 1 14 ? -9.15948 3.53871 -24.75609 1.000 140.56278 14 GLN B C 1
ATOM 2835 O O . GLN B 1 14 ? -8.26661 4.38335 -24.64789 1.000 152.77865 14 GLN B O 1
ATOM 2841 N N . GLU B 1 15 ? -9.29065 2.53334 -23.88548 1.000 131.76598 15 GLU B N 1
ATOM 2842 C CA . GLU B 1 15 ? -8.26841 2.30735 -22.86526 1.000 139.76707 15 GLU B CA 1
ATOM 2843 C C . GLU B 1 15 ? -6.94449 1.91628 -23.50619 1.000 133.86493 15 GLU B C 1
ATOM 2844 O O . GLU B 1 15 ? -5.89076 2.47701 -23.18514 1.000 132.27662 15 GLU B O 1
ATOM 2850 N N . LYS B 1 16 ? -6.98671 0.95262 -24.42726 1.000 132.86742 16 LYS B N 1
ATOM 2851 C CA . LYS B 1 16 ? -5.77413 0.50074 -25.09876 1.000 140.94075 16 LYS B CA 1
ATOM 2852 C C . LYS B 1 16 ? -5.07694 1.64042 -25.83295 1.000 147.21583 16 LYS B C 1
ATOM 2853 O O . LYS B 1 16 ? -3.84697 1.67631 -25.88834 1.000 132.40287 16 LYS B O 1
ATOM 2859 N N . ILE B 1 17 ? -5.82682 2.59565 -26.37917 1.000 148.89767 17 ILE B N 1
ATOM 2860 C CA . ILE B 1 17 ? -5.16761 3.75961 -26.96288 1.000 134.41959 17 ILE B CA 1
ATOM 2861 C C . ILE B 1 17 ? -4.71605 4.71580 -25.86401 1.000 123.77334 17 ILE B C 1
ATOM 2862 O O . ILE B 1 17 ? -3.61789 5.27787 -25.93131 1.000 128.31236 17 ILE B O 1
ATOM 2867 N N . ARG B 1 18 ? -5.53363 4.88313 -24.81986 1.000 118.85342 18 ARG B N 1
ATOM 2868 C CA . ARG B 1 18 ? -5.16263 5.70251 -23.67632 1.000 122.62045 18 ARG B CA 1
ATOM 2869 C C . ARG B 1 18 ? -3.88905 5.20587 -23.00681 1.000 139.72173 18 ARG B C 1
ATOM 2870 O O . ARG B 1 18 ? -3.33673 5.92369 -22.17227 1.000 148.62103 18 ARG B O 1
ATOM 2878 N N . GLU B 1 19 ? -3.40096 4.00791 -23.35097 1.000 132.63776 19 GLU B N 1
ATOM 2879 C CA . GLU B 1 19 ? -2.21583 3.45230 -22.70134 1.000 128.09366 19 GLU B CA 1
ATOM 2880 C C . GLU B 1 19 ? -0.95042 4.21052 -23.09274 1.000 129.11095 19 GLU B C 1
ATOM 2881 O O . GLU B 1 19 ? -0.37201 4.93464 -22.27187 1.000 122.10576 19 GLU B O 1
ATOM 2887 N N . GLU B 1 20 ? -0.51085 4.05494 -24.34633 1.000 139.23708 20 GLU B N 1
ATOM 2888 C CA . GLU B 1 20 ? 0.69244 4.74389 -24.78420 1.000 142.93493 20 GLU B CA 1
ATOM 2889 C C . GLU B 1 20 ? 0.50609 6.24959 -24.76420 1.000 143.46494 20 GLU B C 1
ATOM 2890 O O . GLU B 1 20 ? 1.49121 6.98466 -24.80655 1.000 144.63309 20 GLU B O 1
ATOM 2896 N N . ILE B 1 21 ? -0.73346 6.73402 -24.70700 1.000 131.41023 21 ILE B N 1
ATOM 2897 C CA . ILE B 1 21 ? -0.96535 8.15497 -24.49095 1.000 154.55271 21 ILE B CA 1
ATOM 2898 C C . ILE B 1 21 ? -0.26429 8.59468 -23.21205 1.000 147.62407 21 ILE B C 1
ATOM 2899 O O . ILE B 1 21 ? 0.56929 9.49738 -23.22348 1.000 129.62430 21 ILE B O 1
ATOM 2904 N N . GLU B 1 22 ? -0.56826 7.90405 -22.10788 1.000 147.50361 22 GLU B N 1
ATOM 2905 C CA . GLU B 1 22 ? -0.09535 8.38404 -20.80847 1.000 154.49106 22 GLU B CA 1
ATOM 2906 C C . GLU B 1 22 ? 1.41521 8.21719 -20.65426 1.000 147.49721 22 GLU B C 1
ATOM 2907 O O . GLU B 1 22 ? 2.09313 9.10635 -20.12015 1.000 155.41012 22 GLU B O 1
ATOM 2913 N N . GLU B 1 23 ? 1.96316 7.08650 -21.09760 1.000 130.57862 23 GLU B N 1
ATOM 2914 C CA . GLU B 1 23 ? 3.39504 6.86364 -20.93302 1.000 148.35544 23 GLU B CA 1
ATOM 2915 C C . GLU B 1 23 ? 4.21859 7.77833 -21.82331 1.000 152.57679 23 GLU B C 1
ATOM 2916 O O . GLU B 1 23 ? 5.19513 8.37322 -21.35334 1.000 151.87961 23 GLU B O 1
ATOM 2922 N N . VAL B 1 24 ? 3.86120 7.87976 -23.10803 1.000 157.33195 24 VAL B N 1
ATOM 2923 C CA . VAL B 1 24 ? 4.52863 8.83779 -23.97930 1.000 153.44295 24 VAL B CA 1
ATOM 2924 C C . VAL B 1 24 ? 4.20465 10.26879 -23.56376 1.000 140.22565 24 VAL B C 1
ATOM 2925 O O . VAL B 1 24 ? 4.98321 11.18475 -23.84380 1.000 127.76679 24 VAL B O 1
ATOM 2929 N N . LYS B 1 25 ? 3.07584 10.48678 -22.88425 1.000 133.47560 25 LYS B N 1
ATOM 2930 C CA . LYS B 1 25 ? 2.86112 11.75939 -22.20325 1.000 134.46090 25 LYS B CA 1
ATOM 2931 C C . LYS B 1 25 ? 3.76960 11.88737 -20.98783 1.000 160.93847 25 LYS B C 1
ATOM 2932 O O . LYS B 1 25 ? 4.24222 12.98370 -20.68416 1.000 173.94496 25 LYS B O 1
ATOM 2938 N N . LYS B 1 26 ? 4.03076 10.78640 -20.28268 1.000 153.39206 26 LYS B N 1
ATOM 2939 C CA . LYS B 1 26 ? 4.92431 10.83918 -19.12974 1.000 151.70303 26 LYS B CA 1
ATOM 2940 C C . LYS B 1 26 ? 6.38674 10.78199 -19.54359 1.000 150.03988 26 LYS B C 1
ATOM 2941 O O . LYS B 1 26 ? 7.24318 11.34010 -18.84944 1.000 153.45391 26 LYS B O 1
ATOM 2947 N N . GLU B 1 27 ? 6.69195 10.10880 -20.65448 1.000 136.57163 27 GLU B N 1
ATOM 2948 C CA . GLU B 1 27 ? 8.03118 10.18334 -21.22202 1.000 134.34542 27 GLU B CA 1
ATOM 2949 C C . GLU B 1 27 ? 8.35492 11.58222 -21.74112 1.000 165.12992 27 GLU B C 1
ATOM 2950 O O . GLU B 1 27 ? 9.53107 11.89559 -21.95784 1.000 171.72808 27 GLU B O 1
ATOM 2956 N N . ILE B 1 28 ? 7.34125 12.42627 -21.95044 1.000 166.21251 28 ILE B N 1
ATOM 2957 C CA . ILE B 1 28 ? 7.58187 13.76757 -22.47713 1.000 163.84242 28 ILE B CA 1
ATOM 2958 C C . ILE B 1 28 ? 8.23437 14.65093 -21.41975 1.000 172.19386 28 ILE B C 1
ATOM 2959 O O . ILE B 1 28 ? 9.25657 15.29856 -21.67509 1.000 176.60156 28 ILE B O 1
ATOM 2964 N N . GLU B 1 29 ? 7.65815 14.69258 -20.21804 1.000 177.15777 29 GLU B N 1
ATOM 2965 C CA . GLU B 1 29 ? 8.09490 15.64142 -19.20277 1.000 182.90900 29 GLU B CA 1
ATOM 2966 C C . GLU B 1 29 ? 9.29650 15.17081 -18.39904 1.000 187.54199 29 GLU B C 1
ATOM 2967 O O . GLU B 1 29 ? 9.89201 15.98183 -17.68130 1.000 182.88651 29 GLU B O 1
ATOM 2973 N N . GLU B 1 30 ? 9.65626 13.88977 -18.47695 1.000 187.28482 30 GLU B N 1
ATOM 2974 C CA . GLU B 1 30 ? 10.92895 13.46646 -17.90663 1.000 187.42145 30 GLU B CA 1
ATOM 2975 C C . GLU B 1 30 ? 12.08877 14.11556 -18.65207 1.000 184.28313 30 GLU B C 1
ATOM 2976 O O . GLU B 1 30 ? 13.09689 14.49867 -18.04284 1.000 196.42737 30 GLU B O 1
ATOM 2982 N N . SER B 1 31 ? 11.95302 14.25617 -19.97425 1.000 187.33503 31 SER B N 1
ATOM 2983 C CA . SER B 1 31 ? 12.94171 14.91087 -20.81736 1.000 183.16048 31 SER B CA 1
ATOM 2984 C C . SER B 1 31 ? 12.68198 16.40412 -20.98374 1.000 177.71128 31 SER B C 1
ATOM 2985 O O . SER B 1 31 ? 13.59416 17.13581 -21.39188 1.000 176.14912 31 SER B O 1
ATOM 2988 N N . LYS B 1 32 ? 11.45967 16.86860 -20.70187 1.000 170.83589 32 LYS B N 1
ATOM 2989 C CA . LYS B 1 32 ? 11.23178 18.29901 -20.52825 1.000 186.39574 32 LYS B CA 1
ATOM 2990 C C . LYS B 1 32 ? 12.03254 18.85817 -19.35642 1.000 199.16493 32 LYS B C 1
ATOM 2991 O O . LYS B 1 32 ? 12.29898 20.06452 -19.31573 1.000 196.32764 32 LYS B O 1
ATOM 2997 N N . LYS B 1 33 ? 12.43059 18.00775 -18.40987 1.000 205.09681 33 LYS B N 1
ATOM 2998 C CA . LYS B 1 33 ? 13.41896 18.40413 -17.41364 1.000 203.61172 33 LYS B CA 1
ATOM 2999 C C . LYS B 1 33 ? 14.77886 18.61937 -18.06346 1.000 195.23065 33 LYS B C 1
ATOM 3000 O O . LYS B 1 33 ? 15.35637 19.71005 -17.98613 1.000 193.40237 33 LYS B O 1
ATOM 3006 N N . ARG B 1 34 ? 15.30641 17.57942 -18.70312 1.000 195.71767 34 ARG B N 1
ATOM 3007 C CA . ARG B 1 34 ? 16.62770 17.61621 -19.31369 1.000 186.96307 34 ARG B CA 1
ATOM 3008 C C . ARG B 1 34 ? 16.67453 18.59886 -20.48460 1.000 182.43164 34 ARG B C 1
ATOM 3009 O O . ARG B 1 34 ? 16.33971 18.24950 -21.61940 1.000 166.17340 34 ARG B O 1
ATOM 3017 N N . GLU B 1 38 ? 16.47596 24.61892 -28.23873 1.000 138.85629 38 GLU B N 1
ATOM 3018 C CA . GLU B 1 38 ? 15.45131 25.40365 -28.91345 1.000 152.80445 38 GLU B CA 1
ATOM 3019 C C . GLU B 1 38 ? 14.65230 24.49900 -29.84851 1.000 150.27036 38 GLU B C 1
ATOM 3020 O O . GLU B 1 38 ? 13.44036 24.66370 -30.00709 1.000 149.87112 38 GLU B O 1
ATOM 3026 N N . SER B 1 39 ? 15.33932 23.52490 -30.45013 1.000 146.71317 39 SER B N 1
ATOM 3027 C CA . SER B 1 39 ? 14.66272 22.55344 -31.30234 1.000 135.52552 39 SER B CA 1
ATOM 3028 C C . SER B 1 39 ? 13.93196 21.51932 -30.46216 1.000 140.05960 39 SER B C 1
ATOM 3029 O O . SER B 1 39 ? 12.71318 21.34797 -30.57910 1.000 130.59812 39 SER B O 1
ATOM 3032 N N . GLN B 1 40 ? 14.67129 20.83901 -29.58426 1.000 143.36471 40 GLN B N 1
ATOM 3033 C CA . GLN B 1 40 ? 14.09823 19.81693 -28.71650 1.000 141.92842 40 GLN B CA 1
ATOM 3034 C C . GLN B 1 40 ? 12.88325 20.33243 -27.96437 1.000 134.44649 40 GLN B C 1
ATOM 3035 O O . GLN B 1 40 ? 11.98393 19.55617 -27.63245 1.000 129.67440 40 GLN B O 1
ATOM 3041 N N . LYS B 1 41 ? 12.83785 21.63425 -27.68162 1.000 153.01775 41 LYS B N 1
ATOM 3042 C CA . LYS B 1 41 ? 11.63629 22.21991 -27.10038 1.000 156.72984 41 LYS B CA 1
ATOM 3043 C C . LYS B 1 41 ? 10.42389 21.93060 -27.97721 1.000 126.93336 41 LYS B C 1
ATOM 3044 O O . LYS B 1 41 ? 9.49486 21.21714 -27.57182 1.000 125.64911 41 LYS B O 1
ATOM 3050 N N . ASN B 1 42 ? 10.43294 22.47347 -29.19800 1.000 126.79230 42 ASN B N 1
ATOM 3051 C CA . ASN B 1 42 ? 9.29610 22.35728 -30.09855 1.000 141.83600 42 ASN B CA 1
ATOM 3052 C C . ASN B 1 42 ? 9.13087 20.96188 -30.68491 1.000 140.95072 42 ASN B C 1
ATOM 3053 O O . ASN B 1 42 ? 8.06483 20.66334 -31.23868 1.000 142.86392 42 ASN B O 1
ATOM 3058 N N . PHE B 1 43 ? 10.15216 20.10803 -30.59699 1.000 139.76025 43 PHE B N 1
ATOM 3059 C CA . PHE B 1 43 ? 9.92718 18.68856 -30.83935 1.000 145.49643 43 PHE B CA 1
ATOM 3060 C C . PHE B 1 43 ? 9.06974 18.10306 -29.72730 1.000 135.28490 43 PHE B C 1
ATOM 3061 O O . PHE B 1 43 ? 8.09148 17.39672 -29.99035 1.000 121.15815 43 PHE B O 1
ATOM 3069 N N . ILE B 1 44 ? 9.42265 18.39247 -28.47149 1.000 127.95948 44 ILE B N 1
ATOM 3070 C CA . ILE B 1 44 ? 8.56101 18.00878 -27.35654 1.000 115.75451 44 ILE B CA 1
ATOM 3071 C C . ILE B 1 44 ? 7.20820 18.69959 -27.47887 1.000 128.02027 44 ILE B C 1
ATOM 3072 O O . ILE B 1 44 ? 6.15538 18.08192 -27.27929 1.000 111.52327 44 ILE B O 1
ATOM 3077 N N . LEU B 1 45 ? 7.21779 19.99081 -27.83158 1.000 142.38446 45 LEU B N 1
ATOM 3078 C CA . LEU B 1 45 ? 5.98273 20.76978 -27.88416 1.000 118.08747 45 LEU B CA 1
ATOM 3079 C C . LEU B 1 45 ? 4.99079 20.21283 -28.90171 1.000 132.28873 45 LEU B C 1
ATOM 3080 O O . LEU B 1 45 ? 3.77687 20.29487 -28.68415 1.000 125.64286 45 LEU B O 1
ATOM 3085 N N . SER B 1 46 ? 5.47831 19.63651 -30.00573 1.000 127.49001 46 SER B N 1
ATOM 3086 C CA . SER B 1 46 ? 4.58218 19.12150 -31.04052 1.000 110.24359 46 SER B CA 1
ATOM 3087 C C . SER B 1 46 ? 3.89712 17.83639 -30.58443 1.000 130.95044 46 SER B C 1
ATOM 3088 O O . SER B 1 46 ? 2.67629 17.68554 -30.72633 1.000 117.01608 46 SER B O 1
ATOM 3091 N N . LEU B 1 47 ? 4.67602 16.88711 -30.05357 1.000 121.11584 47 LEU B N 1
ATOM 3092 C CA . LEU B 1 47 ? 4.15014 15.61899 -29.56052 1.000 103.58508 47 LEU B CA 1
ATOM 3093 C C . LEU B 1 47 ? 3.00644 15.83762 -28.57778 1.000 111.46595 47 LEU B C 1
ATOM 3094 O O . LEU B 1 47 ? 2.04087 15.06994 -28.56548 1.000 130.71095 47 LEU B O 1
ATOM 3099 N N . GLN B 1 48 ? 3.10851 16.87190 -27.74055 1.000 95.93711 48 GLN B N 1
ATOM 3100 C CA . GLN B 1 48 ? 2.05278 17.13142 -26.76840 1.000 98.95975 48 GLN B CA 1
ATOM 3101 C C . GLN B 1 48 ? 0.74489 17.48983 -27.46072 1.000 107.44400 48 GLN B C 1
ATOM 3102 O O . GLN B 1 48 ? -0.33296 17.07223 -27.02123 1.000 105.00127 48 GLN B O 1
ATOM 3108 N N . LEU B 1 49 ? 0.81769 18.26522 -28.54554 1.000 110.19526 49 LEU B N 1
ATOM 3109 C CA . LEU B 1 49 ? -0.38554 18.55426 -29.31723 1.000 117.71838 49 LEU B CA 1
ATOM 3110 C C . LEU B 1 49 ? -0.92941 17.28978 -29.96706 1.000 123.35228 49 LEU B C 1
ATOM 3111 O O . LEU B 1 49 ? -2.14642 17.06879 -29.98494 1.000 122.61659 49 LEU B O 1
ATOM 3116 N N . PHE B 1 50 ? -0.03931 16.45018 -30.50662 1.000 108.20528 50 PHE B N 1
ATOM 3117 C CA . PHE B 1 50 ? -0.46013 15.16159 -31.04699 1.000 116.37255 50 PHE B CA 1
ATOM 3118 C C . PHE B 1 50 ? -1.25007 14.37392 -30.01162 1.000 122.40687 50 PHE B C 1
ATOM 3119 O O . PHE B 1 50 ? -2.26902 13.75308 -30.33421 1.000 117.47318 50 PHE B O 1
ATOM 3127 N N . ILE B 1 51 ? -0.80292 14.40533 -28.75558 1.000 111.64667 51 ILE B N 1
ATOM 3128 C CA . ILE B 1 51 ? -1.54015 13.73484 -27.68896 1.000 108.10674 51 ILE B CA 1
ATOM 3129 C C . ILE B 1 51 ? -2.85818 14.44671 -27.42424 1.000 108.22368 51 ILE B C 1
ATOM 3130 O O . ILE B 1 51 ? -3.91145 13.80910 -27.29056 1.000 112.63683 51 ILE B O 1
ATOM 3135 N N . SER B 1 52 ? -2.82378 15.77831 -27.33202 1.000 109.04883 52 SER B N 1
ATOM 3136 C CA . SER B 1 52 ? -4.06273 16.52259 -27.15557 1.000 119.05582 52 SER B CA 1
ATOM 3137 C C . SER B 1 52 ? -5.01719 16.27149 -28.31224 1.000 105.32295 52 SER B C 1
ATOM 3138 O O . SER B 1 52 ? -6.23934 16.36541 -28.14197 1.000 117.96419 52 SER B O 1
ATOM 3141 N N . MET B 1 53 ? -4.47677 15.93653 -29.48787 1.000 111.62219 53 MET B N 1
ATOM 3142 C CA . MET B 1 53 ? -5.31076 15.51159 -30.60446 1.000 123.84200 53 MET B CA 1
ATOM 3143 C C . MET B 1 53 ? -5.73975 14.05648 -30.45536 1.000 128.28428 53 MET B C 1
ATOM 3144 O O . MET B 1 53 ? -6.88197 13.70763 -30.77015 1.000 123.52334 53 MET B O 1
ATOM 3149 N N . LEU B 1 54 ? -4.83884 13.19790 -29.97270 1.000 129.23321 54 LEU B N 1
ATOM 3150 C CA . LEU B 1 54 ? -5.17690 11.79377 -29.76277 1.000 117.82290 54 LEU B CA 1
ATOM 3151 C C . LEU B 1 54 ? -6.35653 11.66060 -28.81538 1.000 113.78008 54 LEU B C 1
ATOM 3152 O O . LEU B 1 54 ? -7.32715 10.95275 -29.10319 1.000 121.43042 54 LEU B O 1
ATOM 3157 N N . ARG B 1 55 ? -6.28977 12.34610 -27.67527 1.000 102.73529 55 ARG B N 1
ATOM 3158 C CA . ARG B 1 55 ? -7.40319 12.31449 -26.73652 1.000 102.53531 55 ARG B CA 1
ATOM 3159 C C . ARG B 1 55 ? -8.64811 12.93521 -27.35291 1.000 98.39991 55 ARG B C 1
ATOM 3160 O O . ARG B 1 55 ? -9.76587 12.44879 -27.14317 1.000 103.77906 55 ARG B O 1
ATOM 3168 N N . LEU B 1 56 ? -8.46519 13.99316 -28.14607 1.000 119.99656 56 LEU B N 1
ATOM 3169 C CA . LEU B 1 56 ? -9.58748 14.62191 -28.83305 1.000 126.40168 56 LEU B CA 1
ATOM 3170 C C . LEU B 1 56 ? -10.34097 13.61376 -29.69419 1.000 126.93129 56 LEU B C 1
ATOM 3171 O O . LEU B 1 56 ? -11.57542 13.63794 -29.75707 1.000 139.08237 56 LEU B O 1
ATOM 3176 N N . LYS B 1 57 ? -9.61868 12.71082 -30.36139 1.000 122.58005 57 LYS B N 1
ATOM 3177 C CA . LYS B 1 57 ? -10.30038 11.70358 -31.16776 1.000 119.92531 57 LYS B CA 1
ATOM 3178 C C . LYS B 1 57 ? -11.02827 10.69937 -30.28706 1.000 124.57841 57 LYS B C 1
ATOM 3179 O O . LYS B 1 57 ? -12.12774 10.24818 -30.63015 1.000 119.80620 57 LYS B O 1
ATOM 3185 N N . LEU B 1 58 ? -10.43046 10.33746 -29.14855 1.000 105.73475 58 LEU B N 1
ATOM 3186 C CA . LEU B 1 58 ? -11.09444 9.41497 -28.23485 1.000 118.08332 58 LEU B CA 1
ATOM 3187 C C . LEU B 1 58 ? -12.38486 10.01914 -27.70187 1.000 114.20314 58 LEU B C 1
ATOM 3188 O O . LEU B 1 58 ? -13.39738 9.32260 -27.56379 1.000 131.93419 58 LEU B O 1
ATOM 3193 N N . LEU B 1 59 ? -12.36799 11.31647 -27.39443 1.000 107.11798 59 LEU B N 1
ATOM 3194 C CA . LEU B 1 59 ? -13.60064 11.99879 -27.02117 1.000 119.90813 59 LEU B CA 1
ATOM 3195 C C . LEU B 1 59 ? -14.60673 11.94151 -28.15921 1.000 122.89503 59 LEU B C 1
ATOM 3196 O O . LEU B 1 59 ? -15.78026 11.60920 -27.95580 1.000 115.41820 59 LEU B O 1
ATOM 3201 N N . TRP B 1 60 ? -14.15459 12.25989 -29.37382 1.000 141.61139 60 TRP B N 1
ATOM 3202 C CA . TRP B 1 60 ? -15.03646 12.19254 -30.53139 1.000 148.05235 60 TRP B CA 1
ATOM 3203 C C . TRP B 1 60 ? -15.51104 10.77002 -30.78816 1.000 144.25696 60 TRP B C 1
ATOM 3204 O O . TRP B 1 60 ? -16.63403 10.56992 -31.26573 1.000 159.60782 60 TRP B O 1
ATOM 3215 N N . SER B 1 61 ? -14.68416 9.77030 -30.47337 1.000 143.57175 61 SER B N 1
ATOM 3216 C CA . SER B 1 61 ? -15.12069 8.38956 -30.64635 1.000 142.69577 61 SER B CA 1
ATOM 3217 C C . SER B 1 61 ? -16.25077 8.05761 -29.67805 1.000 130.59767 61 SER B C 1
ATOM 3218 O O . SER B 1 61 ? -17.28244 7.50310 -30.07718 1.000 144.27552 61 SER B O 1
ATOM 3221 N N . ARG B 1 62 ? -16.08207 8.41453 -28.39971 1.000 136.87123 62 ARG B N 1
ATOM 3222 C CA . ARG B 1 62 ? -17.14412 8.19236 -27.42360 1.000 133.42942 62 ARG B CA 1
ATOM 3223 C C . ARG B 1 62 ? -18.38486 9.00548 -27.76067 1.000 135.50019 62 ARG B C 1
ATOM 3224 O O . ARG B 1 62 ? -19.50754 8.57714 -27.47124 1.000 143.90469 62 ARG B O 1
ATOM 3232 N N . ALA B 1 63 ? -18.20235 10.17551 -28.37446 1.000 137.99278 63 ALA B N 1
ATOM 3233 C CA . ALA B 1 63 ? -19.34413 10.98569 -28.77827 1.000 143.57940 63 ALA B CA 1
ATOM 3234 C C . ALA B 1 63 ? -20.14443 10.29636 -29.87272 1.000 168.60198 63 ALA B C 1
ATOM 3235 O O . ALA B 1 63 ? -21.38025 10.33739 -29.86696 1.000 182.69516 63 ALA B O 1
ATOM 3237 N N . LEU B 1 64 ? -19.45614 9.65563 -30.82170 1.000 165.74259 64 LEU B N 1
ATOM 3238 C CA . LEU B 1 64 ? -20.15699 8.95626 -31.89270 1.000 166.29073 64 LEU B CA 1
ATOM 3239 C C . LEU B 1 64 ? -20.91474 7.75249 -31.35086 1.000 155.30974 64 LEU B C 1
ATOM 3240 O O . LEU B 1 64 ? -22.04723 7.47991 -31.77158 1.000 160.18255 64 LEU B O 1
ATOM 3245 N N . ALA B 1 65 ? -20.30240 7.01940 -30.41551 1.000 149.95089 65 ALA B N 1
ATOM 3246 C CA . ALA B 1 65 ? -20.98652 5.89604 -29.78872 1.000 151.05965 65 ALA B CA 1
ATOM 3247 C C . ALA B 1 65 ? -22.25199 6.34188 -29.06985 1.000 167.67951 65 ALA B C 1
ATOM 3248 O O . ALA B 1 65 ? -23.21764 5.57593 -28.98154 1.000 177.75739 65 ALA B O 1
ATOM 3250 N N . LEU B 1 66 ? -22.27424 7.57460 -28.56054 1.000 173.25117 66 LEU B N 1
ATOM 3251 C CA . LEU B 1 66 ? -23.46411 8.06244 -27.87294 1.000 176.24259 66 LEU B CA 1
ATOM 3252 C C . LEU B 1 66 ? -24.62135 8.24423 -28.85082 1.000 172.64162 66 LEU B C 1
ATOM 3253 O O . LEU B 1 66 ? -25.73483 7.76864 -28.60089 1.000 177.11424 66 LEU B O 1
ATOM 3258 N N . GLN B 1 67 ? -24.37096 8.92133 -29.97601 1.000 168.32699 67 GLN B N 1
ATOM 3259 C CA . GLN B 1 67 ? -25.39882 9.06990 -31.00423 1.000 166.44367 67 GLN B CA 1
ATOM 3260 C C . GLN B 1 67 ? -25.84358 7.71426 -31.52910 1.000 179.53652 67 GLN B C 1
ATOM 3261 O O . GLN B 1 67 ? -27.03119 7.49549 -31.79191 1.000 183.61541 67 GLN B O 1
ATOM 3267 N N . LEU B 1 68 ? -24.89639 6.79837 -31.72304 1.000 164.08653 68 LEU B N 1
ATOM 3268 C CA . LEU B 1 68 ? -25.23680 5.49471 -32.27668 1.000 168.46320 68 LEU B CA 1
ATOM 3269 C C . LEU B 1 68 ? -26.22851 4.76823 -31.37988 1.000 182.20334 68 LEU B C 1
ATOM 3270 O O . LEU B 1 68 ? -27.26781 4.28214 -31.84681 1.000 181.00970 68 LEU B O 1
ATOM 3275 N N . GLN B 1 69 ? -25.93094 4.70983 -30.07787 1.000 190.80270 69 GLN B N 1
ATOM 3276 C CA . GLN B 1 69 ? -26.84632 4.10888 -29.12082 1.000 196.49800 69 GLN B CA 1
ATOM 3277 C C . GLN B 1 69 ? -27.99753 5.03176 -28.74429 1.000 193.86393 69 GLN B C 1
ATOM 3278 O O . GLN B 1 69 ? -28.95405 4.57295 -28.10940 1.000 203.49482 69 GLN B O 1
ATOM 3284 N N . ARG B 1 70 ? -27.91847 6.31767 -29.09703 1.000 180.50651 70 ARG B N 1
ATOM 3285 C CA . ARG B 1 70 ? -29.08799 7.18320 -28.99567 1.000 185.36961 70 ARG B CA 1
ATOM 3286 C C . ARG B 1 70 ? -30.20236 6.68795 -29.90466 1.000 189.45513 70 ARG B C 1
ATOM 3287 O O . ARG B 1 70 ? -31.38245 6.72473 -29.53631 1.000 200.93328 70 ARG B O 1
ATOM 3295 N N . GLU B 1 71 ? -29.84340 6.21138 -31.09623 1.000 185.84865 71 GLU B N 1
ATOM 3296 C CA . GLU B 1 71 ? -30.83044 5.79523 -32.08266 1.000 196.53996 71 GLU B CA 1
ATOM 3297 C C . GLU B 1 71 ? -31.19828 4.32048 -31.97001 1.000 201.07258 71 GLU B C 1
ATOM 3298 O O . GLU B 1 71 ? -32.29958 3.93399 -32.38056 1.000 206.90407 71 GLU B O 1
ATOM 3304 N N . ARG B 1 72 ? -30.30483 3.48607 -31.42855 1.000 192.67305 72 ARG B N 1
ATOM 3305 C CA . ARG B 1 72 ? -30.61109 2.06336 -31.29024 1.000 188.65124 72 ARG B CA 1
ATOM 3306 C C . ARG B 1 72 ? -31.89582 1.84744 -30.50335 1.000 194.77751 72 ARG B C 1
ATOM 3307 O O . ARG B 1 72 ? -32.73398 1.01922 -30.88048 1.000 200.58377 72 ARG B O 1
ATOM 3315 N N . LEU B 1 73 ? -32.06800 2.58122 -29.40783 1.000 196.99085 73 LEU B N 1
ATOM 3316 C CA . LEU B 1 73 ? -33.30268 2.54675 -28.63624 1.000 198.60486 73 LEU B CA 1
ATOM 3317 C C . LEU B 1 73 ? -33.58965 3.94856 -28.12836 1.000 209.17660 73 LEU B C 1
ATOM 3318 O O . LEU B 1 73 ? -32.71359 4.58155 -27.53332 1.000 209.90222 73 LEU B O 1
ATOM 3323 N N . THR B 1 74 ? -34.81012 4.43319 -28.36738 1.000 210.59341 74 THR B N 1
ATOM 3324 C CA . THR B 1 74 ? -35.20132 5.76473 -27.91537 1.000 209.61669 74 THR B CA 1
ATOM 3325 C C . THR B 1 74 ? -36.69132 5.78020 -27.58441 1.000 218.25523 74 THR B C 1
ATOM 3326 O O . THR B 1 74 ? -37.38347 6.77845 -27.81777 1.000 223.89616 74 THR B O 1
ATOM 3330 N N . ASP B 1 75 ? -37.20726 4.67745 -27.03799 1.000 225.00031 75 ASP B N 1
ATOM 3331 C CA . ASP B 1 75 ? -38.60205 4.64229 -26.62108 1.000 218.67257 75 ASP B CA 1
ATOM 3332 C C . ASP B 1 75 ? -38.82480 5.50331 -25.39461 1.000 212.48582 75 ASP B C 1
ATOM 3333 O O . ASP B 1 75 ? -39.68311 6.37792 -25.36775 1.000 203.58611 75 ASP B O 1
ATOM 3338 N N . THR B 1 76 ? -38.03775 5.25235 -24.32517 1.000 214.89679 76 THR B N 1
ATOM 3339 C CA . THR B 1 76 ? -37.96411 6.15132 -23.18715 1.000 205.62581 76 THR B CA 1
ATOM 3340 C C . THR B 1 76 ? -36.49451 6.55211 -23.03221 1.000 211.56474 76 THR B C 1
ATOM 3341 O O . THR B 1 76 ? -35.67730 6.39838 -23.94813 1.000 206.94207 76 THR B O 1
ATOM 3345 N N . ASP B 1 77 ? -36.13413 7.07173 -21.86144 1.000 223.02494 77 ASP B N 1
ATOM 3346 C CA . ASP B 1 77 ? -34.87337 7.79031 -21.71655 1.000 223.00001 77 ASP B CA 1
ATOM 3347 C C . ASP B 1 77 ? -33.91098 7.12439 -20.73402 1.000 227.74316 77 ASP B C 1
ATOM 3348 O O . ASP B 1 77 ? -33.05385 7.79349 -20.15275 1.000 224.44760 77 ASP B O 1
ATOM 3353 N N . GLU B 1 78 ? -34.03347 5.81208 -20.52155 1.000 242.34121 78 GLU B N 1
ATOM 3354 C CA . GLU B 1 78 ? -32.95198 5.11504 -19.83327 1.000 224.59121 78 GLU B CA 1
ATOM 3355 C C . GLU B 1 78 ? -31.72916 4.98539 -20.72938 1.000 213.32517 78 GLU B C 1
ATOM 3356 O O . GLU B 1 78 ? -30.61991 4.78173 -20.22407 1.000 206.02455 78 GLU B O 1
ATOM 3362 N N . VAL B 1 79 ? -31.91214 5.09823 -22.04748 1.000 219.30121 79 VAL B N 1
ATOM 3363 C CA . VAL B 1 79 ? -30.77995 5.32197 -22.93790 1.000 212.44944 79 VAL B CA 1
ATOM 3364 C C . VAL B 1 79 ? -30.22435 6.72420 -22.72963 1.000 216.20212 79 VAL B C 1
ATOM 3365 O O . VAL B 1 79 ? -29.00347 6.92432 -22.68603 1.000 208.91116 79 VAL B O 1
ATOM 3369 N N . ASP B 1 80 ? -31.11072 7.71551 -22.58376 1.000 222.60599 80 ASP B N 1
ATOM 3370 C CA . ASP B 1 80 ? -30.67022 9.06789 -22.27008 1.000 211.55100 80 ASP B CA 1
ATOM 3371 C C . ASP B 1 80 ? -30.04949 9.16353 -20.88222 1.000 204.33349 80 ASP B C 1
ATOM 3372 O O . ASP B 1 80 ? -29.20176 10.03254 -20.65959 1.000 211.89926 80 ASP B O 1
ATOM 3377 N N . ARG B 1 81 ? -30.44968 8.29876 -19.94577 1.000 211.11843 81 ARG B N 1
ATOM 3378 C CA . ARG B 1 81 ? -29.92081 8.38519 -18.58714 1.000 201.17424 81 ARG B CA 1
ATOM 3379 C C . ARG B 1 81 ? -28.42995 8.06838 -18.55961 1.000 200.25535 81 ARG B C 1
ATOM 3380 O O . ARG B 1 81 ? -27.62003 8.87267 -18.08097 1.000 203.89738 81 ARG B O 1
ATOM 3388 N N . ARG B 1 82 ? -28.04566 6.89705 -19.07819 1.000 201.20131 82 ARG B N 1
ATOM 3389 C CA . ARG B 1 82 ? -26.63111 6.57181 -19.22145 1.000 194.91567 82 ARG B CA 1
ATOM 3390 C C . ARG B 1 82 ? -25.89320 7.60318 -20.05718 1.000 195.69928 82 ARG B C 1
ATOM 3391 O O . ARG B 1 82 ? -24.65937 7.66457 -20.01049 1.000 194.41879 82 ARG B O 1
ATOM 3399 N N . ARG B 1 83 ? -26.62747 8.41466 -20.81641 1.000 195.50095 83 ARG B N 1
ATOM 3400 C CA . ARG B 1 83 ? -26.02403 9.39628 -21.70571 1.000 205.45327 83 ARG B CA 1
ATOM 3401 C C . ARG B 1 83 ? -25.63687 10.66967 -20.95792 1.000 201.95353 83 ARG B C 1
ATOM 3402 O O . ARG B 1 83 ? -24.47968 11.09880 -21.01241 1.000 196.99713 83 ARG B O 1
ATOM 3410 N N . GLU B 1 84 ? -26.59216 11.28375 -20.24395 1.000 203.10613 84 GLU B N 1
ATOM 3411 C CA . GLU B 1 84 ? -26.32694 12.58067 -19.62013 1.000 186.44509 84 GLU B CA 1
ATOM 3412 C C . GLU B 1 84 ? -25.14609 12.51821 -18.65952 1.000 184.67288 84 GLU B C 1
ATOM 3413 O O . GLU B 1 84 ? -24.39613 13.49307 -18.53916 1.000 179.26531 84 GLU B O 1
ATOM 3419 N N . GLN B 1 85 ? -24.96755 11.39583 -17.95901 1.000 182.88342 85 GLN B N 1
ATOM 3420 C CA . GLN B 1 85 ? -23.83029 11.28006 -17.05101 1.000 187.49296 85 GLN B CA 1
ATOM 3421 C C . GLN B 1 85 ? -22.52211 11.16799 -17.82694 1.000 188.42699 85 GLN B C 1
ATOM 3422 O O . GLN B 1 85 ? -21.53679 11.84198 -17.50303 1.000 173.96463 85 GLN B O 1
ATOM 3428 N N . GLU B 1 86 ? -22.49379 10.32541 -18.86319 1.000 196.98326 86 GLU B N 1
ATOM 3429 C CA . GLU B 1 86 ? -21.31502 10.26565 -19.71959 1.000 180.86822 86 GLU B CA 1
ATOM 3430 C C . GLU B 1 86 ? -21.11833 11.57575 -20.46530 1.000 158.58988 86 GLU B C 1
ATOM 3431 O O . GLU B 1 86 ? -19.98546 11.94245 -20.79228 1.000 149.39317 86 GLU B O 1
ATOM 3437 N N . LEU B 1 87 ? -22.20791 12.29481 -20.73679 1.000 158.00532 87 LEU B N 1
ATOM 3438 C CA . LEU B 1 87 ? -22.09044 13.61993 -21.33249 1.000 153.63310 87 LEU B CA 1
ATOM 3439 C C . LEU B 1 87 ? -21.24613 14.53873 -20.46681 1.000 166.27636 87 LEU B C 1
ATOM 3440 O O . LEU B 1 87 ? -20.46924 15.34786 -20.98376 1.000 160.23464 87 LEU B O 1
ATOM 3445 N N . LYS B 1 88 ? -21.38222 14.42738 -19.14594 1.000 170.23825 88 LYS B N 1
ATOM 3446 C CA . LYS B 1 88 ? -20.54404 15.21974 -18.25581 1.000 166.85496 88 LYS B CA 1
ATOM 3447 C C . LYS B 1 88 ? -19.10870 14.71217 -18.26449 1.000 160.72376 88 LYS B C 1
ATOM 3448 O O . LYS B 1 88 ? -18.16174 15.50649 -18.22220 1.000 159.77565 88 LYS B O 1
ATOM 3454 N N . ARG B 1 89 ? -18.93028 13.39088 -18.32952 1.000 143.95987 89 ARG B N 1
ATOM 3455 C CA . ARG B 1 89 ? -17.59021 12.81656 -18.27191 1.000 136.92600 89 ARG B CA 1
ATOM 3456 C C . ARG B 1 89 ? -16.73929 13.28574 -19.44568 1.000 125.50436 89 ARG B C 1
ATOM 3457 O O . ARG B 1 89 ? -15.58674 13.69759 -19.26790 1.000 132.62107 89 ARG B O 1
ATOM 3465 N N . LEU B 1 90 ? -17.29080 13.23964 -20.65697 1.000 143.79527 90 LEU B N 1
ATOM 3466 C CA . LEU B 1 90 ? -16.51246 13.68991 -21.80259 1.000 153.72814 90 LEU B CA 1
ATOM 3467 C C . LEU B 1 90 ? -16.46123 15.20787 -21.87820 1.000 147.29325 90 LEU B C 1
ATOM 3468 O O . LEU B 1 90 ? -15.47436 15.76572 -22.36934 1.000 134.38558 90 LEU B O 1
ATOM 3473 N N . LYS B 1 91 ? -17.50770 15.88859 -21.40263 1.000 132.97926 91 LYS B N 1
ATOM 3474 C CA . LYS B 1 91 ? -17.45465 17.34283 -21.29402 1.000 132.20460 91 LYS B CA 1
ATOM 3475 C C . LYS B 1 91 ? -16.25597 17.77847 -20.46572 1.000 136.93614 91 LYS B C 1
ATOM 3476 O O . LYS B 1 91 ? -15.59519 18.77342 -20.78717 1.000 165.57386 91 LYS B O 1
ATOM 3482 N N . LYS B 1 92 ? -15.94123 17.02779 -19.40861 1.000 125.18885 92 LYS B N 1
ATOM 3483 C CA . LYS B 1 92 ? -14.75266 17.34183 -18.62644 1.000 146.11323 92 LYS B CA 1
ATOM 3484 C C . LYS B 1 92 ? -13.48590 17.05882 -19.42576 1.000 142.10315 92 LYS B C 1
ATOM 3485 O O . LYS B 1 92 ? -12.59525 17.91129 -19.50624 1.000 169.23293 92 LYS B O 1
ATOM 3491 N N . GLU B 1 93 ? -13.39541 15.87296 -20.04450 1.000 131.34503 93 GLU B N 1
ATOM 3492 C CA . GLU B 1 93 ? -12.18916 15.51224 -20.78932 1.000 126.91453 93 GLU B CA 1
ATOM 3493 C C . GLU B 1 93 ? -11.89611 16.51048 -21.89989 1.000 125.80755 93 GLU B C 1
ATOM 3494 O O . GLU B 1 93 ? -10.74890 16.62894 -22.34038 1.000 127.58798 93 GLU B O 1
ATOM 3500 N N . LEU B 1 94 ? -12.92031 17.21935 -22.37861 1.000 130.04131 94 LEU B N 1
ATOM 3501 C CA . LEU B 1 94 ? -12.69508 18.35878 -23.26145 1.000 143.75524 94 LEU B CA 1
ATOM 3502 C C . LEU B 1 94 ? -11.80034 19.38828 -22.58962 1.000 143.94576 94 LEU B C 1
ATOM 3503 O O . LEU B 1 94 ? -10.76534 19.79254 -23.13656 1.000 141.51786 94 LEU B O 1
ATOM 3508 N N . GLU B 1 95 ? -12.19162 19.81819 -21.38653 1.000 149.03809 95 GLU B N 1
ATOM 3509 C CA . GLU B 1 95 ? -11.48091 20.89645 -20.71698 1.000 143.97258 95 GLU B CA 1
ATOM 3510 C C . GLU B 1 95 ? -10.12840 20.43545 -20.19389 1.000 149.80889 95 GLU B C 1
ATOM 3511 O O . GLU B 1 95 ? -9.20315 21.24708 -20.08182 1.000 168.38147 95 GLU B O 1
ATOM 3517 N N . LYS B 1 96 ? -9.98851 19.14472 -19.87631 1.000 141.98929 96 LYS B N 1
ATOM 3518 C CA . LYS B 1 96 ? -8.68546 18.63311 -19.46561 1.000 144.39636 96 LYS B CA 1
ATOM 3519 C C . LYS B 1 96 ? -7.66241 18.78155 -20.58209 1.000 144.08543 96 LYS B C 1
ATOM 3520 O O . LYS B 1 96 ? -6.45848 18.87857 -20.31457 1.000 152.96784 96 LYS B O 1
ATOM 3526 N N . LEU B 1 97 ? -8.11776 18.80492 -21.83583 1.000 140.65040 97 LEU B N 1
ATOM 3527 C CA . LEU B 1 97 ? -7.21370 19.14777 -22.92391 1.000 145.85496 97 LEU B CA 1
ATOM 3528 C C . LEU B 1 97 ? -7.12206 20.65579 -23.09210 1.000 155.31277 97 LEU B C 1
ATOM 3529 O O . LEU B 1 97 ? -6.06289 21.17741 -23.44877 1.000 160.69921 97 LEU B O 1
ATOM 3534 N N . ARG B 1 98 ? -8.22871 21.36729 -22.85130 1.000 159.85890 98 ARG B N 1
ATOM 3535 C CA . ARG B 1 98 ? -8.23146 22.82227 -22.97835 1.000 167.04905 98 ARG B CA 1
ATOM 3536 C C . ARG B 1 98 ? -7.15478 23.44184 -22.10277 1.000 172.51184 98 ARG B C 1
ATOM 3537 O O . ARG B 1 98 ? -6.52868 24.43663 -22.48420 1.000 175.40474 98 ARG B O 1
ATOM 3545 N N . GLU B 1 99 ? -6.91244 22.85378 -20.92999 1.000 160.32822 99 GLU B N 1
ATOM 3546 C CA . GLU B 1 99 ? -5.81101 23.31351 -20.09286 1.000 175.29861 99 GLU B CA 1
ATOM 3547 C C . GLU B 1 99 ? -4.47654 22.85817 -20.65712 1.000 164.52417 99 GLU B C 1
ATOM 3548 O O . GLU B 1 99 ? -3.53659 23.65292 -20.77117 1.000 158.09031 99 GLU B O 1
ATOM 3554 N N . GLU B 1 100 ? -4.37276 21.57269 -21.00513 1.000 157.60273 100 GLU B N 1
ATOM 3555 C CA . GLU B 1 100 ? -3.14321 21.07472 -21.60678 1.000 158.09783 100 GLU B CA 1
ATOM 3556 C C . GLU B 1 100 ? -2.82018 21.82211 -22.89390 1.000 153.80256 100 GLU B C 1
ATOM 3557 O O . GLU B 1 100 ? -1.64508 22.07749 -23.18224 1.000 149.49144 100 GLU B O 1
ATOM 3563 N N . THR B 1 101 ? -3.84306 22.20176 -23.66681 1.000 151.11881 101 THR B N 1
ATOM 3564 C CA . THR B 1 101 ? -3.59637 23.01288 -24.85423 1.000 159.09509 101 THR B CA 1
ATOM 3565 C C . THR B 1 101 ? -3.00851 24.36435 -24.47488 1.000 159.63732 101 THR B C 1
ATOM 3566 O O . THR B 1 101 ? -2.10235 24.86544 -25.14890 1.000 149.63934 101 THR B O 1
ATOM 3570 N N . GLU B 1 102 ? -3.51308 24.97096 -23.39808 1.000 149.67712 102 GLU B N 1
ATOM 3571 C CA . GLU B 1 102 ? -2.97224 26.24598 -22.94322 1.000 142.30437 102 GLU B CA 1
ATOM 3572 C C . GLU B 1 102 ? -1.47053 26.15750 -22.71464 1.000 131.18377 102 GLU B C 1
ATOM 3573 O O . GLU B 1 102 ? -0.71257 27.00999 -23.18999 1.000 139.32653 102 GLU B O 1
ATOM 3579 N N . GLU B 1 103 ? -1.02493 25.12421 -21.98944 1.000 134.47429 103 GLU B N 1
ATOM 3580 C CA . GLU B 1 103 ? 0.38706 25.00952 -21.63059 1.000 147.84516 103 GLU B CA 1
ATOM 3581 C C . GLU B 1 103 ? 1.26937 25.07851 -22.86901 1.000 147.71369 103 GLU B C 1
ATOM 3582 O O . GLU B 1 103 ? 2.12217 25.96371 -22.99440 1.000 141.46119 103 GLU B O 1
ATOM 3588 N N . VAL B 1 104 ? 1.06247 24.14552 -23.80286 1.000 146.14958 104 VAL B N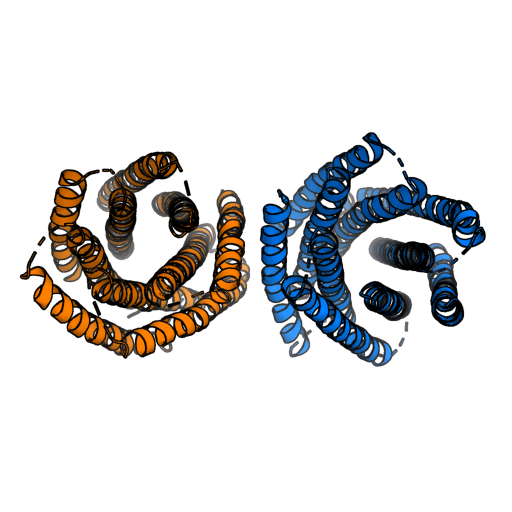 1
ATOM 3589 C CA . VAL B 1 104 ? 1.82289 24.14810 -25.05052 1.000 136.96637 104 VAL B CA 1
ATOM 3590 C C . VAL B 1 104 ? 1.60733 25.45180 -25.79954 1.000 128.81851 104 VAL B C 1
ATOM 3591 O O . VAL B 1 104 ? 2.52399 25.98779 -26.43394 1.000 120.76020 104 VAL B O 1
ATOM 3595 N N . LYS B 1 105 ? 0.37680 25.96829 -25.76774 1.000 114.33363 105 LYS B N 1
ATOM 3596 C CA . LYS B 1 105 ? 0.04831 27.15297 -26.55163 1.000 128.57270 105 LYS B CA 1
ATOM 3597 C C . LYS B 1 105 ? 0.94859 28.32329 -26.18184 1.000 147.60837 105 LYS B C 1
ATOM 3598 O O . LYS B 1 105 ? 1.53312 28.97357 -27.05874 1.000 142.00918 105 LYS B O 1
ATOM 3604 N N . LYS B 1 106 ? 1.09078 28.58584 -24.87799 1.000 152.60019 106 LYS B N 1
ATOM 3605 C CA . LYS B 1 106 ? 1.92639 29.68510 -24.41897 1.000 136.31286 106 LYS B CA 1
ATOM 3606 C C . LYS B 1 106 ? 3.41462 29.35611 -24.45008 1.000 140.55919 106 LYS B C 1
ATOM 3607 O O . LYS B 1 106 ? 4.23677 30.27670 -24.47605 1.000 134.99543 106 LYS B O 1
ATOM 3613 N N . GLU B 1 107 ? 3.78932 28.07705 -24.45760 1.000 142.28812 107 GLU B N 1
ATOM 3614 C CA . GLU B 1 107 ? 5.19046 27.74359 -24.69014 1.000 153.91888 107 GLU B CA 1
ATOM 3615 C C . GLU B 1 107 ? 5.59200 27.92818 -26.14506 1.000 141.19169 107 GLU B C 1
ATOM 3616 O O . GLU B 1 107 ? 6.78414 27.84174 -26.45956 1.000 141.97419 107 GLU B O 1
ATOM 3622 N N . ILE B 1 108 ? 4.62858 28.16652 -27.02939 1.000 126.78479 108 ILE B N 1
ATOM 3623 C CA . ILE B 1 108 ? 4.91598 28.46687 -28.42555 1.000 127.62696 108 ILE B CA 1
ATOM 3624 C C . ILE B 1 108 ? 5.06462 29.96723 -28.64480 1.000 144.31025 108 ILE B C 1
ATOM 3625 O O . ILE B 1 108 ? 5.86774 30.39858 -29.47620 1.000 142.10395 108 ILE B O 1
ATOM 3630 N N . GLU B 1 109 ? 4.30799 30.77941 -27.89983 1.000 152.89361 109 GLU B N 1
ATOM 3631 C CA . GLU B 1 109 ? 4.44267 32.23062 -27.96721 1.000 146.60212 109 GLU B CA 1
ATOM 3632 C C . GLU B 1 109 ? 5.86115 32.65331 -27.60105 1.000 148.08178 109 GLU B C 1
ATOM 3633 O O . GLU B 1 109 ? 6.59706 33.17746 -28.44538 1.000 147.81239 109 GLU B O 1
ATOM 3639 N N . GLU B 1 110 ? 6.25455 32.42105 -26.34404 1.000 146.21833 110 GLU B N 1
ATOM 3640 C CA . GLU B 1 110 ? 7.57734 32.82481 -25.88472 1.000 149.04046 110 GLU B CA 1
ATOM 3641 C C . GLU B 1 110 ? 8.69474 32.02918 -26.54400 1.000 158.21415 110 GLU B C 1
ATOM 3642 O O . GLU B 1 110 ? 9.86972 32.35184 -26.32624 1.000 153.48257 110 GLU B O 1
ATOM 3648 N N . SER B 1 111 ? 8.36135 30.98568 -27.31355 1.000 161.35089 111 SER B N 1
ATOM 3649 C CA . SER B 1 111 ? 9.33229 30.36338 -28.20396 1.000 163.38316 111 SER B CA 1
ATOM 3650 C C . SER B 1 111 ? 9.59126 31.20387 -29.44800 1.000 146.34097 111 SER B C 1
ATOM 3651 O O . SER B 1 111 ? 10.64515 31.05384 -30.07379 1.000 154.98380 111 SER B O 1
ATOM 3654 N N . LYS B 1 112 ? 8.65045 32.07494 -29.82069 1.000 148.52637 112 LYS B N 1
ATOM 3655 C CA . LYS B 1 112 ? 8.84075 32.93290 -30.98505 1.000 162.42400 112 LYS B CA 1
ATOM 3656 C C . LYS B 1 112 ? 9.76299 34.10166 -30.66259 1.000 168.26405 112 LYS B C 1
ATOM 3657 O O . LYS B 1 112 ? 10.52302 34.55433 -31.52639 1.000 157.01525 112 LYS B O 1
ATOM 3663 N N . LYS B 1 113 ? 9.72444 34.58980 -29.42079 1.000 163.00037 113 LYS B N 1
ATOM 3664 C CA . LYS B 1 113 ? 10.51045 35.74592 -29.00402 1.000 158.05496 113 LYS B CA 1
ATOM 3665 C C . LYS B 1 113 ? 11.98549 35.40085 -28.83961 1.000 163.20098 113 LYS B C 1
ATOM 3666 O O . LYS B 1 113 ? 12.65885 35.94716 -27.95893 1.000 147.66067 113 LYS B O 1
ATOM 3672 N N . ARG B 1 114 ? 12.49752 34.51053 -29.68079 1.000 170.39742 114 ARG B N 1
ATOM 3673 C CA . ARG B 1 114 ? 13.84970 33.99234 -29.61586 1.000 171.04188 114 ARG B CA 1
ATOM 3674 C C . ARG B 1 114 ? 14.47489 34.06787 -30.98021 1.000 160.55949 114 ARG B C 1
ATOM 3675 O O . ARG B 1 114 ? 13.76466 34.18218 -32.00021 1.000 155.14725 114 ARG B O 1
ATOM 3683 N N . PRO B 1 115 ? 15.81834 34.02743 -31.09084 1.000 165.67071 115 PRO B N 1
ATOM 3684 C CA . PRO B 1 115 ? 16.42410 34.22538 -32.40810 1.000 179.42101 115 PRO B CA 1
ATOM 3685 C C . PRO B 1 115 ? 16.16803 33.06609 -33.37152 1.000 195.44454 115 PRO B C 1
ATOM 3686 O O . PRO B 1 115 ? 15.63008 32.04099 -32.95110 1.000 191.69218 115 PRO B O 1
ATOM 3690 N N . SER B 1 119 ? 13.29873 25.05230 -41.92876 1.000 140.47403 119 SER B N 1
ATOM 3691 C CA . SER B 1 119 ? 14.10670 24.63709 -40.78811 1.000 144.15041 119 SER B CA 1
ATOM 3692 C C . SER B 1 119 ? 13.37232 24.87118 -39.46532 1.000 146.06089 119 SER B C 1
ATOM 3693 O O . SER B 1 119 ? 12.19825 24.51365 -39.33531 1.000 139.17073 119 SER B O 1
ATOM 3696 N N . LEU B 1 120 ? 14.06239 25.48743 -38.49947 1.000 151.90813 120 LEU B N 1
ATOM 3697 C CA . LEU B 1 120 ? 13.51590 25.59728 -37.14925 1.000 156.00561 120 LEU B CA 1
ATOM 3698 C C . LEU B 1 120 ? 12.42706 26.66142 -37.05494 1.000 166.15540 120 LEU B C 1
ATOM 3699 O O . LEU B 1 120 ? 11.42965 26.46668 -36.34832 1.000 146.65555 120 LEU B O 1
ATOM 3704 N N . LYS B 1 121 ? 12.59274 27.78880 -37.75785 1.000 167.54974 121 LYS B N 1
ATOM 3705 C CA . LYS B 1 121 ? 11.61475 28.86951 -37.65462 1.000 152.94549 121 LYS B CA 1
ATOM 3706 C C . LYS B 1 121 ? 10.23432 28.42618 -38.12345 1.000 151.67815 121 LYS B C 1
ATOM 3707 O O . LYS B 1 121 ? 9.21759 28.96548 -37.67280 1.000 139.54309 121 LYS B O 1
ATOM 3713 N N . ASN B 1 122 ? 10.16763 27.44811 -39.01920 1.000 125.99187 122 ASN B N 1
ATOM 3714 C CA . ASN B 1 122 ? 8.88309 27.06888 -39.58377 1.000 136.40557 122 ASN B CA 1
ATOM 3715 C C . ASN B 1 122 ? 8.20549 25.96109 -38.78667 1.000 146.58283 122 ASN B C 1
ATOM 3716 O O . ASN B 1 122 ? 7.01396 25.70854 -38.98805 1.000 143.70007 122 ASN B O 1
ATOM 3721 N N . ILE B 1 123 ? 8.92855 25.29215 -37.88066 1.000 146.84640 123 ILE B N 1
ATOM 3722 C CA . ILE B 1 123 ? 8.30913 24.29776 -37.00361 1.000 141.26744 123 ILE B CA 1
ATOM 3723 C C . ILE B 1 123 ? 7.22184 24.96328 -36.16017 1.000 123.06611 123 ILE B C 1
ATOM 3724 O O . ILE B 1 123 ? 6.14778 24.40300 -35.94070 1.000 116.29052 123 ILE B O 1
ATOM 3729 N N . ILE B 1 124 ? 7.51520 26.18513 -35.71486 1.000 121.95918 124 ILE B N 1
ATOM 3730 C CA . ILE B 1 124 ? 6.57618 26.96692 -34.90375 1.000 140.06065 124 ILE B CA 1
ATOM 3731 C C . ILE B 1 124 ? 5.25111 27.13800 -35.62846 1.000 135.39064 124 ILE B C 1
ATOM 3732 O O . ILE B 1 124 ? 4.17015 27.02446 -35.02628 1.000 127.49853 124 ILE B O 1
ATOM 3737 N N . LEU B 1 125 ? 5.30334 27.40179 -36.93479 1.000 122.79054 125 LEU B N 1
ATOM 3738 C CA . LEU B 1 125 ? 4.08535 27.68003 -37.68309 1.000 119.05789 125 LEU B CA 1
ATOM 3739 C C . LEU B 1 125 ? 3.17315 26.46622 -37.71695 1.000 133.08861 125 LEU B C 1
ATOM 3740 O O . LEU B 1 125 ? 1.95352 26.59578 -37.56628 1.000 120.28340 125 LEU B O 1
ATOM 3745 N N . ILE B 1 126 ? 3.74755 25.27903 -37.91953 1.000 143.90903 126 ILE B N 1
ATOM 3746 C CA . ILE B 1 126 ? 2.94332 24.06125 -37.93536 1.000 123.60548 126 ILE B CA 1
ATOM 3747 C C . ILE B 1 126 ? 2.28937 23.84279 -36.58011 1.000 103.46898 126 ILE B C 1
ATOM 3748 O O . ILE B 1 126 ? 1.14370 23.38539 -36.49073 1.000 130.33772 126 ILE B O 1
ATOM 3753 N N . ASN B 1 127 ? 3.00376 24.17290 -35.50537 1.000 114.93332 127 ASN B N 1
ATOM 3754 C CA . ASN B 1 127 ? 2.44169 24.01553 -34.17168 1.000 110.98857 127 ASN B CA 1
ATOM 3755 C C . ASN B 1 127 ? 1.25620 24.95326 -33.96787 1.000 111.11613 127 ASN B C 1
ATOM 3756 O O . ASN B 1 127 ? 0.20954 24.53912 -33.45742 1.000 116.97463 127 ASN B O 1
ATOM 3761 N N . GLN B 1 128 ? 1.39067 26.21377 -34.39424 1.000 118.46400 128 GLN B N 1
ATOM 3762 C CA . GLN B 1 128 ? 0.24318 27.11926 -34.41554 1.000 112.80718 128 GLN B CA 1
ATOM 3763 C C . GLN B 1 128 ? -0.90369 26.52655 -35.21965 1.000 105.45431 128 GLN B C 1
ATOM 3764 O O . GLN B 1 128 ? -2.05395 26.49952 -34.76442 1.000 110.87622 128 GLN B O 1
ATOM 3770 N N . LEU B 1 129 ? -0.60584 26.07017 -36.43904 1.000 118.50398 129 LEU B N 1
ATOM 3771 C CA . LEU B 1 129 ? -1.59707 25.35391 -37.23279 1.000 128.27656 129 LEU B CA 1
ATOM 3772 C C . LEU B 1 129 ? -2.15661 24.16359 -36.46606 1.000 127.77690 129 LEU B C 1
ATOM 3773 O O . LEU B 1 129 ? -3.37327 23.94838 -36.43974 1.000 119.41467 129 LEU B O 1
ATOM 3778 N N . LEU B 1 130 ? -1.27647 23.37353 -35.84076 1.000 104.99697 130 LEU B N 1
ATOM 3779 C CA . LEU B 1 130 ? -1.73617 22.24929 -35.03146 1.000 100.20895 130 LEU B CA 1
ATOM 3780 C C . LEU B 1 130 ? -2.73094 22.71846 -33.97851 1.000 109.28938 130 LEU B C 1
ATOM 3781 O O . LEU B 1 130 ? -3.81392 22.14178 -33.83133 1.000 105.29354 130 LEU B O 1
ATOM 3786 N N . ILE B 1 131 ? -2.38384 23.78576 -33.25226 1.000 108.14655 131 ILE B N 1
ATOM 3787 C CA . ILE B 1 131 ? -3.29414 24.35818 -32.26204 1.000 98.77555 131 ILE B CA 1
ATOM 3788 C C . ILE B 1 131 ? -4.58168 24.81999 -32.92889 1.000 103.99015 131 ILE B C 1
ATOM 3789 O O . ILE B 1 131 ? -5.68811 24.52953 -32.45566 1.000 114.31346 131 ILE B O 1
ATOM 3794 N N . LEU B 1 132 ? -4.45345 25.54778 -34.04310 1.000 119.82362 132 LEU B N 1
ATOM 3795 C CA . LEU B 1 132 ? -5.62583 26.02112 -34.76942 1.000 120.34412 132 LEU B CA 1
ATOM 3796 C C . LEU B 1 132 ? -6.57285 24.87805 -35.10323 1.000 133.68820 132 LEU B C 1
ATOM 3797 O O . LEU B 1 132 ? -7.79418 25.06478 -35.13596 1.000 124.36210 132 LEU B O 1
ATOM 3802 N N . VAL B 1 133 ? -6.03095 23.68288 -35.35146 1.000 139.33400 133 VAL B N 1
ATOM 3803 C CA . VAL B 1 133 ? -6.88581 22.52245 -35.58575 1.000 128.43889 133 VAL B CA 1
ATOM 3804 C C . VAL B 1 133 ? -7.57744 22.11044 -34.29169 1.000 130.32985 133 VAL B C 1
ATOM 3805 O O . VAL B 1 133 ? -8.78436 21.84265 -34.26730 1.000 125.06526 133 VAL B O 1
ATOM 3809 N N . ILE B 1 134 ? -6.81632 22.05901 -33.19649 1.000 136.46229 134 ILE B N 1
ATOM 3810 C CA . ILE B 1 134 ? -7.37689 21.60647 -31.92575 1.000 144.02473 134 ILE B CA 1
ATOM 3811 C C . ILE B 1 134 ? -8.45429 22.57064 -31.44350 1.000 133.60793 134 ILE B C 1
ATOM 3812 O O . ILE B 1 134 ? -9.50416 22.15052 -30.93863 1.000 140.31298 134 ILE B O 1
ATOM 3817 N N . ARG B 1 135 ? -8.22420 23.87603 -31.60892 1.000 123.50153 135 ARG B N 1
ATOM 3818 C CA . ARG B 1 135 ? -9.21279 24.86134 -31.18410 1.000 127.47300 135 ARG B CA 1
ATOM 3819 C C . ARG B 1 135 ? -10.54864 24.64475 -31.87763 1.000 132.33622 135 ARG B C 1
ATOM 3820 O O . ARG B 1 135 ? -11.60633 24.93048 -31.29988 1.000 125.57781 135 ARG B O 1
ATOM 3828 N N . SER B 1 136 ? -10.51722 24.12403 -33.10326 1.000 115.80507 136 SER B N 1
ATOM 3829 C CA . SER B 1 136 ? -11.70637 24.00346 -33.93234 1.000 119.76510 136 SER B CA 1
ATOM 3830 C C . SER B 1 136 ? -12.42027 22.67159 -33.72234 1.000 125.84674 136 SER B C 1
ATOM 3831 O O . SER B 1 136 ? -13.63694 22.64417 -33.52559 1.000 132.92381 136 SER B O 1
ATOM 3834 N N . GLU B 1 137 ? -11.68541 21.55715 -33.76944 1.000 132.69656 137 GLU B N 1
ATOM 3835 C CA . GLU B 1 137 ? -12.28719 20.26679 -33.45057 1.000 130.89454 137 GLU B CA 1
ATOM 3836 C C . GLU B 1 137 ? -12.98716 20.33127 -32.10569 1.000 127.66640 137 GLU B C 1
ATOM 3837 O O . GLU B 1 137 ? -14.04692 19.72263 -31.92011 1.000 123.59553 137 GLU B O 1
ATOM 3843 N N . TYR B 1 138 ? -12.40161 21.07318 -31.16094 1.000 130.43945 138 TYR B N 1
ATOM 3844 C CA . TYR B 1 138 ? -13.02945 21.43160 -29.89671 1.000 142.77507 138 TYR B CA 1
ATOM 3845 C C . TYR B 1 138 ? -14.49673 21.80996 -30.06353 1.000 130.75042 138 TYR B C 1
ATOM 3846 O O . TYR B 1 138 ? -15.38750 21.09561 -29.58645 1.000 137.31052 138 TYR B O 1
ATOM 3855 N N . LEU B 1 139 ? -14.74818 22.93414 -30.74124 1.000 135.23413 139 LEU B N 1
ATOM 3856 C CA . LEU B 1 139 ? -16.10509 23.45861 -30.82857 1.000 129.95581 139 LEU B CA 1
ATOM 3857 C C . LEU B 1 139 ? -17.04081 22.47334 -31.49618 1.000 127.76761 139 LEU B C 1
ATOM 3858 O O . LEU B 1 139 ? -18.23179 22.44014 -31.17086 1.000 148.08469 139 LEU B O 1
ATOM 3863 N N . ILE B 1 140 ? -16.54146 21.69153 -32.45401 1.000 144.66043 140 ILE B N 1
ATOM 3864 C CA . ILE B 1 140 ? -17.33165 20.58888 -32.99223 1.000 146.11881 140 ILE B CA 1
ATOM 3865 C C . ILE B 1 140 ? -17.87184 19.73811 -31.84794 1.000 130.73514 140 ILE B C 1
ATOM 3866 O O . ILE B 1 140 ? -19.07360 19.47685 -31.76059 1.000 132.62583 140 ILE B O 1
ATOM 3871 N N . ILE B 1 141 ? -16.98782 19.34788 -30.93325 1.000 121.43666 141 ILE B N 1
ATOM 3872 C CA . ILE B 1 141 ? -17.40359 18.49130 -29.82626 1.000 120.12546 141 ILE B CA 1
ATOM 3873 C C . ILE B 1 141 ? -18.36661 19.23778 -28.90990 1.000 125.82483 141 ILE B C 1
ATOM 3874 O O . ILE B 1 141 ? -19.47244 18.77062 -28.63338 1.000 138.24511 141 ILE B O 1
ATOM 3879 N N . ARG B 1 142 ? -17.95897 20.42189 -28.45364 1.000 133.49444 142 ARG B N 1
ATOM 3880 C CA . ARG B 1 142 ? -18.80600 21.21114 -27.56545 1.000 139.94169 142 ARG B CA 1
ATOM 3881 C C . ARG B 1 142 ? -20.19561 21.42148 -28.14722 1.000 165.07006 142 ARG B C 1
ATOM 3882 O O . ARG B 1 142 ? -21.20227 21.33547 -27.43028 1.000 170.61383 142 ARG B O 1
ATOM 3890 N N . ASN B 1 143 ? -20.26910 21.67265 -29.45525 1.000 165.19574 143 ASN B N 1
ATOM 3891 C CA . ASN B 1 143 ? -21.56920 21.74237 -30.10436 1.000 162.09822 143 ASN B CA 1
ATOM 3892 C C . ASN B 1 143 ? -22.30352 20.42446 -29.92778 1.000 156.93089 143 ASN B C 1
ATOM 3893 O O . ASN B 1 143 ? -23.31170 20.35708 -29.21874 1.000 163.26633 143 ASN B O 1
ATOM 3898 N N . LEU B 1 144 ? -21.77379 19.36609 -30.54086 1.000 147.37469 144 LEU B N 1
ATOM 3899 C CA . LEU B 1 144 ? -22.42377 18.06236 -30.49193 1.000 149.91159 144 LEU B CA 1
ATOM 3900 C C . LEU B 1 144 ? -22.67977 17.60896 -29.05247 1.000 157.51716 144 LEU B C 1
ATOM 3901 O O . LEU B 1 144 ? -23.73502 17.03862 -28.75872 1.000 166.52858 144 LEU B O 1
ATOM 3906 N N . ILE B 1 145 ? -21.72006 17.85211 -28.14678 1.000 165.90547 145 ILE B N 1
ATOM 3907 C CA . ILE B 1 145 ? -21.88661 17.42983 -26.74862 1.000 175.11933 145 ILE B CA 1
ATOM 3908 C C . ILE B 1 145 ? -23.14138 18.04164 -26.15514 1.000 173.88884 145 ILE B C 1
ATOM 3909 O O . ILE B 1 145 ? -23.89024 17.38146 -25.41909 1.000 168.94062 145 ILE B O 1
ATOM 3914 N N . SER B 1 146 ? -23.39074 19.31489 -26.45890 1.000 177.93957 146 SER B N 1
ATOM 3915 C CA . SER B 1 146 ? -24.58351 19.98228 -25.96496 1.000 184.60027 146 SER B CA 1
ATOM 3916 C C . SER B 1 146 ? -25.83114 19.58838 -26.74674 1.000 190.01402 146 SER B C 1
ATOM 3917 O O . SER B 1 146 ? -26.94071 19.65261 -26.21175 1.000 193.16786 146 SER B O 1
ATOM 3920 N N . GLN B 1 147 ? -25.68643 19.17635 -28.00271 1.000 180.77398 147 GLN B N 1
ATOM 3921 C CA . GLN B 1 147 ? -26.84996 18.81108 -28.80283 1.000 173.04967 147 GLN B CA 1
ATOM 3922 C C . GLN B 1 147 ? -27.47335 17.51532 -28.29787 1.000 174.12731 147 GLN B C 1
ATOM 3923 O O . GLN B 1 147 ? -28.39793 16.98526 -28.92763 1.0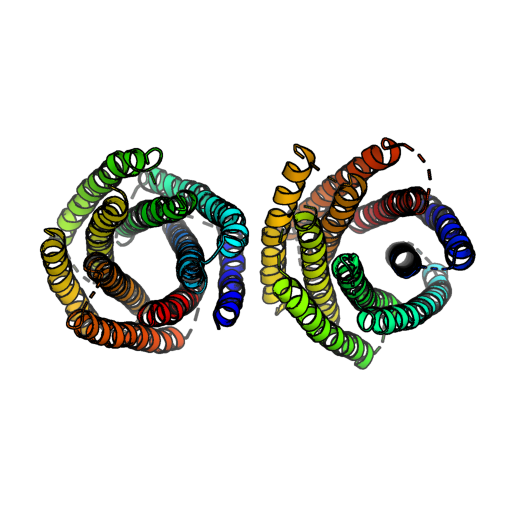00 174.83272 147 GLN B O 1
ATOM 3929 N N . LEU B 1 148 ? -26.97243 17.00205 -27.16551 1.000 179.17483 148 LEU B N 1
ATOM 3930 C CA . LEU B 1 148 ? -27.57874 15.85481 -26.51602 1.000 175.41181 148 LEU B CA 1
ATOM 3931 C C . LEU B 1 148 ? -28.24156 16.17304 -25.18224 1.000 174.46021 148 LEU B C 1
ATOM 3932 O O . LEU B 1 148 ? -29.04556 15.36659 -24.70403 1.000 176.72201 148 LEU B O 1
ATOM 3937 N N . GLN B 1 149 ? -27.96226 17.33020 -24.58722 1.000 191.37625 149 GLN B N 1
ATOM 3938 C CA . GLN B 1 149 ? -28.71987 17.76016 -23.41322 1.000 193.99082 149 GLN B CA 1
ATOM 3939 C C . GLN B 1 149 ? -30.09117 18.30410 -23.79065 1.000 186.08258 149 GLN B C 1
ATOM 3940 O O . GLN B 1 149 ? -30.97059 18.41487 -22.92227 1.000 179.48231 149 GLN B O 1
ATOM 3946 N N . ALA B 1 150 ? -30.28864 18.62929 -25.07145 1.000 180.01692 150 ALA B N 1
ATOM 3947 C CA . ALA B 1 150 ? -31.54243 19.19336 -25.55034 1.000 176.06451 150 ALA B CA 1
ATOM 3948 C C . ALA B 1 150 ? -32.63594 18.14672 -25.71514 1.000 184.98340 150 ALA B C 1
ATOM 3949 O O . ALA B 1 150 ? -33.82187 18.50125 -25.72150 1.000 174.78133 150 ALA B O 1
ATOM 3951 N N . GLN B 1 151 ? -32.26459 16.87487 -25.84398 1.000 189.56587 151 GLN B N 1
ATOM 3952 C CA . GLN B 1 151 ? -33.21799 15.79820 -26.10878 1.000 189.86981 151 GLN B CA 1
ATOM 3953 C C . GLN B 1 151 ? -33.73107 15.19341 -24.79960 1.000 180.25690 151 GLN B C 1
ATOM 3954 O O . GLN B 1 151 ? -34.82741 15.52615 -24.33172 1.000 186.48213 151 GLN B O 1
ATOM 3960 N N . LYS B 1 160 ? -30.67123 28.32531 -26.31672 1.000 190.25041 160 LYS B N 1
ATOM 3961 C CA . LYS B 1 160 ? -29.68958 28.60286 -27.36263 1.000 195.88789 160 LYS B CA 1
ATOM 3962 C C . LYS B 1 160 ? -28.31754 28.84174 -26.74883 1.000 196.74023 160 LYS B C 1
ATOM 3963 O O . LYS B 1 160 ? -27.41961 29.37370 -27.40209 1.000 194.47471 160 LYS B O 1
ATOM 3969 N N . GLN B 1 161 ? -28.16286 28.43891 -25.48771 1.000 191.10462 161 GLN B N 1
ATOM 3970 C CA . GLN B 1 161 ? -26.95537 28.72735 -24.72329 1.000 181.88104 161 GLN B CA 1
ATOM 3971 C C . GLN B 1 161 ? -25.76179 27.90145 -25.20097 1.000 192.89226 161 GLN B C 1
ATOM 3972 O O . GLN B 1 161 ? -25.10356 27.23738 -24.39420 1.000 203.34777 161 GLN B O 1
ATOM 3978 N N . GLU B 1 162 ? -25.46369 27.94238 -26.50309 1.000 192.88174 162 GLU B N 1
ATOM 3979 C CA . GLU B 1 162 ? -24.34809 27.18695 -27.07044 1.000 192.02810 162 GLU B CA 1
ATOM 3980 C C . GLU B 1 162 ? -23.94395 27.71748 -28.44369 1.000 189.12350 162 GLU B C 1
ATOM 3981 O O . GLU B 1 162 ? -22.78823 27.58172 -28.86053 1.000 187.03391 162 GLU B O 1
ATOM 3987 N N . GLN B 1 163 ? -24.88731 28.32969 -29.15465 1.000 187.52737 163 GLN B N 1
ATOM 3988 C CA . GLN B 1 163 ? -24.60724 28.77776 -30.51275 1.000 176.06785 163 GLN B CA 1
ATOM 3989 C C . GLN B 1 163 ? -23.60700 29.92457 -30.52449 1.000 182.23985 163 GLN B C 1
ATOM 3990 O O . GLN B 1 163 ? -22.63933 29.90686 -31.29230 1.000 176.39634 163 GLN B O 1
ATOM 3996 N N . LYS B 1 164 ? -23.81285 30.91898 -29.65869 1.000 188.89961 164 LYS B N 1
ATOM 3997 C CA . LYS B 1 164 ? -23.10572 32.18785 -29.79807 1.000 183.57945 164 LYS B CA 1
ATOM 3998 C C . LYS B 1 164 ? -21.60102 32.02408 -29.63321 1.000 183.11453 164 LYS B C 1
ATOM 3999 O O . LYS B 1 164 ? -20.82506 32.67464 -30.34032 1.000 182.05629 164 LYS B O 1
ATOM 4005 N N . ARG B 1 165 ? -21.16992 31.15505 -28.71523 1.000 190.14274 165 ARG B N 1
ATOM 4006 C CA . ARG B 1 165 ? -19.74216 31.00793 -28.44657 1.000 193.70188 165 ARG B CA 1
ATOM 4007 C C . ARG B 1 165 ? -18.98337 30.56287 -29.68900 1.000 179.77160 165 ARG B C 1
ATOM 4008 O O . ARG B 1 165 ? -17.87573 31.04298 -29.94899 1.000 183.52919 165 ARG B O 1
ATOM 4016 N N . SER B 1 166 ? -19.55319 29.64220 -30.46836 1.000 176.27255 166 SER B N 1
ATOM 4017 C CA . SER B 1 166 ? -18.84145 29.17609 -31.65314 1.000 174.18191 166 SER B CA 1
ATOM 4018 C C . SER B 1 166 ? -18.83172 30.23078 -32.75582 1.000 180.39566 166 SER B C 1
ATOM 4019 O O . SER B 1 166 ? -17.88118 30.28968 -33.54375 1.000 178.94832 166 SER B O 1
ATOM 4022 N N . LYS B 1 167 ? -19.86315 31.07631 -32.82467 1.000 181.26234 167 LYS B N 1
ATOM 4023 C CA . LYS B 1 167 ? -19.89394 32.11350 -33.85226 1.000 177.78056 167 LYS B CA 1
ATOM 4024 C C . LYS B 1 167 ? -18.77398 33.12166 -33.64424 1.000 180.84706 167 LYS B C 1
ATOM 4025 O O . LYS B 1 167 ? -18.04532 33.45831 -34.58436 1.000 179.04905 167 LYS B O 1
ATOM 4031 N N . LYS B 1 168 ? -18.62567 33.62387 -32.41620 1.000 184.09200 168 LYS B N 1
ATOM 4032 C CA . LYS B 1 168 ? -17.52746 34.54168 -32.14181 1.000 189.96087 168 LYS B CA 1
ATOM 4033 C C . LYS B 1 168 ? -16.18223 33.83086 -32.25229 1.000 177.17476 168 LYS B C 1
ATOM 4034 O O . LYS B 1 168 ? -15.20469 34.42069 -32.72142 1.000 171.09259 168 LYS B O 1
ATOM 4040 N N . GLU B 1 169 ? -16.12076 32.55164 -31.86508 1.000 180.00958 169 GLU B N 1
ATOM 4041 C CA . GLU B 1 169 ? -14.84883 31.83223 -31.87769 1.000 181.51949 169 GLU B CA 1
ATOM 4042 C C . GLU B 1 169 ? -14.44905 31.44147 -33.29378 1.000 175.88104 169 GLU B C 1
ATOM 4043 O O . GLU B 1 169 ? -13.26809 31.51680 -33.64808 1.000 175.75622 169 GLU B O 1
ATOM 4049 N N . GLN B 1 170 ? -15.41723 31.02527 -34.11920 1.000 175.20225 170 GLN B N 1
ATOM 4050 C CA . GLN B 1 170 ? -15.14263 30.77697 -35.53345 1.000 161.10610 170 GLN B CA 1
ATOM 4051 C C . GLN B 1 170 ? -14.46804 31.97561 -36.18743 1.000 172.12872 170 GLN B C 1
ATOM 4052 O O . GLN B 1 170 ? -13.72927 31.81800 -37.16882 1.000 156.54027 170 GLN B O 1
ATOM 4058 N N . GLU B 1 171 ? -14.70805 33.17995 -35.65726 1.000 170.04069 171 GLU B N 1
ATOM 4059 C CA . GLU B 1 171 ? -13.93754 34.34175 -36.08252 1.000 155.91503 171 GLU B CA 1
ATOM 4060 C C . GLU B 1 171 ? -12.52539 34.31469 -35.50323 1.000 161.66946 171 GLU B C 1
ATOM 4061 O O . GLU B 1 171 ? -11.55816 34.63566 -36.20049 1.000 152.39429 171 GLU B O 1
ATOM 4067 N N . LYS B 1 172 ? -12.37795 33.92577 -34.23596 1.000 161.35216 172 LYS B N 1
ATOM 4068 C CA . LYS B 1 172 ? -11.06283 33.99894 -33.60799 1.000 149.07729 172 LYS B CA 1
ATOM 4069 C C . LYS B 1 172 ? -10.08157 32.98707 -34.19250 1.000 144.82455 172 LYS B C 1
ATOM 4070 O O . LYS B 1 172 ? -8.86954 33.22896 -34.15519 1.000 134.31335 172 LYS B O 1
ATOM 4076 N N . ILE B 1 173 ? -10.57142 31.86715 -34.72828 1.000 136.81028 173 ILE B N 1
ATOM 4077 C CA . ILE B 1 173 ? -9.69585 30.93829 -35.43562 1.000 127.65345 173 ILE B CA 1
ATOM 4078 C C . ILE B 1 173 ? -9.40679 31.44549 -36.84157 1.000 133.55800 173 ILE B C 1
ATOM 4079 O O . ILE B 1 173 ? -8.26795 31.39468 -37.31497 1.000 129.22067 173 ILE B O 1
ATOM 4084 N N . ARG B 1 174 ? -10.43786 31.91754 -37.54593 1.000 142.68210 174 ARG B N 1
ATOM 4085 C CA . ARG B 1 174 ? -10.22457 32.42512 -38.89789 1.000 140.90728 174 ARG B CA 1
ATOM 4086 C C . ARG B 1 174 ? -9.27756 33.61876 -38.90017 1.000 153.27067 174 ARG B C 1
ATOM 4087 O O . ARG B 1 174 ? -8.53424 33.80741 -39.86885 1.000 157.19086 174 ARG B O 1
ATOM 4095 N N . GLU B 1 175 ? -9.27019 34.41456 -37.82045 1.000 150.50249 175 GLU B N 1
ATOM 4096 C CA . GLU B 1 175 ? -8.35317 35.54603 -37.73443 1.000 156.27001 175 GLU B CA 1
ATOM 4097 C C . GLU B 1 175 ? -6.92300 35.07089 -37.50711 1.000 157.54890 175 GLU B C 1
ATOM 4098 O O . GLU B 1 175 ? -5.98227 35.62684 -38.08507 1.000 164.34534 175 GLU B O 1
ATOM 4104 N N . GLU B 1 176 ? -6.73899 34.04836 -36.66645 1.000 149.73438 176 GLU B N 1
ATOM 4105 C CA . GLU B 1 176 ? -5.42246 33.43941 -36.51450 1.000 126.54744 176 GLU B CA 1
ATOM 4106 C C . GLU B 1 176 ? -5.01124 32.72214 -37.79154 1.000 133.76900 176 GLU B C 1
ATOM 4107 O O . GLU B 1 176 ? -3.86225 32.82428 -38.23458 1.000 132.87205 176 GLU B O 1
ATOM 4113 N N . LEU B 1 177 ? -5.94672 31.97999 -38.39312 1.000 134.15393 177 LEU B N 1
ATOM 4114 C CA . LEU B 1 177 ? -5.65272 31.24057 -39.61642 1.000 130.74060 177 LEU B CA 1
ATOM 4115 C C . LEU B 1 177 ? -5.22019 32.16815 -40.74768 1.000 137.22911 177 LEU B C 1
ATOM 4116 O O . LEU B 1 177 ? -4.41265 31.77877 -41.59500 1.000 131.50010 177 LEU B O 1
ATOM 4121 N N . GLU B 1 178 ? -5.73607 33.39700 -40.78112 1.000 154.77741 178 GLU B N 1
ATOM 4122 C CA . GLU B 1 178 ? -5.33124 34.34545 -41.81339 1.000 150.16792 178 GLU B CA 1
ATOM 4123 C C . GLU B 1 178 ? -3.86156 34.72305 -41.65211 1.000 153.62907 178 GLU B C 1
ATOM 4124 O O . GLU B 1 178 ? -3.04677 34.48850 -42.54933 1.000 145.76761 178 GLU B O 1
ATOM 4130 N N . GLU B 1 179 ? -3.50934 35.31117 -40.50343 1.000 154.99352 179 GLU B N 1
ATOM 4131 C CA . GLU B 1 179 ? -2.13201 35.74642 -40.27369 1.000 151.61760 179 GLU B CA 1
ATOM 4132 C C . GLU B 1 179 ? -1.14523 34.59892 -40.43281 1.000 140.64777 179 GLU B C 1
ATOM 4133 O O . GLU B 1 179 ? -0.00092 34.80528 -40.85847 1.000 144.33183 179 GLU B O 1
ATOM 4139 N N . VAL B 1 180 ? -1.56298 33.38291 -40.08303 1.000 147.59930 180 VAL B N 1
ATOM 4140 C CA . VAL B 1 180 ? -0.67042 32.23207 -40.17596 1.000 157.06493 180 VAL B CA 1
ATOM 4141 C C . VAL B 1 180 ? -0.35968 31.91714 -41.63560 1.000 147.34743 180 VAL B C 1
ATOM 4142 O O . VAL B 1 180 ? 0.80612 31.76927 -42.02170 1.000 158.12602 180 VAL B O 1
ATOM 4146 N N . LYS B 1 181 ? -1.39737 31.84874 -42.47546 1.000 142.28512 181 LYS B N 1
ATOM 4147 C CA . LYS B 1 181 ? -1.19771 31.45332 -43.86497 1.000 144.02013 181 LYS B CA 1
ATOM 4148 C C . LYS B 1 181 ? -0.40049 32.48204 -44.65777 1.000 155.88556 181 LYS B C 1
ATOM 4149 O O . LYS B 1 181 ? 0.20055 32.12759 -45.67883 1.000 143.48697 181 LYS B O 1
ATOM 4155 N N . LYS B 1 182 ? -0.38654 33.74183 -44.22594 1.000 166.06170 182 LYS B N 1
ATOM 4156 C CA . LYS B 1 182 ? 0.36560 34.76253 -44.94199 1.000 164.48439 182 LYS B CA 1
ATOM 4157 C C . LYS B 1 182 ? 1.85206 34.70634 -44.63650 1.000 141.63589 182 LYS B C 1
ATOM 4158 O O . LYS B 1 182 ? 2.67212 35.01515 -45.51081 1.000 136.18274 182 LYS B O 1
ATOM 4164 N N . GLU B 1 183 ? 2.20445 34.32611 -43.41208 1.000 138.47098 183 GLU B N 1
ATOM 4165 C CA . GLU B 1 183 ? 3.56373 34.05622 -42.98628 1.000 148.93023 183 GLU B CA 1
ATOM 4166 C C . GLU B 1 183 ? 4.05051 32.71357 -43.49162 1.000 154.85815 183 GLU B C 1
ATOM 4167 O O . GLU B 1 183 ? 5.02679 32.17258 -42.95663 1.000 160.50013 183 GLU B O 1
ATOM 4173 N N . ILE B 1 184 ? 3.37033 32.13031 -44.48357 1.000 157.11143 184 ILE B N 1
ATOM 4174 C CA . ILE B 1 184 ? 3.75031 30.83262 -45.03430 1.000 144.31761 184 ILE B CA 1
ATOM 4175 C C . ILE B 1 184 ? 4.07695 30.99810 -46.51278 1.000 163.47407 184 ILE B C 1
ATOM 4176 O O . ILE B 1 184 ? 5.16138 30.61727 -46.97084 1.000 150.90057 184 ILE B O 1
ATOM 4181 N N . GLU B 1 185 ? 3.14315 31.60111 -47.25804 1.000 168.95065 185 GLU B N 1
ATOM 4182 C CA . GLU B 1 185 ? 3.39124 31.94867 -48.65363 1.000 153.16362 185 GLU B CA 1
ATOM 4183 C C . GLU B 1 185 ? 4.53140 32.94479 -48.77999 1.000 159.59296 185 GLU B C 1
ATOM 4184 O O . GLU B 1 185 ? 5.17942 33.02057 -49.82840 1.000 164.29112 185 GLU B O 1
ATOM 4190 N N . GLU B 1 186 ? 4.77475 33.72847 -47.72914 1.000 161.06834 186 GLU B N 1
ATOM 4191 C CA . GLU B 1 186 ? 5.91936 34.62940 -47.71266 1.000 164.60691 186 GLU B CA 1
ATOM 4192 C C . GLU B 1 186 ? 7.22850 33.86704 -47.87378 1.000 148.21174 186 GLU B C 1
ATOM 4193 O O . GLU B 1 186 ? 8.18527 34.39341 -48.45358 1.000 151.18206 186 GLU B O 1
ATOM 4199 N N . SER B 1 187 ? 7.28131 32.62154 -47.39212 1.000 154.53439 187 SER B N 1
ATOM 4200 C CA . SER B 1 187 ? 8.44701 31.76441 -47.55195 1.000 172.13854 187 SER B CA 1
ATOM 4201 C C . SER B 1 187 ? 8.22989 30.59303 -48.49963 1.000 159.22116 187 SER B C 1
ATOM 4202 O O . SER B 1 187 ? 9.21670 30.01046 -48.96567 1.000 137.91188 187 SER B O 1
ATOM 4205 N N . LYS B 1 188 ? 6.97747 30.22819 -48.78949 1.000 144.58100 188 LYS B N 1
ATOM 4206 C CA . LYS B 1 188 ? 6.70320 29.24436 -49.83252 1.000 144.46793 188 LYS B CA 1
ATOM 4207 C C . LYS B 1 188 ? 7.17720 29.73683 -51.19459 1.000 168.38473 188 LYS B C 1
ATOM 4208 O O . LYS B 1 188 ? 7.55729 28.93182 -52.05030 1.000 176.24348 188 LYS B O 1
ATOM 4214 N N . LYS B 1 189 ? 7.16452 31.05038 -51.41796 1.000 172.45024 189 LYS B N 1
ATOM 4215 C CA . LYS B 1 189 ? 7.75495 31.59458 -52.63263 1.000 168.79311 189 LYS B CA 1
ATOM 4216 C C . LYS B 1 189 ? 9.27345 31.55034 -52.59361 1.000 168.35935 189 LYS B C 1
ATOM 4217 O O . LYS B 1 189 ? 9.91143 31.60241 -53.64831 1.000 171.62257 189 LYS B O 1
ATOM 4223 N N . ARG B 1 190 ? 9.85378 31.45981 -51.41841 1.000 156.72883 190 ARG B N 1
ATOM 4224 C CA . ARG B 1 190 ? 11.28819 31.52031 -51.22219 1.000 166.70845 190 ARG B CA 1
ATOM 4225 C C . ARG B 1 190 ? 11.92472 30.15824 -51.44351 1.000 169.52754 190 ARG B C 1
ATOM 4226 O O . ARG B 1 190 ? 11.23664 29.13107 -51.45620 1.000 174.20887 190 ARG B O 1
ATOM 4234 N N . PRO B 1 191 ? 13.25643 30.12354 -51.63013 1.000 176.62232 191 PRO B N 1
ATOM 4235 C CA . PRO B 1 191 ? 14.07550 28.91228 -51.70921 1.000 171.91091 191 PRO B CA 1
ATOM 4236 C C . PRO B 1 191 ? 13.65434 27.82449 -50.72258 1.000 180.25582 191 PRO B C 1
ATOM 4237 O O . PRO B 1 191 ? 12.97149 26.88842 -51.14072 1.000 186.39269 191 PRO B O 1
ATOM 4241 N N . SER B 1 195 ? 13.59303 20.62819 -49.46764 1.000 132.03387 195 SER B N 1
ATOM 4242 C CA . SER B 1 195 ? 13.60121 19.60425 -48.42645 1.000 129.67913 195 SER B CA 1
ATOM 4243 C C . SER B 1 195 ? 12.48096 19.86716 -47.43154 1.000 140.04390 195 SER B C 1
ATOM 4244 O O . SER B 1 195 ? 11.46732 19.16407 -47.41159 1.000 146.54029 195 SER B O 1
ATOM 4247 N N . ALA B 1 196 ? 12.67694 20.90449 -46.61145 1.000 154.38235 196 ALA B N 1
ATOM 4248 C CA . ALA B 1 196 ? 11.65173 21.36879 -45.68468 1.000 143.63503 196 ALA B CA 1
ATOM 4249 C C . ALA B 1 196 ? 10.39520 21.82958 -46.40819 1.000 163.64752 196 ALA B C 1
ATOM 4250 O O . ALA B 1 196 ? 9.38914 22.11984 -45.75653 1.000 160.71978 196 ALA B O 1
ATOM 4252 N N . LYS B 1 197 ? 10.43789 21.91877 -47.73743 1.000 161.69775 197 LYS B N 1
ATOM 4253 C CA . LYS B 1 197 ? 9.24344 22.10728 -48.54436 1.000 158.02498 197 LYS B CA 1
ATOM 4254 C C . LYS B 1 197 ? 8.16065 21.09883 -48.18400 1.000 164.25052 197 LYS B C 1
ATOM 4255 O O . LYS B 1 197 ? 6.99792 21.30243 -48.52397 1.000 147.30785 197 LYS B O 1
ATOM 4261 N N . ASN B 1 198 ? 8.50505 20.01241 -47.49763 1.000 157.53516 198 ASN B N 1
ATOM 4262 C CA . ASN B 1 198 ? 7.48487 19.09525 -47.01295 1.000 152.16091 198 ASN B CA 1
ATOM 4263 C C . ASN B 1 198 ? 6.72801 19.66306 -45.82082 1.000 148.94148 198 ASN B C 1
ATOM 4264 O O . ASN B 1 198 ? 5.63247 19.18196 -45.52143 1.000 129.36232 198 ASN B O 1
ATOM 4269 N N . PHE B 1 199 ? 7.28537 20.66392 -45.13008 1.000 149.72408 199 PHE B N 1
ATOM 4270 C CA . PHE B 1 199 ? 6.47181 21.47067 -44.22388 1.000 145.62877 199 PHE B CA 1
ATOM 4271 C C . PHE B 1 199 ? 5.27290 22.04081 -44.96930 1.000 145.18647 199 PHE B C 1
ATOM 4272 O O . PHE B 1 199 ? 4.12955 21.94972 -44.50319 1.000 132.75629 199 PHE B O 1
ATOM 4280 N N . ILE B 1 200 ? 5.52929 22.60771 -46.15537 1.000 148.32369 200 ILE B N 1
ATOM 4281 C CA . ILE B 1 200 ? 4.48933 23.28261 -46.93170 1.000 154.35404 200 ILE B CA 1
ATOM 4282 C C . ILE B 1 200 ? 3.28697 22.36775 -47.10836 1.000 136.48905 200 ILE B C 1
ATOM 4283 O O . ILE B 1 200 ? 2.13830 22.76305 -46.87337 1.000 106.12398 200 ILE B O 1
ATOM 4288 N N . LEU B 1 201 ? 3.53940 21.11835 -47.49520 1.000 124.02195 201 LEU B N 1
ATOM 4289 C CA . LEU B 1 201 ? 2.45234 20.17031 -47.70319 1.000 129.48135 201 LEU B CA 1
ATOM 4290 C C . LEU B 1 201 ? 1.66614 19.96529 -46.41605 1.000 126.25266 201 LEU B C 1
ATOM 4291 O O . LEU B 1 201 ? 0.44532 20.15539 -46.37750 1.000 112.71246 201 LEU B O 1
ATOM 4296 N N . MET B 1 202 ? 2.36274 19.59347 -45.34152 1.000 117.42369 202 MET B N 1
ATOM 4297 C CA . MET B 1 202 ? 1.69431 19.38313 -44.06328 1.000 110.15251 202 MET B CA 1
ATOM 4298 C C . MET B 1 202 ? 1.01000 20.65601 -43.59303 1.000 132.32012 202 MET B C 1
ATOM 4299 O O . MET B 1 202 ? -0.12378 20.62237 -43.10100 1.000 125.74947 202 MET B O 1
ATOM 4304 N N . ALA B 1 203 ? 1.68509 21.79507 -43.74178 1.000 113.33473 203 ALA B N 1
ATOM 4305 C CA . ALA B 1 203 ? 1.04585 23.06750 -43.44236 1.000 101.70672 203 ALA B CA 1
ATOM 4306 C C . ALA B 1 203 ? -0.17540 23.26145 -44.32831 1.000 111.96724 203 ALA B C 1
ATOM 4307 O O . ALA B 1 203 ? -1.28800 23.47364 -43.83435 1.000 102.91961 203 ALA B O 1
ATOM 4309 N N . GLN B 1 204 ? 0.01072 23.13628 -45.64818 1.000 123.13157 204 GLN B N 1
ATOM 4310 C CA . GLN B 1 204 ? -1.12412 23.23647 -46.56288 1.000 131.50204 204 GLN B CA 1
ATOM 4311 C C . GLN B 1 204 ? -2.20061 22.21514 -46.22087 1.000 133.06001 204 GLN B C 1
ATOM 4312 O O . GLN B 1 204 ? -3.39697 22.52945 -46.24488 1.000 127.06936 204 GLN B O 1
ATOM 4318 N N . SER B 1 205 ? -1.79447 20.98706 -45.89007 1.000 126.43826 205 SER B N 1
ATOM 4319 C CA . SER B 1 205 ? -2.76779 19.97021 -45.50529 1.000 137.10592 205 SER B CA 1
ATOM 4320 C C . SER B 1 205 ? -3.51885 20.38290 -44.24595 1.000 124.10760 205 SER B C 1
ATOM 4321 O O . SER B 1 205 ? -4.74375 20.22410 -44.16309 1.000 108.38140 205 SER B O 1
ATOM 4324 N N . LEU B 1 206 ? -2.80424 20.93549 -43.26099 1.000 113.39545 206 LEU B N 1
ATOM 4325 C CA . LEU B 1 206 ? -3.47383 21.43262 -42.06381 1.000 127.79732 206 LEU B CA 1
ATOM 4326 C C . LEU B 1 206 ? -4.35050 22.63837 -42.38277 1.000 132.69174 206 LEU B C 1
ATOM 4327 O O . LEU B 1 206 ? -5.45711 22.76368 -41.84458 1.000 114.68390 206 LEU B O 1
ATOM 4332 N N . ILE B 1 207 ? -3.87733 23.53693 -43.25408 1.000 102.38905 207 ILE B N 1
ATOM 4333 C CA . ILE B 1 207 ? -4.68678 24.69618 -43.63446 1.000 107.82913 207 ILE B CA 1
ATOM 4334 C C . ILE B 1 207 ? -6.00807 24.23974 -44.24076 1.000 114.08457 207 ILE B C 1
ATOM 4335 O O . ILE B 1 207 ? -7.08714 24.71807 -43.86640 1.000 102.88744 207 ILE B O 1
ATOM 4340 N N . SER B 1 208 ? -5.94098 23.30254 -45.18789 1.000 118.08219 208 SER B N 1
ATOM 4341 C CA . SER B 1 208 ? -7.16012 22.74576 -45.76380 1.000 112.29663 208 SER B CA 1
ATOM 4342 C C . SER B 1 208 ? -8.00608 22.05534 -44.70353 1.000 123.79661 208 SER B C 1
ATOM 4343 O O . SER B 1 208 ? -9.23987 22.08057 -44.76954 1.000 124.95824 208 SER B O 1
ATOM 4346 N N . LEU B 1 209 ? -7.35810 21.43226 -43.71849 1.000 117.37845 209 LEU B N 1
ATOM 4347 C CA . LEU B 1 209 ? -8.09510 20.77266 -42.64691 1.000 115.20906 209 LEU B CA 1
ATOM 4348 C C . LEU B 1 209 ? -8.88597 21.78586 -41.83011 1.000 122.64621 209 LEU B C 1
ATOM 4349 O O . LEU B 1 209 ? -10.06525 21.57158 -41.52497 1.000 105.62469 209 LEU B O 1
ATOM 4354 N N . ILE B 1 210 ? -8.25178 22.90533 -41.46852 1.000 114.87806 210 ILE B N 1
ATOM 4355 C CA . ILE B 1 210 ? -8.95862 23.94586 -40.72345 1.000 121.34731 210 ILE B CA 1
ATOM 4356 C C . ILE B 1 210 ? -10.03083 24.57434 -41.59861 1.000 119.04694 210 ILE B C 1
ATOM 4357 O O . ILE B 1 210 ? -11.16705 24.79496 -41.16140 1.000 103.89013 210 ILE B O 1
ATOM 4362 N N . ARG B 1 211 ? -9.68045 24.87871 -42.85207 1.000 100.56457 211 ARG B N 1
ATOM 4363 C CA . ARG B 1 211 ? -10.67067 25.41300 -43.78150 1.000 110.18661 211 ARG B CA 1
ATOM 4364 C C . ARG B 1 211 ? -11.83027 24.44343 -43.95240 1.000 104.60892 211 ARG B C 1
ATOM 4365 O O . ARG B 1 211 ? -12.99737 24.85282 -43.98598 1.000 102.96210 211 ARG B O 1
ATOM 4373 N N . LEU B 1 212 ? -11.52465 23.14929 -44.03319 1.000 107.36921 212 LEU B N 1
ATOM 4374 C CA . LEU B 1 212 ? -12.56963 22.13677 -44.10223 1.000 132.95984 212 LEU B CA 1
ATOM 4375 C C . LEU B 1 212 ? -13.32788 22.03956 -42.78422 1.000 124.37748 212 LEU B C 1
ATOM 4376 O O . LEU B 1 212 ? -14.56157 21.96708 -42.77130 1.000 119.95922 212 LEU B O 1
ATOM 4381 N N . LEU B 1 213 ? -12.60780 22.04441 -41.65979 1.000 117.83036 213 LEU B N 1
ATOM 4382 C CA . LEU B 1 213 ? -13.28022 21.94079 -40.36834 1.000 125.73018 213 LEU B CA 1
ATOM 4383 C C . LEU B 1 213 ? -14.12906 23.17435 -40.08174 1.000 131.54165 213 LEU B C 1
ATOM 4384 O O . LEU B 1 213 ? -15.11763 23.08862 -39.34712 1.000 129.75625 213 LEU B O 1
ATOM 4389 N N . ALA B 1 214 ? -13.77731 24.32419 -40.65996 1.000 111.43079 214 ALA B N 1
ATOM 4390 C CA . ALA B 1 214 ? -14.59472 25.51776 -40.46213 1.000 117.67757 214 ALA B CA 1
ATOM 4391 C C . ALA B 1 214 ? -15.98640 25.32970 -41.04458 1.000 119.72754 214 ALA B C 1
ATOM 4392 O O . ALA B 1 214 ? -16.97813 25.79603 -40.46694 1.000 117.13865 214 ALA B O 1
ATOM 4394 N N . LEU B 1 215 ? -16.07911 24.62881 -42.17924 1.000 118.58060 215 LEU B N 1
ATOM 4395 C CA . LEU B 1 215 ? -17.37982 24.35523 -42.77150 1.000 143.71968 215 LEU B CA 1
ATOM 4396 C C . LEU B 1 215 ? -18.19836 23.40605 -41.90128 1.000 134.05249 215 LEU B C 1
ATOM 4397 O O . LEU B 1 215 ? -19.43071 23.45264 -41.92588 1.000 114.71838 215 LEU B O 1
ATOM 4402 N N . ILE B 1 216 ? -17.54212 22.53724 -41.12814 1.000 137.34800 216 ILE B N 1
ATOM 4403 C CA . ILE B 1 216 ? -18.28270 21.53325 -40.36674 1.000 137.75005 216 ILE B CA 1
ATOM 4404 C C . ILE B 1 216 ? -18.99846 22.18033 -39.18665 1.000 140.42029 216 ILE B C 1
ATOM 4405 O O . ILE B 1 216 ? -20.08341 21.73491 -38.79092 1.000 124.67570 216 ILE B O 1
ATOM 4410 N N . THR B 1 217 ? -18.41149 23.23785 -38.61083 1.000 148.72448 217 THR B N 1
ATOM 4411 C CA . THR B 1 217 ? -19.08262 24.00063 -37.55736 1.000 152.72213 217 THR B CA 1
ATOM 4412 C C . THR B 1 217 ? -20.31699 24.71302 -38.09937 1.000 138.10182 217 THR B C 1
ATOM 4413 O O . THR B 1 217 ? -21.33524 24.83352 -37.40609 1.000 143.35890 217 THR B O 1
ATOM 4417 N N . ARG B 1 218 ? -20.23606 25.20268 -39.33676 1.000 121.05742 218 ARG B N 1
ATOM 4418 C CA . ARG B 1 218 ? -21.41837 25.70710 -40.02224 1.000 143.25261 218 ARG B CA 1
ATOM 4419 C C . ARG B 1 218 ? -22.48089 24.62874 -40.11349 1.000 133.70860 218 ARG B C 1
ATOM 4420 O O . ARG B 1 218 ? -23.68142 24.91319 -40.02847 1.000 133.77593 218 ARG B O 1
ATOM 4428 N N . ALA B 1 219 ? -22.04943 23.37716 -40.27497 1.000 130.60127 219 ALA B N 1
ATOM 4429 C CA . ALA B 1 219 ? -22.98723 22.27431 -40.41744 1.000 145.64204 219 ALA B CA 1
ATOM 4430 C C . ALA B 1 219 ? -23.54572 21.84191 -39.07003 1.000 146.47921 219 ALA B C 1
ATOM 4431 O O . ALA B 1 219 ? -24.74952 21.58866 -38.94772 1.000 141.04244 219 ALA B O 1
ATOM 4433 N N . LEU B 1 220 ? -22.69058 21.75375 -38.04994 1.000 140.22426 220 LEU B N 1
ATOM 4434 C CA . LEU B 1 220 ? -23.16678 21.32734 -36.74096 1.000 142.48106 220 LEU B CA 1
ATOM 4435 C C . LEU B 1 220 ? -24.08474 22.36496 -36.11349 1.000 160.50363 220 LEU B C 1
ATOM 4436 O O . LEU B 1 220 ? -24.99288 22.00745 -35.35669 1.000 164.33135 220 LEU B O 1
ATOM 4441 N N . ASN B 1 221 ? -23.86830 23.64728 -36.40010 1.000 150.07365 221 ASN B N 1
ATOM 4442 C CA . ASN B 1 221 ? -24.79599 24.65642 -35.91017 1.000 140.88042 221 ASN B CA 1
ATOM 4443 C C . ASN B 1 221 ? -26.06918 24.71353 -36.74264 1.000 145.74759 221 ASN B C 1
ATOM 4444 O O . ASN B 1 221 ? -27.10469 25.16673 -36.23962 1.000 157.88535 221 ASN B O 1
ATOM 4449 N N . LEU B 1 222 ? -26.01608 24.26525 -38.00037 1.000 141.61065 222 LEU B N 1
ATOM 4450 C CA . LEU B 1 222 ? -27.24570 24.10758 -38.76436 1.000 145.50768 222 LEU B CA 1
ATOM 4451 C C . LEU B 1 222 ? -28.09745 22.98015 -38.20122 1.000 147.05043 222 LEU B C 1
ATOM 4452 O O . LEU B 1 222 ? -29.32705 23.02724 -38.30690 1.000 144.87317 222 LEU B O 1
ATOM 4457 N N . GLN B 1 223 ? -27.46804 21.96459 -37.59850 1.000 164.93467 223 GLN B N 1
ATOM 4458 C CA . GLN B 1 223 ? -28.22071 20.93830 -36.88818 1.000 171.47991 223 GLN B CA 1
ATOM 4459 C C . GLN B 1 223 ? -29.01810 21.53366 -35.74112 1.000 175.64407 223 GLN B C 1
ATOM 4460 O O . GLN B 1 223 ? -29.94792 20.89068 -35.24265 1.000 180.15424 223 GLN B O 1
ATOM 4466 N N . LEU B 1 224 ? -28.66096 22.74016 -35.30267 1.000 151.80277 224 LEU B N 1
ATOM 4467 C CA . LEU B 1 224 ? -29.42016 23.45311 -34.28726 1.000 151.30302 224 LEU B CA 1
ATOM 4468 C C . LEU B 1 224 ? -30.31987 24.48922 -34.94760 1.000 168.05556 224 LEU B C 1
ATOM 4469 O O . LEU B 1 224 ? -31.51241 24.24559 -35.15978 1.000 173.96901 224 LEU B O 1
ATOM 4474 N N . GLN B 1 225 ? -29.74967 25.64157 -35.28622 1.000 179.12190 225 GLN B N 1
ATOM 4475 C CA . GLN B 1 225 ? -30.50041 26.74149 -35.88218 1.000 170.41215 225 GLN B CA 1
ATOM 4476 C C . GLN B 1 225 ? -30.74760 26.49752 -37.36575 1.000 165.55696 225 GLN B C 1
ATOM 4477 O O . GLN B 1 225 ? -31.49875 25.59405 -37.73877 1.000 157.82440 225 GLN B O 1
ATOM 4483 N N . LYS B 1 240 ? -25.69623 24.46285 -47.71238 1.000 158.83939 240 LYS B N 1
ATOM 4484 C CA . LYS B 1 240 ? -25.84245 24.17812 -49.13642 1.000 162.02846 240 LYS B CA 1
ATOM 4485 C C . LYS B 1 240 ? -24.65873 24.74506 -49.91368 1.000 147.56928 240 LYS B C 1
ATOM 4486 O O . LYS B 1 240 ? -24.11845 24.09377 -50.81122 1.000 137.14410 240 LYS B O 1
ATOM 4492 N N . ARG B 1 241 ? -24.26577 25.97163 -49.55886 1.000 149.52598 241 ARG B N 1
ATOM 4493 C CA . ARG B 1 241 ? -23.08586 26.58348 -50.15822 1.000 153.68370 241 ARG B CA 1
ATOM 4494 C C . ARG B 1 241 ? -21.81047 25.84613 -49.77153 1.000 143.36083 241 ARG B C 1
ATOM 4495 O O . ARG B 1 241 ? -20.80693 25.93338 -50.48780 1.000 142.04801 241 ARG B O 1
ATOM 4503 N N . LEU B 1 242 ? -21.83041 25.11317 -48.65781 1.000 152.28880 242 LEU B N 1
ATOM 4504 C CA . LEU B 1 242 ? -20.62152 24.44511 -48.19427 1.000 169.79927 242 LEU B CA 1
ATOM 4505 C C . LEU B 1 242 ? -20.29216 23.22953 -49.04767 1.000 134.00587 242 LEU B C 1
ATOM 4506 O O . LEU B 1 242 ? -19.12121 22.84891 -49.14637 1.000 142.57896 242 LEU B O 1
ATOM 4511 N N . LYS B 1 243 ? -21.30325 22.61410 -49.67089 1.000 134.65105 243 LYS B N 1
ATOM 4512 C CA . LYS B 1 243 ? -21.06513 21.51805 -50.60484 1.000 146.98974 243 LYS B CA 1
ATOM 4513 C C . LYS B 1 243 ? -20.15507 21.93382 -51.75291 1.000 155.74885 243 LYS B C 1
ATOM 4514 O O . LYS B 1 243 ? -19.48597 21.07879 -52.34210 1.000 164.09540 243 LYS B O 1
ATOM 4520 N N . LYS B 1 244 ? -20.12420 23.22726 -52.08442 1.000 139.01943 244 LYS B N 1
ATOM 4521 C CA . LYS B 1 244 ? -19.22954 23.79745 -53.08637 1.000 136.63524 244 LYS B CA 1
ATOM 4522 C C . LYS B 1 244 ? -17.91181 24.25142 -52.46955 1.000 143.11073 244 LYS B C 1
ATOM 4523 O O . LYS B 1 244 ? -16.84798 24.08478 -53.08112 1.000 144.64672 244 LYS B O 1
ATOM 4529 N N . GLU B 1 245 ? -17.97575 24.85831 -51.27868 1.000 144.25894 245 GLU B N 1
ATOM 4530 C CA . GLU B 1 245 ? -16.76700 25.13396 -50.51301 1.000 139.97072 245 GLU B CA 1
ATOM 4531 C C . GLU B 1 245 ? -16.02377 23.85254 -50.15393 1.000 148.94484 245 GLU B C 1
ATOM 4532 O O . GLU B 1 245 ? -14.80149 23.88511 -49.98701 1.000 157.87344 245 GLU B O 1
ATOM 4538 N N . VAL B 1 246 ? -16.72842 22.72430 -50.03432 1.000 146.66930 246 VAL B N 1
ATOM 4539 C CA . VAL B 1 246 ? -16.05576 21.44828 -49.80419 1.000 141.13554 246 VAL B CA 1
ATOM 4540 C C . VAL B 1 246 ? -15.29168 21.02070 -51.05052 1.000 150.29586 246 VAL B C 1
ATOM 4541 O O . VAL B 1 246 ? -14.11658 20.64859 -50.97797 1.000 145.95615 246 VAL B O 1
ATOM 4545 N N . GLU B 1 247 ? -15.95357 21.06924 -52.21163 1.000 155.15318 247 GLU B N 1
ATOM 4546 C CA . GLU B 1 247 ? -15.28452 20.72744 -53.46368 1.000 168.00734 247 GLU B CA 1
ATOM 4547 C C . GLU B 1 247 ? -14.06533 21.60619 -53.69789 1.000 152.47590 247 GLU B C 1
ATOM 4548 O O . GLU B 1 247 ? -13.10545 21.17890 -54.34728 1.000 158.18350 247 GLU B O 1
ATOM 4554 N N . LYS B 1 248 ? -14.07876 22.83121 -53.17451 1.000 143.74885 248 LYS B N 1
ATOM 4555 C CA . LYS B 1 248 ? -12.88145 23.66015 -53.21905 1.000 160.92192 248 LYS B CA 1
ATOM 4556 C C . LYS B 1 248 ? -11.76615 23.04170 -52.38510 1.000 163.28787 248 LYS B C 1
ATOM 4557 O O . LYS B 1 248 ? -10.60941 22.99229 -52.81621 1.000 169.75634 248 LYS B O 1
ATOM 4563 N N . ILE B 1 249 ? -12.10119 22.54601 -51.19171 1.000 149.37650 249 ILE B N 1
ATOM 4564 C CA . ILE B 1 249 ? -11.08795 21.91381 -50.35193 1.000 149.13833 249 ILE B CA 1
ATOM 4565 C C . ILE B 1 249 ? -10.63939 20.59233 -50.96084 1.000 140.33926 249 ILE B C 1
ATOM 4566 O O . ILE B 1 249 ? -9.45112 20.24818 -50.91810 1.000 149.18764 249 ILE B O 1
ATOM 4571 N N . ARG B 1 250 ? -11.57658 19.83121 -51.53161 1.000 145.36468 250 ARG B N 1
ATOM 4572 C CA . ARG B 1 250 ? -11.27237 18.51436 -52.08002 1.000 160.31996 250 ARG B CA 1
ATOM 4573 C C . ARG B 1 250 ? -10.17349 18.59198 -53.13199 1.000 172.64476 250 ARG B C 1
ATOM 4574 O O . ARG B 1 250 ? -9.07236 18.07401 -52.92222 1.000 172.46888 250 ARG B O 1
ATOM 4582 N N . GLU B 1 251 ? -10.45811 19.25204 -54.25872 1.000 174.83323 251 GLU B N 1
ATOM 4583 C CA . GLU B 1 251 ? -9.50706 19.29522 -55.36607 1.000 164.93991 251 GLU B CA 1
ATOM 4584 C C . GLU B 1 251 ? -8.21374 20.01757 -55.00780 1.000 177.86879 251 GLU B C 1
ATOM 4585 O O . GLU B 1 251 ? -7.21646 19.86417 -55.72214 1.000 189.69776 251 GLU B O 1
ATOM 4591 N N . GLU B 1 252 ? -8.20340 20.80679 -53.93145 1.000 180.95379 252 GLU B N 1
ATOM 4592 C CA . GLU B 1 252 ? -6.97197 21.47711 -53.52520 1.000 182.06632 252 GLU B CA 1
ATOM 4593 C C . GLU B 1 252 ? -6.08275 20.54382 -52.70900 1.000 179.47798 252 GLU B C 1
ATOM 4594 O O . GLU B 1 252 ? -4.86881 20.46834 -52.94060 1.000 184.19702 252 GLU B O 1
ATOM 4600 N N . GLN B 1 253 ? -6.67303 19.82397 -51.74865 1.000 165.47495 253 GLN B N 1
ATOM 4601 C CA . GLN B 1 253 ? -5.91940 18.80358 -51.02757 1.000 156.94033 253 GLN B CA 1
ATOM 4602 C C . GLN B 1 253 ? -5.53205 17.64873 -51.94183 1.000 155.46236 253 GLN B C 1
ATOM 4603 O O . GLN B 1 253 ? -4.51139 16.99026 -51.70852 1.000 159.81204 253 GLN B O 1
ATOM 4609 N N . GLU B 1 254 ? -6.33402 17.38357 -52.97809 1.000 165.75527 254 GLU B N 1
ATOM 4610 C CA . GLU B 1 254 ? -6.00812 16.31346 -53.91572 1.000 165.19327 254 GLU B CA 1
ATOM 4611 C C . GLU B 1 254 ? -4.63339 16.51528 -54.52104 1.000 174.93131 254 GLU B C 1
ATOM 4612 O O . GLU B 1 254 ? -3.91139 15.54121 -54.77816 1.000 172.35766 254 GLU B O 1
ATOM 4618 N N . GLU B 1 255 ? -4.25841 17.77466 -54.74546 1.000 181.03192 255 GLU B N 1
ATOM 4619 C CA . GLU B 1 255 ? -2.96554 18.12230 -55.31302 1.000 175.74949 255 GLU B CA 1
ATOM 4620 C C . GLU B 1 255 ? -1.83408 18.02284 -54.30765 1.000 157.96844 255 GLU B C 1
ATOM 4621 O O . GLU B 1 255 ? -0.69014 17.75745 -54.69531 1.000 142.15100 255 GLU B O 1
ATOM 4627 N N . VAL B 1 256 ? -2.11397 18.23969 -53.02422 1.000 152.70884 256 VAL B N 1
ATOM 4628 C CA . VAL B 1 256 ? -1.10826 17.93283 -52.01458 1.000 152.15795 256 VAL B CA 1
ATOM 4629 C C . VAL B 1 256 ? -0.87271 16.42958 -51.95593 1.000 151.67706 256 VAL B C 1
ATOM 4630 O O . VAL B 1 256 ? 0.27275 15.96911 -51.90930 1.000 153.74273 256 VAL B O 1
ATOM 4634 N N . ASN B 1 257 ? -1.95160 15.64050 -51.99354 1.000 147.00481 257 ASN B N 1
ATOM 4635 C CA . ASN B 1 257 ? -1.80750 14.18865 -51.92124 1.000 141.09384 257 ASN B CA 1
ATOM 4636 C C . ASN B 1 257 ? -1.07847 13.64348 -53.14088 1.000 151.67614 257 ASN B C 1
ATOM 4637 O O . ASN B 1 257 ? -0.34214 12.65434 -53.04404 1.000 175.84706 257 ASN B O 1
ATOM 4642 N N . LYS B 1 258 ? -1.28098 14.26210 -54.30285 1.000 140.31708 258 LYS B N 1
ATOM 4643 C CA . LYS B 1 258 ? -0.53698 13.83919 -55.48123 1.000 139.07491 258 LYS B CA 1
ATOM 4644 C C . LYS B 1 258 ? 0.94161 14.18027 -55.34050 1.000 140.57676 258 LYS B C 1
ATOM 4645 O O . LYS B 1 258 ? 1.80707 13.34107 -55.60901 1.000 143.04299 258 LYS B O 1
ATOM 4651 N N . GLU B 1 259 ? 1.24725 15.40762 -54.91088 1.000 149.75565 259 GLU B N 1
ATOM 4652 C CA . GLU B 1 259 ? 2.62511 15.74260 -54.56532 1.000 148.18605 259 GLU B CA 1
ATOM 4653 C C . GLU B 1 259 ? 3.13360 14.85485 -53.44437 1.000 160.65090 259 GLU B C 1
ATOM 4654 O O . GLU B 1 259 ? 4.30626 14.45671 -53.44552 1.000 169.54511 259 GLU B O 1
ATOM 4660 N N . ILE B 1 260 ? 2.27486 14.53038 -52.47289 1.000 167.85708 260 ILE B N 1
ATOM 4661 C CA . ILE B 1 260 ? 2.65905 13.64408 -51.38237 1.000 160.54814 260 ILE B CA 1
ATOM 4662 C C . ILE B 1 260 ? 3.21221 12.33117 -51.92939 1.000 152.58410 260 ILE B C 1
ATOM 4663 O O . ILE B 1 260 ? 4.27108 11.86419 -51.50714 1.000 160.75219 260 ILE B O 1
ATOM 4668 N N . GLU B 1 261 ? 2.49976 11.74453 -52.89694 1.000 161.44078 261 GLU B N 1
ATOM 4669 C CA . GLU B 1 261 ? 2.94712 10.46524 -53.44309 1.000 181.53847 261 GLU B CA 1
ATOM 4670 C C . GLU B 1 261 ? 4.13759 10.63849 -54.38039 1.000 176.68589 261 GLU B C 1
ATOM 4671 O O . GLU B 1 261 ? 4.99028 9.74308 -54.46876 1.000 183.48073 261 GLU B O 1
ATOM 4677 N N . GLU B 1 262 ? 4.22211 11.77813 -55.07212 1.000 172.01877 262 GLU B N 1
ATOM 4678 C CA . GLU B 1 262 ? 5.37461 12.07593 -55.91097 1.000 177.49643 262 GLU B CA 1
ATOM 4679 C C . GLU B 1 262 ? 6.65795 12.24134 -55.10477 1.000 171.39862 262 GLU B C 1
ATOM 4680 O O . GLU B 1 262 ? 7.73712 12.32241 -55.70088 1.000 169.36168 262 GLU B O 1
ATOM 4686 N N . SER B 1 263 ? 6.57396 12.28824 -53.77460 1.000 158.57772 263 SER B N 1
ATOM 4687 C CA . SER B 1 263 ? 7.74823 12.48214 -52.93317 1.000 165.20568 263 SER B CA 1
ATOM 4688 C C . SER B 1 263 ? 8.18649 11.23441 -52.17619 1.000 177.25165 263 SER B C 1
ATOM 4689 O O . SER B 1 263 ? 9.35695 11.14261 -51.79049 1.000 175.27164 263 SER B O 1
ATOM 4692 N N . LYS B 1 264 ? 7.28853 10.27393 -51.96069 1.000 169.71034 264 LYS B N 1
ATOM 4693 C CA . LYS B 1 264 ? 7.61898 9.05632 -51.21051 1.000 149.84326 264 LYS B CA 1
ATOM 4694 C C . LYS B 1 264 ? 8.75966 8.27781 -51.86573 1.000 158.72791 264 LYS B C 1
ATOM 4695 O O . LYS B 1 264 ? 9.78541 8.01090 -51.23778 1.000 153.43617 264 LYS B O 1
ATOM 4701 N N . GLU B 1 270 ? 14.75515 9.60311 -45.93251 1.000 167.29947 270 GLU B N 1
ATOM 4702 C CA . GLU B 1 270 ? 15.40370 9.24946 -44.67547 1.000 170.02882 270 GLU B CA 1
ATOM 4703 C C . GLU B 1 270 ? 14.80597 10.04645 -43.51542 1.000 172.52941 270 GLU B C 1
ATOM 4704 O O . GLU B 1 270 ? 13.79897 9.64167 -42.92756 1.000 182.43923 270 GLU B O 1
ATOM 4710 N N . SER B 1 271 ? 15.43616 11.18059 -43.19712 1.000 184.42019 271 SER B N 1
ATOM 4711 C CA . SER B 1 271 ? 15.00257 12.00268 -42.07090 1.000 196.04619 271 SER B CA 1
ATOM 4712 C C . SER B 1 271 ? 13.58130 12.51266 -42.27476 1.000 203.51544 271 SER B C 1
ATOM 4713 O O . SER B 1 271 ? 12.69259 12.27227 -41.44792 1.000 211.92142 271 SER B O 1
ATOM 4716 N N . LEU B 1 272 ? 13.35456 13.23642 -43.37547 1.000 204.72373 272 LEU B N 1
ATOM 4717 C CA . LEU B 1 272 ? 12.03806 13.79840 -43.65049 1.000 211.80150 272 LEU B CA 1
ATOM 4718 C C . LEU B 1 272 ? 11.05185 12.74834 -44.14586 1.000 201.59384 272 LEU B C 1
ATOM 4719 O O . LEU B 1 272 ? 9.86589 13.05681 -44.30865 1.000 196.48264 272 LEU B O 1
ATOM 4724 N N . LYS B 1 273 ? 11.51100 11.52276 -44.40888 1.000 189.66022 273 LYS B N 1
ATOM 4725 C CA . LYS B 1 273 ? 10.60584 10.50643 -44.93316 1.000 177.21904 273 LYS B CA 1
ATOM 4726 C C . LYS B 1 273 ? 9.60691 10.04896 -43.87833 1.000 181.86254 273 LYS B C 1
ATOM 4727 O O . LYS B 1 273 ? 8.50730 9.59981 -44.21998 1.000 178.61674 273 LYS B O 1
ATOM 4733 N N . ASN B 1 274 ? 9.97819 10.13724 -42.59749 1.000 189.41298 274 ASN B N 1
ATOM 4734 C CA . ASN B 1 274 ? 9.01618 9.93965 -41.51700 1.000 191.24545 274 ASN B CA 1
ATOM 4735 C C . ASN B 1 274 ? 8.03771 11.10299 -41.43854 1.000 182.11880 274 ASN B C 1
ATOM 4736 O O . ASN B 1 274 ? 6.89218 10.93036 -41.00114 1.000 171.51424 274 ASN B O 1
ATOM 4741 N N . PHE B 1 275 ? 8.47575 12.28697 -41.86884 1.000 182.49559 275 PHE B N 1
ATOM 4742 C CA . PHE B 1 275 ? 7.64801 13.48209 -41.85596 1.000 163.49231 275 PHE B CA 1
ATOM 4743 C C . PHE B 1 275 ? 6.60757 13.48121 -42.96957 1.000 170.67394 275 PHE B C 1
ATOM 4744 O O . PHE B 1 275 ? 5.54781 14.09946 -42.81087 1.000 153.04595 275 PHE B O 1
ATOM 4752 N N . ILE B 1 276 ? 6.88448 12.81216 -44.09263 1.000 170.80616 276 ILE B N 1
ATOM 4753 C CA . ILE B 1 276 ? 5.87343 12.68636 -45.14016 1.000 153.13001 276 ILE B CA 1
ATOM 4754 C C . ILE B 1 276 ? 4.74888 11.76851 -44.68011 1.000 144.81784 276 ILE B C 1
ATOM 4755 O O . ILE B 1 276 ? 3.56809 12.01706 -44.95861 1.000 129.82369 276 ILE B O 1
ATOM 4760 N N . LEU B 1 277 ? 5.09650 10.69672 -43.96640 1.000 143.21282 277 LEU B N 1
ATOM 4761 C CA . LEU B 1 277 ? 4.08264 9.83897 -43.36706 1.000 140.13258 277 LEU B CA 1
ATOM 4762 C C . LEU B 1 277 ? 3.17983 10.64861 -42.45205 1.000 142.22726 277 LEU B C 1
ATOM 4763 O O . LEU B 1 277 ? 1.95247 10.49765 -42.46607 1.000 130.26430 277 LEU B O 1
ATOM 4768 N N . LEU B 1 278 ? 3.78694 11.53289 -41.65957 1.000 141.33245 278 LEU B N 1
ATOM 4769 C CA . LEU B 1 278 ? 3.02912 12.46418 -40.83625 1.000 127.70817 278 LEU B CA 1
ATOM 4770 C C . LEU B 1 278 ? 2.04947 13.26866 -41.68055 1.000 133.72846 278 LEU B C 1
ATOM 4771 O O . LEU B 1 278 ? 0.91570 13.52197 -41.26238 1.000 138.42561 278 LEU B O 1
ATOM 4776 N N . ALA B 1 279 ? 2.46572 13.67071 -42.87899 1.000 127.51180 279 ALA B N 1
ATOM 4777 C CA . ALA B 1 279 ? 1.57245 14.43070 -43.74179 1.000 113.16887 279 ALA B CA 1
ATOM 4778 C C . ALA B 1 279 ? 0.44319 13.55259 -44.25890 1.000 136.24778 279 ALA B C 1
ATOM 4779 O O . ALA B 1 279 ? -0.71774 13.97286 -44.27308 1.000 120.73986 279 ALA B O 1
ATOM 4781 N N . GLN B 1 280 ? 0.75920 12.32060 -44.67680 1.000 128.10397 280 GLN B N 1
ATOM 4782 C CA . GLN B 1 280 ? -0.28787 11.40765 -45.12722 1.000 121.34857 280 GLN B CA 1
ATOM 4783 C C . GLN B 1 280 ? -1.28207 11.09513 -44.02054 1.000 137.31537 280 GLN B C 1
ATOM 4784 O O . GLN B 1 280 ? -2.43807 10.77172 -44.31452 1.000 115.57988 280 GLN B O 1
ATOM 4790 N N . LEU B 1 281 ? -0.85999 11.17749 -42.75740 1.000 120.84037 281 LEU B N 1
ATOM 4791 C CA . LEU B 1 281 ? -1.80904 11.08739 -41.65492 1.000 119.78349 281 LEU B CA 1
ATOM 4792 C C . LEU B 1 281 ? -2.89121 12.15005 -41.79666 1.000 117.31724 281 LEU B C 1
ATOM 4793 O O . LEU B 1 281 ? -4.08551 11.84199 -41.86077 1.000 128.68231 281 LEU B O 1
ATOM 4798 N N . ILE B 1 282 ? -2.47008 13.41355 -41.85918 1.000 114.83243 282 ILE B N 1
ATOM 4799 C CA . ILE B 1 282 ? -3.41394 14.52544 -41.96180 1.000 133.69823 282 ILE B CA 1
ATOM 4800 C C . ILE B 1 282 ? -4.29925 14.36495 -43.18604 1.000 144.54662 282 ILE B C 1
ATOM 4801 O O . ILE B 1 282 ? -5.49849 14.68005 -43.15232 1.000 136.75097 282 ILE B O 1
ATOM 4806 N N . SER B 1 283 ? -3.73397 13.85223 -44.28525 1.000 142.49997 283 SER B N 1
ATOM 4807 C CA . SER B 1 283 ? -4.49445 13.69394 -45.52211 1.000 135.91901 283 SER B CA 1
ATOM 4808 C C . SER B 1 283 ? -5.73380 12.83268 -45.31121 1.000 112.78953 283 SER B C 1
ATOM 4809 O O . SER B 1 283 ? -6.80191 13.11116 -45.87050 1.000 116.54769 283 SER B O 1
ATOM 4812 N N . SER B 1 284 ? -5.60768 11.78461 -44.49768 1.000 117.69524 284 SER B N 1
ATOM 4813 C CA . SER B 1 284 ? -6.76687 10.96908 -44.16141 1.000 130.14619 284 SER B CA 1
ATOM 4814 C C . SER B 1 284 ? -7.75048 11.74521 -43.29869 1.000 121.93637 284 SER B C 1
ATOM 4815 O O . SER B 1 284 ? -8.96383 11.69844 -43.53946 1.000 125.95330 284 SER B O 1
ATOM 4818 N N . MET B 1 285 ? -7.24144 12.47453 -42.29883 1.000 127.91607 285 MET B N 1
ATOM 4819 C CA . MET B 1 285 ? -8.10329 13.29672 -41.45561 1.000 120.16220 285 MET B CA 1
ATOM 4820 C C . MET B 1 285 ? -8.92533 14.26490 -42.29064 1.000 132.10136 285 MET B C 1
ATOM 4821 O O . MET B 1 285 ? -10.10566 14.49912 -42.00585 1.000 135.29805 285 MET B O 1
ATOM 4826 N N . VAL B 1 286 ? -8.31670 14.83457 -43.33079 1.000 127.82897 286 VAL B N 1
ATOM 4827 C CA . VAL B 1 286 ? -9.06548 15.67115 -44.26171 1.000 119.99079 286 VAL B CA 1
ATOM 4828 C C . VAL B 1 286 ? -10.14479 14.83975 -44.94695 1.000 139.16984 286 VAL B C 1
ATOM 4829 O O . VAL B 1 286 ? -11.34280 15.12903 -44.84054 1.000 123.31790 286 VAL B O 1
ATOM 4833 N N . ARG B 1 287 ? -9.73181 13.76494 -45.62614 1.000 141.32600 287 ARG B N 1
ATOM 4834 C CA . ARG B 1 287 ? -10.68289 12.93865 -46.36542 1.000 117.28614 287 ARG B CA 1
ATOM 4835 C C . ARG B 1 287 ? -11.74573 12.35344 -45.44363 1.000 110.16224 287 ARG B C 1
ATOM 4836 O O . ARG B 1 287 ? -12.92246 12.26155 -45.81680 1.000 99.28578 287 ARG B O 1
ATOM 4844 N N . LEU B 1 288 ? -11.34992 11.94808 -44.23600 1.000 103.60562 288 LEU B N 1
ATOM 4845 C CA . LEU B 1 288 ? -12.33434 11.50037 -43.25935 1.000 103.77384 288 LEU B CA 1
ATOM 4846 C C . LEU B 1 288 ? -13.32972 12.60534 -42.93630 1.000 119.92412 288 LEU B C 1
ATOM 4847 O O . LEU B 1 288 ? -14.54182 12.37045 -42.93563 1.000 107.52107 288 LEU B O 1
ATOM 4852 N N . TRP B 1 289 ? -12.83900 13.82182 -42.67230 1.000 118.13736 289 TRP B N 1
ATOM 4853 C CA . TRP B 1 289 ? -13.73681 14.91027 -42.29470 1.000 123.62791 289 TRP B CA 1
ATOM 4854 C C . TRP B 1 289 ? -14.66040 15.30197 -43.43873 1.000 130.28159 289 TRP B C 1
ATOM 4855 O O . TRP B 1 289 ? -15.83506 15.61175 -43.20878 1.000 116.82126 289 TRP B O 1
ATOM 4866 N N . GLU B 1 290 ? -14.14946 15.32168 -44.67340 1.000 122.79644 290 GLU B N 1
ATOM 4867 C CA . GLU B 1 290 ? -15.04004 15.51208 -45.81234 1.000 139.90873 290 GLU B CA 1
ATOM 4868 C C . GLU B 1 290 ? -16.09276 14.41958 -45.86326 1.000 124.43372 290 GLU B C 1
ATOM 4869 O O . GLU B 1 290 ? -17.21845 14.65588 -46.31730 1.000 115.94804 290 GLU B O 1
ATOM 4875 N N . LEU B 1 291 ? -15.74762 13.22259 -45.39143 1.000 117.25387 291 LEU B N 1
ATOM 4876 C CA . LEU B 1 291 ? -16.72341 12.14409 -45.34109 1.000 113.22230 291 LEU B CA 1
ATOM 4877 C C . LEU B 1 291 ? -17.77147 12.40341 -44.26597 1.000 117.79730 291 LEU B C 1
ATOM 4878 O O . LEU B 1 291 ? -18.94020 12.03321 -44.42726 1.000 110.65805 291 LEU B O 1
ATOM 4883 N N . ILE B 1 292 ? -17.37350 13.04800 -43.16533 1.000 121.34493 292 ILE B N 1
ATOM 4884 C CA . ILE B 1 292 ? -18.29749 13.27527 -42.05488 1.000 113.78452 292 ILE B CA 1
ATOM 4885 C C . ILE B 1 292 ? -19.41445 14.22082 -42.47949 1.000 130.98773 292 ILE B C 1
ATOM 4886 O O . ILE B 1 292 ? -20.60205 13.95041 -42.25743 1.000 137.75479 292 ILE B O 1
ATOM 4891 N N . ILE B 1 293 ? -19.04646 15.35040 -43.09104 1.000 109.83116 293 ILE B N 1
ATOM 4892 C CA . ILE B 1 293 ? -20.05334 16.30305 -43.55097 1.000 114.62572 293 ILE B CA 1
ATOM 4893 C C . ILE B 1 293 ? -20.93599 15.66310 -44.61190 1.000 126.86617 293 ILE B C 1
ATOM 4894 O O . ILE B 1 293 ? -22.13053 15.97328 -44.71866 1.000 122.95697 293 ILE B O 1
ATOM 4899 N N . ARG B 1 294 ? -20.36152 14.76122 -45.41513 1.000 115.82489 294 ARG B N 1
ATOM 4900 C CA . ARG B 1 294 ? -21.14883 14.06000 -46.42000 1.000 117.83759 294 ARG B CA 1
ATOM 4901 C C . ARG B 1 294 ? -22.26877 13.25594 -45.78012 1.000 114.70581 294 ARG B C 1
ATOM 4902 O O . ARG B 1 294 ? -23.31757 13.04211 -46.40056 1.000 109.38206 294 ARG B O 1
ATOM 4910 N N . ILE B 1 295 ? -22.06694 12.79903 -44.54267 1.000 121.71990 295 ILE B N 1
ATOM 4911 C CA . ILE B 1 295 ? -23.18453 12.23988 -43.79659 1.000 123.45865 295 ILE B CA 1
ATOM 4912 C C . ILE B 1 295 ? -24.10933 13.34796 -43.32783 1.000 143.95094 295 ILE B C 1
ATOM 4913 O O . ILE B 1 295 ? -25.32237 13.14364 -43.21588 1.000 144.46308 295 ILE B O 1
ATOM 4918 N N . LEU B 1 296 ? -23.56453 14.53608 -43.05225 1.000 142.56512 296 LEU B N 1
ATOM 4919 C CA . LEU B 1 296 ? -24.36027 15.58323 -42.41959 1.000 134.67860 296 LEU B CA 1
ATOM 4920 C C . LEU B 1 296 ? -25.44426 16.13092 -43.34121 1.000 134.49733 296 LEU B C 1
ATOM 4921 O O . LEU B 1 296 ? -26.39520 16.75523 -42.85905 1.000 141.98242 296 LEU B O 1
ATOM 4926 N N . GLN B 1 297 ? -25.34124 15.89562 -44.64974 1.000 132.28456 297 GLN B N 1
ATOM 4927 C CA . GLN B 1 297 ? -26.42428 16.27685 -45.55268 1.000 138.87349 297 GLN B CA 1
ATOM 4928 C C . GLN B 1 297 ? -27.55310 15.25659 -45.52055 1.000 157.16132 297 GLN B C 1
ATOM 4929 O O . GLN B 1 297 ? -28.72301 15.61305 -45.34237 1.000 164.50503 297 GLN B O 1
ATOM 4935 N N . LEU B 1 298 ? -27.21688 13.97593 -45.67920 1.000 151.88974 298 LEU B N 1
ATOM 4936 C CA . LEU B 1 298 ? -28.23397 12.98062 -45.99379 1.000 157.46676 298 LEU B CA 1
ATOM 4937 C C . LEU B 1 298 ? -29.31223 12.89198 -44.91629 1.000 158.16834 298 LEU B C 1
ATOM 4938 O O . LEU B 1 298 ? -30.49800 12.75860 -45.23830 1.000 154.10493 298 LEU B O 1
ATOM 4943 N N . GLN B 1 299 ? -28.93759 13.00576 -43.63425 1.000 157.92978 299 GLN B N 1
ATOM 4944 C CA . GLN B 1 299 ? -29.95577 12.90302 -42.58583 1.000 164.67601 299 GLN B CA 1
ATOM 4945 C C . GLN B 1 299 ? -30.86867 14.12477 -42.55836 1.000 161.80045 299 GLN B C 1
ATOM 4946 O O . GLN B 1 299 ? -31.98856 14.04988 -42.03423 1.000 164.90129 299 GLN B O 1
ATOM 4952 N N . LEU B 1 300 ? -30.40291 15.26046 -43.08227 1.000 147.16604 300 LEU B N 1
ATOM 4953 C CA . LEU B 1 300 ? -31.29730 16.38769 -43.31297 1.000 158.31720 300 LEU B CA 1
ATOM 4954 C C . LEU B 1 300 ? -32.39245 15.98647 -44.29129 1.000 171.56461 300 LEU B C 1
ATOM 4955 O O . LEU B 1 300 ? -33.58550 16.19470 -44.04053 1.000 158.01937 300 LEU B O 1
ATOM 4960 N N . GLN B 1 301 ? -31.99480 15.36820 -45.40618 1.000 184.16788 301 GLN B N 1
ATOM 4961 C CA . GLN B 1 301 ? -32.94381 14.85274 -46.38445 1.000 182.43710 301 GLN B CA 1
ATOM 4962 C C . GLN B 1 301 ? -33.54522 13.53382 -45.90800 1.000 180.22280 301 GLN B C 1
ATOM 4963 O O . GLN B 1 301 ? -33.80788 12.64044 -46.72037 1.000 183.33364 301 GLN B O 1
ATOM 4969 N N . LYS B 1 302 ? -33.76721 13.40131 -44.60061 1.000 174.17867 302 LYS B N 1
ATOM 4970 C CA . LYS B 1 302 ? -34.29124 12.16618 -44.01757 1.000 163.73820 302 LYS B CA 1
ATOM 4971 C C . LYS B 1 302 ? -35.00767 12.47849 -42.71003 1.000 166.49690 302 LYS B C 1
ATOM 4972 O O . LYS B 1 302 ? -34.39874 12.44733 -41.64105 1.000 154.93504 302 LYS B O 1
ATOM 4978 N N . GLU B 1 308 ? -36.75183 9.17439 -50.48158 1.000 165.40581 308 GLU B N 1
ATOM 4979 C CA . GLU B 1 308 ? -36.68941 8.11891 -49.47018 1.000 174.75691 308 GLU B CA 1
ATOM 4980 C C . GLU B 1 308 ? -35.89816 6.91025 -49.95972 1.000 166.77235 308 GLU B C 1
ATOM 4981 O O . GLU B 1 308 ? -35.85352 5.87769 -49.29140 1.000 163.22964 308 GLU B O 1
ATOM 4987 N N . ASP B 1 309 ? -35.27268 7.04449 -51.12929 1.000 178.66470 309 ASP B N 1
ATOM 4988 C CA . ASP B 1 309 ? -34.46353 5.96251 -51.67801 1.000 174.37868 309 ASP B CA 1
ATOM 4989 C C . ASP B 1 309 ? -33.11072 6.47108 -52.16045 1.000 174.04115 309 ASP B C 1
ATOM 4990 O O . ASP B 1 309 ? -32.07338 5.97741 -51.70927 1.000 171.92953 309 ASP B O 1
ATOM 4995 N N . GLU B 1 310 ? -33.09838 7.47521 -53.04318 1.000 167.01811 310 GLU B N 1
ATOM 4996 C CA . GLU B 1 310 ? -31.84062 7.96453 -53.60734 1.000 160.99179 310 GLU B CA 1
ATOM 4997 C C . GLU B 1 310 ? -30.85090 8.43021 -52.54512 1.000 165.60018 310 GLU B C 1
ATOM 4998 O O . GLU B 1 310 ? -29.71264 8.78210 -52.86850 1.000 157.61412 310 GLU B O 1
ATOM 5004 N N . LEU B 1 311 ? -31.27016 8.45054 -51.28452 1.000 157.64086 311 LEU B N 1
ATOM 5005 C CA . LEU B 1 311 ? -30.34712 8.63175 -50.17653 1.000 161.74561 311 LEU B CA 1
ATOM 5006 C C . LEU B 1 311 ? -29.75819 7.31157 -49.69775 1.000 168.33973 311 LEU B C 1
ATOM 5007 O O . LEU B 1 311 ? -28.93466 7.31413 -48.77666 1.000 164.05117 311 LEU B O 1
ATOM 5012 N N . ARG B 1 312 ? -30.17713 6.18601 -50.28111 1.000 177.23858 312 ARG B N 1
ATOM 5013 C CA . ARG B 1 312 ? -29.45966 4.92894 -50.11510 1.000 166.34543 312 ARG B CA 1
ATOM 5014 C C . ARG B 1 312 ? -28.33759 4.77161 -51.13252 1.000 172.67492 312 ARG B C 1
ATOM 5015 O O . ARG B 1 312 ? -27.47377 3.90432 -50.95725 1.000 153.81945 312 ARG B O 1
ATOM 5023 N N . GLU B 1 313 ? -28.34444 5.57438 -52.19860 1.000 170.00817 313 GLU B N 1
ATOM 5024 C CA . GLU B 1 313 ? -27.22444 5.59541 -53.13055 1.000 155.68896 313 GLU B CA 1
ATOM 5025 C C . GLU B 1 313 ? -26.07260 6.41693 -52.56434 1.000 145.72004 313 GLU B C 1
ATOM 5026 O O . GLU B 1 313 ? -24.91711 5.98175 -52.59431 1.000 141.50269 313 GLU B O 1
ATOM 5032 N N . GLU B 1 314 ? -26.37260 7.60733 -52.03367 1.000 138.11992 314 GLU B N 1
ATOM 5033 C CA . GLU B 1 314 ? -25.37060 8.35070 -51.27572 1.000 146.16729 314 GLU B CA 1
ATOM 5034 C C . GLU B 1 314 ? -24.87624 7.53557 -50.09061 1.000 151.46762 314 GLU B C 1
ATOM 5035 O O . GLU B 1 314 ? -23.72850 7.68952 -49.66155 1.000 143.80605 314 GLU B O 1
ATOM 5041 N N . LEU B 1 315 ? -25.73208 6.66328 -49.55559 1.000 141.20228 315 LEU B N 1
ATOM 5042 C CA . LEU B 1 315 ? -25.31694 5.72983 -48.51634 1.000 134.01647 315 LEU B CA 1
ATOM 5043 C C . LEU B 1 315 ? -24.22694 4.80523 -49.03565 1.000 148.43831 315 LEU B C 1
ATOM 5044 O O . LEU B 1 315 ? -23.13770 4.72070 -48.45774 1.000 142.47636 315 LEU B O 1
ATOM 5049 N N . LYS B 1 316 ? -24.50352 4.10711 -50.14127 1.000 151.56202 316 LYS B N 1
ATOM 5050 C CA . LYS B 1 316 ? -23.51254 3.21028 -50.72536 1.000 153.35354 316 LYS B CA 1
ATOM 5051 C C . LYS B 1 316 ? -22.23713 3.96067 -51.07946 1.000 147.34635 316 LYS B C 1
ATOM 5052 O O . LYS B 1 316 ? -21.12902 3.44106 -50.90581 1.000 139.29786 316 LYS B O 1
ATOM 5058 N N . ARG B 1 317 ? -22.37834 5.18558 -51.59496 1.000 145.43694 317 ARG B N 1
ATOM 5059 C CA . ARG B 1 317 ? -21.21688 6.02598 -51.86520 1.000 141.09898 317 ARG B CA 1
ATOM 5060 C C . ARG B 1 317 ? -20.36598 6.17996 -50.61036 1.000 144.27488 317 ARG B C 1
ATOM 5061 O O . ARG B 1 317 ? -19.17718 5.84284 -50.60577 1.000 148.73156 317 ARG B O 1
ATOM 5069 N N . LEU B 1 318 ? -20.98782 6.65190 -49.52372 1.000 136.93276 318 LEU B N 1
ATOM 5070 C CA . LEU B 1 318 ? -20.32338 6.77131 -48.22897 1.000 130.22445 318 LEU B CA 1
ATOM 5071 C C . LEU B 1 318 ? -19.67008 5.46238 -47.81658 1.000 137.29487 318 LEU B C 1
ATOM 5072 O O . LEU B 1 318 ? -18.48421 5.42539 -47.46204 1.000 137.04433 318 LEU B O 1
ATOM 5077 N N . LYS B 1 319 ? -20.46053 4.37860 -47.84727 1.000 149.83954 319 LYS B N 1
ATOM 5078 C CA . LYS B 1 319 ? -20.01857 3.06275 -47.39529 1.000 121.18147 319 LYS B CA 1
ATOM 5079 C C . LYS B 1 319 ? -18.72773 2.61937 -48.06541 1.000 141.47018 319 LYS B C 1
ATOM 5080 O O . LYS B 1 319 ? -17.90345 1.94420 -47.43722 1.000 161.88287 319 LYS B O 1
ATOM 5086 N N . LYS B 1 320 ? -18.54190 2.96158 -49.34075 1.000 131.57381 320 LYS B N 1
ATOM 5087 C CA . LYS B 1 320 ? -17.29371 2.62174 -50.01227 1.000 152.92669 320 LYS B CA 1
ATOM 5088 C C . LYS B 1 320 ? -16.16932 3.55509 -49.57967 1.000 151.30705 320 LYS B C 1
ATOM 5089 O O . LYS B 1 320 ? -15.10846 3.09613 -49.14037 1.000 163.37443 320 LYS B O 1
ATOM 5095 N N . GLU B 1 321 ? -16.37905 4.87491 -49.69790 1.000 155.95844 321 GLU B N 1
ATOM 5096 C CA . GLU B 1 321 ? -15.33862 5.79998 -49.25467 1.000 141.93828 321 GLU B CA 1
ATOM 5097 C C . GLU B 1 321 ? -15.13596 5.73063 -47.74926 1.000 137.79630 321 GLU B C 1
ATOM 5098 O O . GLU B 1 321 ? -14.11135 6.20456 -47.24721 1.000 149.02430 321 GLU B O 1
ATOM 5104 N N . THR B 1 322 ? -16.10479 5.17675 -47.01798 1.000 132.16804 322 THR B N 1
ATOM 5105 C CA . THR B 1 322 ? -15.84589 4.74913 -45.64907 1.000 136.07055 322 THR B CA 1
ATOM 5106 C C . THR B 1 322 ? -14.71401 3.72805 -45.61994 1.000 145.81132 322 THR B C 1
ATOM 5107 O O . THR B 1 322 ? -13.78854 3.83507 -44.80727 1.000 143.24114 322 THR B O 1
ATOM 5111 N N . GLU B 1 323 ? -14.75677 2.73982 -46.52246 1.000 163.47474 323 GLU B N 1
ATOM 5112 C CA . GLU B 1 323 ? -13.67631 1.75772 -46.58065 1.000 164.16983 323 GLU B CA 1
ATOM 5113 C C . GLU B 1 323 ? -12.41366 2.36093 -47.18171 1.000 167.85239 323 GLU B C 1
ATOM 5114 O O . GLU B 1 323 ? -11.30207 2.03933 -46.75025 1.000 165.54459 323 GLU B O 1
ATOM 5120 N N . LYS B 1 324 ? -12.56115 3.23454 -48.18131 1.000 168.93286 324 LYS B N 1
ATOM 5121 C CA . LYS B 1 324 ? -11.39648 3.70195 -48.92877 1.000 176.18758 324 LYS B CA 1
ATOM 5122 C C . LYS B 1 324 ? -10.40168 4.41281 -48.01911 1.000 166.83179 324 LYS B C 1
ATOM 5123 O O . LYS B 1 324 ? -9.18831 4.20936 -48.13849 1.000 162.98276 324 LYS B O 1
ATOM 5129 N N . ILE B 1 325 ? -10.89420 5.23986 -47.09599 1.000 154.25376 325 ILE B N 1
ATOM 5130 C CA . ILE B 1 325 ? -9.98825 5.88249 -46.14848 1.000 153.25990 325 ILE B CA 1
ATOM 5131 C C . ILE B 1 325 ? -9.40378 4.84528 -45.20019 1.000 150.64554 325 ILE B C 1
ATOM 5132 O O . ILE B 1 325 ? -8.18185 4.75996 -45.02109 1.000 151.97799 325 ILE B O 1
ATOM 5137 N N . ARG B 1 326 ? -10.26355 4.01450 -44.60524 1.000 149.42647 326 ARG B N 1
ATOM 5138 C CA . ARG B 1 326 ? -9.81022 3.00350 -43.65553 1.000 153.04796 326 ARG B CA 1
ATOM 5139 C C . ARG B 1 326 ? -8.81325 2.04922 -44.29772 1.000 155.96373 326 ARG B C 1
ATOM 5140 O O . ARG B 1 326 ? -7.88741 1.56503 -43.63887 1.000 142.42902 326 ARG B O 1
ATOM 5148 N N . GLU B 1 327 ? -8.97103 1.78818 -45.59369 1.000 170.64577 327 GLU B N 1
ATOM 5149 C CA . GLU B 1 327 ? -7.94697 1.05307 -46.32502 1.000 162.65775 327 GLU B CA 1
ATOM 5150 C C . GLU B 1 327 ? -6.66532 1.87769 -46.42141 1.000 144.50962 327 GLU B C 1
ATOM 5151 O O . GLU B 1 327 ? -5.61530 1.47253 -45.90949 1.000 143.96615 327 GLU B O 1
ATOM 5157 N N . GLU B 1 328 ? -6.74014 3.06227 -47.04833 1.000 146.42691 328 GLU B N 1
ATOM 5158 C CA . GLU B 1 328 ? -5.57396 3.94197 -47.13608 1.000 159.0283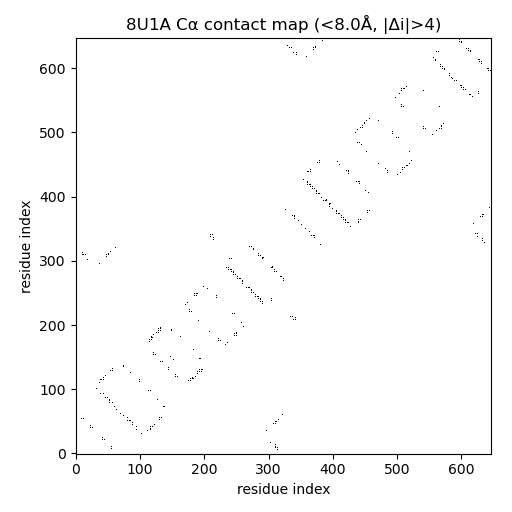2 328 GLU B CA 1
ATOM 5159 C C . GLU B 1 328 ? -4.97232 4.21894 -45.76578 1.000 141.66179 328 GLU B C 1
ATOM 5160 O O . GLU B 1 328 ? -3.76539 4.46808 -45.65302 1.000 130.03495 328 GLU B O 1
ATOM 5166 N N . THR B 1 329 ? -5.79541 4.18302 -44.71549 1.000 137.82039 329 THR B N 1
ATOM 5167 C CA . THR B 1 329 ? -5.27175 4.35163 -43.36645 1.000 134.59455 329 THR B CA 1
ATOM 5168 C C . THR B 1 329 ? -4.42350 3.15104 -42.95856 1.000 144.11941 329 THR B C 1
ATOM 5169 O O . THR B 1 329 ? -3.33344 3.31058 -42.39754 1.000 133.82795 329 THR B O 1
ATOM 5173 N N . GLU B 1 330 ? -4.89726 1.93566 -43.24929 1.000 150.35337 330 GLU B N 1
ATOM 5174 C CA . GLU B 1 330 ? -4.12300 0.75220 -42.89010 1.000 141.35915 330 GLU B CA 1
ATOM 5175 C C . GLU B 1 330 ? -2.95693 0.51194 -43.83870 1.000 140.88771 330 GLU B C 1
ATOM 5176 O O . GLU B 1 330 ? -1.99859 -0.17092 -43.45950 1.000 144.00466 330 GLU B O 1
ATOM 5182 N N . GLU B 1 331 ? -3.01051 1.04651 -45.06064 1.000 140.04086 331 GLU B N 1
ATOM 5183 C CA . GLU B 1 331 ? -1.79930 1.10125 -45.87278 1.000 137.54755 331 GLU B CA 1
ATOM 5184 C C . GLU B 1 331 ? -0.72757 1.90483 -45.15263 1.000 134.78705 331 GLU B C 1
ATOM 5185 O O . GLU B 1 331 ? 0.44106 1.50510 -45.09439 1.000 148.00845 331 GLU B O 1
ATOM 5191 N N . VAL B 1 332 ? -1.12149 3.04340 -44.58011 1.000 132.62283 332 VAL B N 1
ATOM 5192 C CA . VAL B 1 332 ? -0.20602 3.83504 -43.76458 1.000 135.35016 332 VAL B CA 1
ATOM 5193 C C . VAL B 1 332 ? 0.28281 3.02528 -42.57095 1.000 145.31911 332 VAL B C 1
ATOM 5194 O O . VAL B 1 332 ? 1.45812 3.10138 -42.18771 1.000 142.30942 332 VAL B O 1
ATOM 5198 N N . LYS B 1 333 ? -0.60561 2.22410 -41.97628 1.000 150.08735 333 LYS B N 1
ATOM 5199 C CA . LYS B 1 333 ? -0.24567 1.45835 -40.78606 1.000 144.12965 333 LYS B CA 1
ATOM 5200 C C . LYS B 1 333 ? 0.96995 0.57776 -41.04237 1.000 141.59455 333 LYS B C 1
ATOM 5201 O O . LYS B 1 333 ? 1.89599 0.51952 -40.22496 1.000 146.52693 333 LYS B O 1
ATOM 5207 N N . LYS B 1 334 ? 0.98643 -0.11559 -42.18006 1.000 137.61357 334 LYS B N 1
ATOM 5208 C CA . LYS B 1 334 ? 2.17770 -0.86858 -42.54951 1.000 151.78567 334 LYS B CA 1
ATOM 5209 C C . LYS B 1 334 ? 3.35856 0.06464 -42.77843 1.000 159.04537 334 LYS B C 1
ATOM 5210 O O . LYS B 1 334 ? 4.47259 -0.19451 -42.31018 1.000 164.82048 334 LYS B O 1
ATOM 5216 N N . GLU B 1 335 ? 3.12948 1.16727 -43.49225 1.000 167.71310 335 GLU B N 1
ATOM 5217 C CA . GLU B 1 335 ? 4.22408 2.07724 -43.80613 1.000 147.81850 335 GLU B CA 1
ATOM 5218 C C . GLU B 1 335 ? 4.78116 2.73904 -42.55420 1.000 148.99056 335 GLU B C 1
ATOM 5219 O O . GLU B 1 335 ? 5.94714 3.15088 -42.53800 1.000 156.77263 335 GLU B O 1
ATOM 5225 N N . ILE B 1 336 ? 3.97648 2.84468 -41.49619 1.000 149.64708 336 ILE B N 1
ATOM 5226 C CA . ILE B 1 336 ? 4.51208 3.30229 -40.21947 1.000 152.45977 336 ILE B CA 1
ATOM 5227 C C . ILE B 1 336 ? 5.38830 2.22057 -39.60204 1.000 169.13852 336 ILE B C 1
ATOM 5228 O O . ILE B 1 336 ? 6.49741 2.49342 -39.12525 1.000 172.08967 336 ILE B O 1
ATOM 5233 N N . GLU B 1 337 ? 4.91090 0.97229 -39.63455 1.000 177.20359 337 GLU B N 1
ATOM 5234 C CA . GLU B 1 337 ? 5.53078 -0.16272 -38.95916 1.000 165.22094 337 GLU B CA 1
ATOM 5235 C C . GLU B 1 337 ? 6.98458 -0.35672 -39.38061 1.000 169.12176 337 GLU B C 1
ATOM 5236 O O . GLU B 1 337 ? 7.79325 -0.89809 -38.61816 1.000 189.11094 337 GLU B O 1
ATOM 5242 N N . GLU B 1 338 ? 7.32749 0.11110 -40.58375 1.000 171.11663 338 GLU B N 1
ATOM 5243 C CA . GLU B 1 338 ? 8.61394 -0.22653 -41.18481 1.000 187.31019 338 GLU B CA 1
ATOM 5244 C C . GLU B 1 338 ? 9.75571 0.58368 -40.57960 1.000 188.02710 338 GLU B C 1
ATOM 5245 O O . GLU B 1 338 ? 10.88401 0.08694 -40.47033 1.000 214.84121 338 GLU B O 1
ATOM 5251 N N . SER B 1 339 ? 9.47402 1.81474 -40.14846 1.000 187.35241 339 SER B N 1
ATOM 5252 C CA . SER B 1 339 ? 10.48021 2.83884 -39.87014 1.000 189.87394 339 SER B CA 1
ATOM 5253 C C . SER B 1 339 ? 11.59261 2.42012 -38.90507 1.000 183.47455 339 SER B C 1
ATOM 5254 O O . SER B 1 339 ? 12.44737 3.24223 -38.55258 1.000 177.37101 339 SER B O 1
ATOM 5257 N N . LYS B 1 340 ? 11.60791 1.15689 -38.48464 1.000 183.71012 340 LYS B N 1
ATOM 5258 C CA . LYS B 1 340 ? 12.72855 0.62120 -37.71658 1.000 179.67146 340 LYS B CA 1
ATOM 5259 C C . LYS B 1 340 ? 12.71318 -0.90619 -37.70596 1.000 167.87487 340 LYS B C 1
ATOM 5260 O O . LYS B 1 340 ? 11.69262 -1.53316 -37.99290 1.000 171.57235 340 LYS B O 1
ATOM 5266 N N . GLU B 1 348 ? 13.88584 11.40598 -30.44648 1.000 173.54810 348 GLU B N 1
ATOM 5267 C CA . GLU B 1 348 ? 12.60021 12.09455 -30.51447 1.000 172.37331 348 GLU B CA 1
ATOM 5268 C C . GLU B 1 348 ? 11.69115 11.39484 -31.51603 1.000 162.46254 348 GLU B C 1
ATOM 5269 O O . GLU B 1 348 ? 10.47974 11.29995 -31.30793 1.000 155.40351 348 GLU B O 1
ATOM 5275 N N . ILE B 1 349 ? 12.30081 10.92194 -32.60674 1.000 164.96040 349 ILE B N 1
ATOM 5276 C CA . ILE B 1 349 ? 11.63492 10.14781 -33.65040 1.000 158.02517 349 ILE B CA 1
ATOM 5277 C C . ILE B 1 349 ? 10.90687 8.98108 -33.00279 1.000 171.97146 349 ILE B C 1
ATOM 5278 O O . ILE B 1 349 ? 9.72804 8.72919 -33.28228 1.000 153.79069 349 ILE B O 1
ATOM 5283 N N . ILE B 1 350 ? 11.62862 8.26912 -32.13792 1.000 182.87528 350 ILE B N 1
ATOM 5284 C CA . ILE B 1 350 ? 11.16070 7.11498 -31.37949 1.000 179.77151 350 ILE B CA 1
ATOM 5285 C C . ILE B 1 350 ? 9.75278 7.32659 -30.84342 1.000 179.02916 350 ILE B C 1
ATOM 5286 O O . ILE B 1 350 ? 8.88847 6.45311 -30.97597 1.000 167.07108 350 ILE B O 1
ATOM 5291 N N . LEU B 1 351 ? 9.51538 8.48496 -30.22899 1.000 172.19716 351 LEU B N 1
ATOM 5292 C CA . LEU B 1 351 ? 8.21954 8.75320 -29.62323 1.000 166.95506 351 LEU B CA 1
ATOM 5293 C C . LEU B 1 351 ? 7.17801 9.20077 -30.63888 1.000 147.80809 351 LEU B C 1
ATOM 5294 O O . LEU B 1 351 ? 5.97770 9.04734 -30.38416 1.000 145.39949 351 LEU B O 1
ATOM 5299 N N . MET B 1 352 ? 7.60152 9.73529 -31.78462 1.000 145.53670 352 MET B N 1
ATOM 5300 C CA . MET B 1 352 ? 6.62722 10.18039 -32.77240 1.000 138.72073 352 MET B CA 1
ATOM 5301 C C . MET B 1 352 ? 5.86933 9.00723 -33.36866 1.000 124.48555 352 MET B C 1
ATOM 5302 O O . MET B 1 352 ? 4.64850 9.07376 -33.54119 1.000 124.74812 352 MET B O 1
ATOM 5307 N N . LEU B 1 353 ? 6.57281 7.92311 -33.68415 1.000 145.40591 353 LEU B N 1
ATOM 5308 C CA . LEU B 1 353 ? 5.91769 6.80667 -34.34476 1.000 144.07786 353 LEU B CA 1
ATOM 5309 C C . LEU B 1 353 ? 4.92377 6.11782 -33.42131 1.000 133.30977 353 LEU B C 1
ATOM 5310 O O . LEU B 1 353 ? 3.95067 5.53419 -33.90131 1.000 124.47575 353 LEU B O 1
ATOM 5315 N N . GLN B 1 354 ? 5.12827 6.17858 -32.10364 1.000 129.07274 354 GLN B N 1
ATOM 5316 C CA . GLN B 1 354 ? 4.16602 5.55194 -31.20393 1.000 129.81569 354 GLN B CA 1
ATOM 5317 C C . GLN B 1 354 ? 2.80615 6.21755 -31.32387 1.000 140.35751 354 GLN B C 1
ATOM 5318 O O . GLN B 1 354 ? 1.78571 5.53991 -31.47742 1.000 149.41092 354 GLN B O 1
ATOM 5324 N N . LEU B 1 355 ? 2.77711 7.54990 -31.26716 1.000 120.75556 355 LEU B N 1
ATOM 5325 C CA . LEU B 1 355 ? 1.49995 8.25150 -31.33223 1.000 121.61466 355 LEU B CA 1
ATOM 5326 C C . LEU B 1 355 ? 0.81759 8.02392 -32.67282 1.000 110.75499 355 LEU B C 1
ATOM 5327 O O . LEU B 1 355 ? -0.41532 7.95098 -32.74475 1.000 116.35669 355 LEU B O 1
ATOM 5332 N N . GLU B 1 356 ? 1.59851 7.89943 -33.74888 1.000 113.35271 356 GLU B N 1
ATOM 5333 C CA . GLU B 1 356 ? 1.00199 7.70517 -35.06755 1.000 110.04616 356 GLU B CA 1
ATOM 5334 C C . GLU B 1 356 ? 0.20619 6.40799 -35.11750 1.000 117.70106 356 GLU B C 1
ATOM 5335 O O . GLU B 1 356 ? -0.93774 6.38409 -35.58661 1.000 114.97590 356 GLU B O 1
ATOM 5341 N N . ILE B 1 357 ? 0.79754 5.31495 -34.62615 1.000 141.51980 357 ILE B N 1
ATOM 5342 C CA . ILE B 1 357 ? 0.06852 4.04849 -34.54928 1.000 154.60358 357 ILE B CA 1
ATOM 5343 C C . ILE B 1 357 ? -1.21715 4.23266 -33.75111 1.000 140.95910 357 ILE B C 1
ATOM 5344 O O . ILE B 1 357 ? -2.30907 3.85373 -34.19456 1.000 129.83541 357 ILE B O 1
ATOM 5349 N N . ALA B 1 358 ? -1.10557 4.84141 -32.56855 1.000 116.88069 358 ALA B N 1
ATOM 5350 C CA . ALA B 1 358 ? -2.30139 5.16138 -31.79652 1.000 115.03289 358 ALA B CA 1
ATOM 5351 C C . ALA B 1 358 ? -3.21016 6.10940 -32.56418 1.000 121.03108 358 ALA B C 1
ATOM 5352 O O . ALA B 1 358 ? -4.43936 5.98644 -32.50784 1.000 123.74744 358 ALA B O 1
ATOM 5354 N N . TRP B 1 359 ? -2.62237 7.06093 -33.28993 1.000 137.47927 359 TRP B N 1
ATOM 5355 C CA . TRP B 1 359 ? -3.41528 7.92941 -34.14951 1.000 133.43403 359 TRP B CA 1
ATOM 5356 C C . TRP B 1 359 ? -4.15053 7.11519 -35.20939 1.000 114.87756 359 TRP B C 1
ATOM 5357 O O . TRP B 1 359 ? -5.29812 7.42234 -35.55023 1.000 108.30432 359 TRP B O 1
ATOM 5368 N N . ILE B 1 360 ? -3.51789 6.05511 -35.71887 1.000 107.63816 360 ILE B N 1
ATOM 5369 C CA . ILE B 1 360 ? -4.18212 5.17386 -36.67785 1.000 107.26784 360 ILE B CA 1
ATOM 5370 C C . ILE B 1 360 ? -5.30909 4.40485 -35.99817 1.000 103.65414 360 ILE B C 1
ATOM 5371 O O . ILE B 1 360 ? -6.46797 4.45744 -36.42596 1.000 95.24356 360 ILE B O 1
ATOM 5376 N N . ARG B 1 361 ? -4.97696 3.67696 -34.92797 1.000 104.62866 361 ARG B N 1
ATOM 5377 C CA . ARG B 1 361 ? -5.95642 2.84177 -34.24002 1.000 100.27247 361 ARG B CA 1
ATOM 5378 C C . ARG B 1 361 ? -7.16343 3.65440 -33.79456 1.000 122.89972 361 ARG B C 1
ATOM 5379 O O . ARG B 1 361 ? -8.31171 3.23487 -33.97807 1.000 130.07802 361 ARG B O 1
ATOM 5387 N N . SER B 1 362 ? -6.91662 4.82200 -33.19317 1.000 134.98577 362 SER B N 1
ATOM 5388 C CA . SER B 1 362 ? -8.01217 5.68859 -32.77396 1.000 131.89001 362 SER B CA 1
ATOM 5389 C C . SER B 1 362 ? -8.84107 6.14289 -33.96218 1.000 108.78778 362 SER B C 1
ATOM 5390 O O . SER B 1 362 ? -10.05841 6.32368 -33.84218 1.000 112.50637 362 SER B O 1
ATOM 5393 N N . LEU B 1 363 ? -8.19980 6.32977 -35.11388 1.000 107.13866 363 LEU B N 1
ATOM 5394 C CA . LEU B 1 363 ? -8.93595 6.69289 -36.31514 1.000 120.24618 363 LEU B CA 1
ATOM 5395 C C . LEU B 1 363 ? -9.76015 5.52008 -36.82753 1.000 125.30393 363 LEU B C 1
ATOM 5396 O O . LEU B 1 363 ? -10.92499 5.69297 -37.20455 1.000 121.19837 363 LEU B O 1
ATOM 5401 N N . LEU B 1 364 ? -9.17638 4.31848 -36.83552 1.000 116.67828 364 LEU B N 1
ATOM 5402 C CA . LEU B 1 364 ? -9.88927 3.14865 -37.33821 1.000 106.74540 364 LEU B CA 1
ATOM 5403 C C . LEU B 1 364 ? -11.10812 2.83959 -36.48795 1.000 117.34191 364 LEU B C 1
ATOM 5404 O O . LEU B 1 364 ? -12.15490 2.43851 -37.00793 1.000 126.14765 364 LEU B O 1
ATOM 5409 N N . SER B 1 365 ? -10.97610 2.99354 -35.17073 1.000 125.36851 365 SER B N 1
ATOM 5410 C CA . SER B 1 365 ? -12.09058 2.74502 -34.26634 1.000 131.60669 365 SER B CA 1
ATOM 5411 C C . SER B 1 365 ? -13.26655 3.65241 -34.59011 1.000 122.78848 365 SER B C 1
ATOM 5412 O O . SER B 1 365 ? -14.42758 3.26091 -34.42963 1.000 125.74837 365 SER B O 1
ATOM 5415 N N . ILE B 1 366 ? -12.98435 4.87190 -35.05331 1.000 116.64664 366 ILE B N 1
ATOM 5416 C CA . ILE B 1 366 ? -14.05889 5.78487 -35.42863 1.000 135.89645 366 ILE B CA 1
ATOM 5417 C C . ILE B 1 366 ? -14.66891 5.36808 -36.75970 1.000 109.06539 366 ILE B C 1
ATOM 5418 O O . ILE B 1 366 ? -15.89708 5.38620 -36.93125 1.000 103.82351 366 ILE B O 1
ATOM 5423 N N . ILE B 1 367 ? -13.82384 4.98838 -37.72273 1.000 99.46632 367 ILE B N 1
ATOM 5424 C CA . ILE B 1 367 ? -14.33186 4.46396 -38.98727 1.000 111.28979 367 ILE B CA 1
ATOM 5425 C C . ILE B 1 367 ? -15.16188 3.20886 -38.73193 1.000 128.04855 367 ILE B C 1
ATOM 5426 O O . ILE B 1 367 ? -16.29458 3.07781 -39.21448 1.000 108.81645 367 ILE B O 1
ATOM 5431 N N . ARG B 1 368 ? -14.60378 2.26913 -37.96287 1.000 127.33407 368 ARG B N 1
ATOM 5432 C CA . ARG B 1 368 ? -15.38112 1.11672 -37.51527 1.000 115.33063 368 ARG B CA 1
ATOM 5433 C C . ARG B 1 368 ? -16.66648 1.56003 -36.82984 1.000 118.22181 368 ARG B C 1
ATOM 5434 O O . ARG B 1 368 ? -17.71218 0.92065 -36.97511 1.000 127.76473 368 ARG B O 1
ATOM 5442 N N . LEU B 1 369 ? -16.61335 2.67501 -36.10143 1.000 141.42636 369 LEU B N 1
ATOM 5443 C CA . LEU B 1 369 ? -17.80311 3.20296 -35.44225 1.000 145.70783 369 LEU B CA 1
ATOM 5444 C C . LEU B 1 369 ? -18.69008 3.97565 -36.41008 1.000 133.97940 369 LEU B C 1
ATOM 5445 O O . LEU B 1 369 ? -19.89718 4.09748 -36.18126 1.000 127.73319 369 LEU B O 1
ATOM 5450 N N . LEU B 1 370 ? -18.11810 4.48074 -37.50272 1.000 129.84398 370 LEU B N 1
ATOM 5451 C CA . LEU B 1 370 ? -18.87237 5.28008 -38.46387 1.000 135.68886 370 LEU B CA 1
ATOM 5452 C C . LEU B 1 370 ? -19.66250 4.41442 -39.42938 1.000 140.64673 370 LEU B C 1
ATOM 5453 O O . LEU B 1 370 ? -20.81889 4.71841 -39.74002 1.000 142.62405 370 LEU B O 1
ATOM 5458 N N . LYS B 1 371 ? -19.04754 3.34416 -39.93586 1.000 124.29160 371 LYS B N 1
ATOM 5459 C CA . LYS B 1 371 ? -19.76237 2.47401 -40.86155 1.000 133.11229 371 LYS B CA 1
ATOM 5460 C C . LYS B 1 371 ? -20.99954 1.86303 -40.21640 1.000 137.15118 371 LYS B C 1
ATOM 5461 O O . LYS B 1 371 ? -21.92105 1.44249 -40.92864 1.000 146.78024 371 LYS B O 1
ATOM 5467 N N . LEU B 1 372 ? -21.04586 1.82761 -38.88245 1.000 142.99755 372 LEU B N 1
ATOM 5468 C CA . LEU B 1 372 ? -22.25719 1.42858 -38.18113 1.000 157.00109 372 LEU B CA 1
ATOM 5469 C C . LEU B 1 372 ? -23.29957 2.54286 -38.17590 1.000 166.16355 372 LEU B C 1
ATOM 5470 O O . LEU B 1 372 ? -24.49816 2.26422 -38.07947 1.000 166.12590 372 LEU B O 1
ATOM 5475 N N . GLN B 1 373 ? -22.87464 3.80412 -38.26059 1.000 159.16139 373 GLN B N 1
ATOM 5476 C CA . GLN B 1 373 ? -23.83573 4.88298 -38.44165 1.000 131.44505 373 GLN B CA 1
ATOM 5477 C C . GLN B 1 373 ? -24.48348 4.82670 -39.80974 1.000 145.55022 373 GLN B C 1
ATOM 5478 O O . GLN B 1 373 ? -25.54432 5.42533 -40.01132 1.000 162.00909 373 GLN B O 1
ATOM 5484 N N . LEU B 1 374 ? -23.85404 4.13922 -40.75765 1.000 145.65553 374 LEU B N 1
ATOM 5485 C CA . LEU B 1 374 ? -24.44593 4.01779 -42.07850 1.000 141.63609 374 LEU B CA 1
ATOM 5486 C C . LEU B 1 374 ? -25.61281 3.04062 -42.04978 1.000 144.71387 374 LEU B C 1
ATOM 5487 O O . LEU B 1 374 ? -26.58915 3.20324 -42.78330 1.000 141.90601 374 LEU B O 1
ATOM 5492 N N . GLU B 1 375 ? -25.54225 2.02869 -41.18921 1.000 156.71628 375 GLU B N 1
ATOM 5493 C CA . GLU B 1 375 ? -26.67834 1.13460 -41.00886 1.000 169.77391 375 GLU B CA 1
ATOM 5494 C C . GLU B 1 375 ? -27.87826 1.89572 -40.47125 1.000 175.90485 375 GLU B C 1
ATOM 5495 O O . GLU B 1 375 ? -29.02363 1.48476 -40.68880 1.000 182.42130 375 GLU B O 1
ATOM 5501 N N . GLN B 1 376 ? -27.63468 3.01406 -39.78715 1.000 162.92408 376 GLN B N 1
ATOM 5502 C CA . GLN B 1 376 ? -28.70616 3.86934 -39.29299 1.000 158.99167 376 GLN B CA 1
ATOM 5503 C C . GLN B 1 376 ? -29.45773 4.48540 -40.47034 1.000 142.25211 376 GLN B C 1
ATOM 5504 O O . GLN B 1 376 ? -30.58098 4.09080 -40.76751 1.000 146.72989 376 GLN B O 1
#

Sequence (647 aa):
REEELKRLKKEQEKIREEIEEVKKEIEESKSESQKNFILSLQLFISMLRLKLLWSRALALQLQRERTDEVDRRREQELKRLKKELEKLREETEEVKKEIEESKKRPESLKNIILINQLLILVIRSEYLIIRNLISQLQAQLKQEQKRSKKEQEKIREELEEVKKEIEESKSAKNFILMAQSLISLIRLLALITRALNLQLQAQELKRLKKEVEKIREEQEEVNKEIEESKKRLKNFILLAQLISSMVRLWELIIRILQLQLQEDELREELKRLKKETEKIREETEEVKKEIEESKKEIILMLQLEIAWIRSLLSIIRLLKLQLEELKRLKKEQEKIREEIEEVKKEIEESKKRESQKNFILSLQLFISMLRLKLLWSRALALQLQRERLTDTDEVDRRREQELKRLKKELEKLREETEEVKKEIEESKKRPSLKNIILINQLLILVIRSEYLIIRNLISQLQAQKQEQKRSKKEQEKIREELEEVKKEIEESKKRPSAKNFILMAQSLISLIRLLALITRALNLQLQKRLKKEVEKIREEQEEVNKEIEESKESLKNFILLAQLISSMVRLWELIIRILQLQLQKEDELREELKRLKKETEKIREETEEVKKEIEESKEIILMLQLEIAWIRSLLSIIRLLKLQLEQ

Foldseek 3Di:
DVVVVVVLLVVLVVLLVLLVVLVVVLVVVPVPLSVLVSLVLVLLSLVLLLLSLVLVLLVLVVVCVVDPVNVVVLVVVLVVSVVVLVVSVVVLVVSVVSLVVVVVPDPVCVLVSLVSLLSSLLSQLSSLLSCLSSCVSVVCDLCSLVVNVVSLVVSVVSLVVSVVVLVVVPLVVLSVLLVVLSSLSSVLSSLVSVLSSVQVVPPCCVVVVVSLVVSVVVLVVSVVVLVVVVVVVVLSSLVSLVSSLSNLVSSLVVLVSVLVRDVVVNVVSLVVSLVSLVVSLVSLVVSLVVLVVPDVCSVSSSSSSNSSSVSVNSSSVSVNVVSD/DLVVLVVVLVVLVVLLVVLVVVLVVCVVVLQNLLLSLQVLLLSLVLLLLSLVLVLLVLVLLCPVDVPDCPSVVVVVVVLVVSVVVLVVSVVSLVVSVVVLVVSQVDDVSNCSSLVSLLSSLLSLLSSLVSQLSSVVSVVCVVRLPVVVVVLVVSVVSLVVSVVVLVVPCVPDLCCLVVLLSLLSSLLSQLSSVVSVLSVVVPVPVVVVVLVVSVVVNVVSVVVLVVDCQPCNVVSLVSVLSSLVSLVSSLVVLVSPLVVVVPPVSVVSLVVSLVSLVVSLVSLVVSVVVLVVNVSSVSVSSSSNSSSVSVNSSSVSVNSVSVD

Radius of gyration: 28.45 Å; Cα contacts (8 Å, |Δi|>4): 532; chains: 2; bounding box: 60×58×77 Å

Nearest PDB structures (foldseek):
  8u1a-assembly1_B  TM=1.003E+00  e=1.401E-33  synthetic construct
  8u1a-assembly1_A  TM=9.539E-01  e=1.083E-23  synthetic construct
  8fbj-assembly1_A  TM=3.250E-01  e=4.633E+00  synthetic construct
  8u1a-assembly1_A  TM=1.003E+00  e=1.670E-32  synthetic construct
  8u1a-assembly1_B  TM=9.498E-01  e=4.341E-23  synthetic construct

Secondary structure (DSSP, 8-state):
-HHHHHHHTTHHHHHHHHHHHHHHHHHHH--HHHHHHHHHHHHHHHHHHHHHHHHHHHHHHHHHH--THHHHHHHHHHHHHHHHHHHHHHHHHHHHHHHHHHHT---THHHHHHHHHHHHHHHHHHHHHHHHHHHHHHT--HHHHHHHHHHHHHHHHHHHHHHHHHHTT--HHHHHHHHHHHHHHHHHHHHHHHHHHHHHH---THHHHHHHHHHHHHHHHHHHHHHHHHH--HHHHHHHHHHHHHHHHHHHHHHHHHHHH--HHHHHHHHHHHHHHHHHHHHHHHHHHHHHH---HHHHHHHHHHHHHHHHHHHHHHHHHHT-/-HHHHHHHHHHHHHHHHHHHHHHHHHHH--HHHHHHHHHHHHHHHHHHHHHHHHHHHHHHHHHH--SSSHHHHHHHHHHHHHHHHHHHHHHHHHHHHHHHHHHHS---HHHHHHHHHHHHHHHHHHHHHHHHHHHTTT---TTHHHHHHHHHHHHHHHHHHHHHHHHHHS---THHHHHHHHHHHHHHHHHHHHHHHHHHTT--THHHHHHHHHHHHHHHHHHHHHH--TTHHHHHHHHHHHHHHHHHHHHHHHHHHTTT---HHHHHHHHHHHHHHHHHHHHHHHHHHHHT---HHHHHHHHHHHHHHHHHHHHHHHHHHH-

B-factor: mean 147.97, std 36.2, range [35.6, 439.89]

Solvent-accessible surface area: 32745 Å² total; per-residue (Å²): 124,100,119,21,7,108,135,14,45,108,61,3,85,119,1,82,94,57,1,53,102,4,62,131,54,2,96,142,40,93,72,108,34,114,109,2,69,16,5,30,11,21,2,23,1,2,18,0,26,0,0,0,0,7,1,35,0,3,0,15,26,22,32,94,115,174,128,93,63,27,54,122,91,47,125,72,9,13,98,118,2,108,114,41,3,59,102,12,106,112,48,5,43,78,1,58,98,60,4,93,94,20,58,142,135,136,156,73,34,58,45,29,0,21,19,0,21,0,27,8,10,1,0,44,0,0,3,6,2,0,50,8,19,11,18,28,11,87,62,120,128,164,112,80,37,74,131,9,62,121,45,4,51,119,4,85,86,57,12,60,82,11,48,108,61,9,52,153,84,79,95,59,104,13,35,53,8,6,2,45,0,5,4,1,2,6,46,2,0,17,4,1,0,58,11,7,23,42,85,73,148,115,158,79,10,101,85,5,54,36,30,7,22,0,3,97,41,31,6,70,53,2,26,87,40,5,79,55,24,61,141,217,122,75,37,34,15,3,32,3,38,5,16,7,6,4,6,72,0,0,19,0,8,0,41,9,34,10,43,105,84,153,151,101,84,64,120,64,49,35,99,78,3,65,83,21,0,81,79,0,89,96,55,0,46,103,13,44,98,50,0,86,136,56,146,173,49,91,90,22,28,18,68,1,1,23,0,3,0,90,0,0,26,12,0,5,97,2,3,39,30,35,19,151,92,14,103,106,4,50,92,53,4,46,81,0,18,22,31,0,15,21,5,43,102,74,4,74,54,38,84,122,178,144,33,83,118,11,77,10,3,25,6,15,0,15,0,1,13,0,19,4,14,1,2,25,1,50,0,12,5,25,41,7,62,52,74,140,121,73,140,112,73,108,35,11,110,68,6,32,39,53,1,115,78,12,97,81,19,0,35,106,2,121,70,28,10,71,86,0,59,104,63,2,56,79,25,98,119,134,184,64,70,136,32,25,12,26,12,0,24,0,19,5,0,0,0,46,7,10,8,5,2,3,41,0,20,8,31,27,6,106,91,120,136,174,26,6,97,64,0,82,114,38,38,67,100,10,100,80,54,20,64,103,6,72,99,88,10,73,94,29,73,154,126,179,108,41,118,14,37,41,12,3,2,50,0,1,7,2,3,5,61,0,1,30,6,1,4,62,16,15,16,99,64,70,148,191,140,20,102,129,60,13,89,117,7,82,83,69,6,76,101,14,45,114,48,0,98,155,33,97,173,95,62,87,42,44,3,18,24,0,39,2,14,11,13,9,3,88,6,13,10,5,11,10,30,32,27,40,22,72,119,98,176,184,91,128,35,128,83,48,50,71,112,4,76,94,47,1,52,76,0,79,61,97,1,52,94,8,77,145,58,5,113,133,41,216,78,104,112,36,33,31,76,0,1,45,1,10,0,90,0,5,37,8,3,1,75,0,3,42,22,27,11,137,97